Protein 2QDD (pdb70)

Structure (mmCIF, N/CA/C/O backbone):
data_2QDD
#
_entry.id   2QDD
#
_cell.length_a   126.842
_cell.length_b   126.842
_cell.length_c   96.608
_cell.angle_alpha   90.00
_cell.angle_beta   90.00
_cell.angle_gamma   90.00
#
_symmetry.space_group_name_H-M   'P 4 21 2'
#
loop_
_entity.id
_entity.type
_entity.pdbx_description
1 polymer 'Mandelate racemase/muconate lactonizing enzyme'
2 non-polymer GLYCEROL
3 water water
#
loop_
_atom_site.group_PDB
_atom_site.id
_atom_site.type_symbol
_atom_site.label_atom_id
_atom_site.label_alt_id
_atom_site.label_comp_id
_atom_site.label_asym_id
_atom_site.label_entity_id
_atom_site.label_seq_id
_atom_site.pdbx_PDB_ins_code
_atom_site.Cartn_x
_atom_site.Cartn_y
_atom_site.Cartn_z
_atom_site.occupancy
_atom_site.B_iso_or_equiv
_atom_site.auth_seq_id
_atom_site.auth_comp_id
_atom_site.auth_asym_id
_atom_site.auth_atom_id
_atom_site.pdbx_PDB_model_num
ATOM 1 N N . SER A 1 2 ? 47.666 77.308 17.343 1.00 68.65 0 SER A N 1
ATOM 2 C CA . SER A 1 2 ? 49.145 77.496 17.443 1.00 69.27 0 SER A CA 1
ATOM 3 C C . SER A 1 2 ? 49.755 76.794 18.660 1.00 64.83 0 SER A C 1
ATOM 4 O O . SER A 1 2 ? 50.830 76.198 18.558 1.00 70.29 0 SER A O 1
ATOM 7 N N . LEU A 1 3 ? 49.071 76.873 19.802 1.00 56.76 1 LEU A N 1
ATOM 8 C CA . LEU A 1 3 ? 49.289 75.948 20.918 1.00 48.64 1 LEU A CA 1
ATOM 9 C C . LEU A 1 3 ? 48.839 74.547 20.528 1.00 48.22 1 LEU A C 1
ATOM 10 O O . LEU A 1 3 ? 47.850 74.384 19.812 1.00 48.33 1 LEU A O 1
ATOM 15 N N . ARG A 1 4 ? 49.565 73.543 21.015 1.00 46.31 2 ARG A N 1
ATOM 16 C CA . ARG A 1 4 ? 49.499 72.191 20.472 1.00 48.08 2 ARG A CA 1
ATOM 17 C C . ARG A 1 4 ? 49.907 71.192 21.547 1.00 42.63 2 ARG A C 1
ATOM 18 O O . ARG A 1 4 ? 50.964 71.340 22.152 1.00 46.80 2 ARG A O 1
ATOM 26 N N . ILE A 1 5 ? 49.069 70.183 21.779 1.00 39.30 3 ILE A N 1
ATOM 27 C CA . ILE A 1 5 ? 49.387 69.087 22.701 1.00 38.04 3 ILE A CA 1
ATOM 28 C C . ILE A 1 5 ? 50.492 68.197 22.123 1.00 38.98 3 ILE A C 1
ATOM 29 O O . ILE A 1 5 ? 50.444 67.804 20.958 1.00 35.80 3 ILE A O 1
ATOM 34 N N . THR A 1 6 ? 51.473 67.886 22.966 1.00 41.39 4 THR A N 1
ATOM 35 C CA . THR A 1 6 ? 52.792 67.439 22.536 1.00 45.82 4 THR A CA 1
ATOM 36 C C . THR A 1 6 ? 53.127 66.078 23.167 1.00 43.01 4 THR A C 1
ATOM 37 O O . THR A 1 6 ? 53.756 65.223 22.527 1.00 43.73 4 THR A O 1
ATOM 41 N N . ARG A 1 7 ? 52.662 65.883 24.403 1.00 40.22 5 ARG A N 1
ATOM 42 C CA A ARG A 1 7 ? 52.902 64.656 25.159 0.50 40.21 5 ARG A CA 1
ATOM 43 C CA B ARG A 1 7 ? 52.888 64.645 25.144 0.50 38.71 5 ARG A CA 1
ATOM 44 C C . ARG A 1 7 ? 51.770 64.411 26.159 1.00 39.30 5 ARG A C 1
ATOM 45 O O . ARG A 1 7 ? 51.319 65.338 26.832 1.00 39.21 5 ARG A O 1
ATOM 60 N N . LEU A 1 8 ? 51.324 63.162 26.258 1.00 39.28 6 LEU A N 1
ATOM 61 C CA . LEU A 1 8 ? 50.477 62.730 27.364 1.00 36.08 6 LEU A CA 1
ATOM 62 C C . LEU A 1 8 ? 51.189 61.663 28.178 1.00 37.19 6 LEU A C 1
ATOM 63 O O . LEU A 1 8 ? 51.644 60.658 27.633 1.00 41.16 6 LEU A O 1
ATOM 68 N N . THR A 1 9 ? 51.283 61.884 29.484 1.00 37.29 7 THR A N 1
ATOM 69 C CA . THR A 1 9 ? 51.955 60.944 30.372 1.00 35.48 7 THR A CA 1
ATOM 70 C C . THR A 1 9 ? 51.013 60.486 31.472 1.00 36.46 7 THR A C 1
ATOM 71 O O . THR A 1 9 ? 50.379 61.299 32.147 1.00 37.56 7 THR A O 1
ATOM 75 N N . VAL A 1 10 ? 50.945 59.171 31.646 1.00 38.12 8 VAL A N 1
ATOM 76 C CA . VAL A 1 10 ? 49.985 58.529 32.534 1.00 33.41 8 VAL A CA 1
ATOM 77 C C . VAL A 1 10 ? 50.749 57.949 33.729 1.00 35.80 8 VAL A C 1
ATOM 78 O O . VAL A 1 10 ? 51.759 57.271 33.555 1.00 36.36 8 VAL A O 1
ATOM 82 N N . PHE A 1 11 ? 50.265 58.236 34.933 1.00 33.58 9 PHE A N 1
ATOM 83 C CA . PHE A 1 11 ? 50.829 57.694 36.164 1.00 35.35 9 PHE A CA 1
ATOM 84 C C . PHE A 1 11 ? 49.755 56.890 36.875 1.00 35.72 9 PHE A C 1
ATOM 85 O O . PHE A 1 11 ? 48.568 57.150 36.703 1.00 40.16 9 PHE A O 1
ATOM 93 N N . HIS A 1 12 ? 50.173 55.918 37.677 1.00 39.30 10 HIS A N 1
ATOM 94 C CA . HIS A 1 12 ? 49.239 55.120 38.463 1.00 42.69 10 HIS A CA 1
ATOM 95 C C . HIS A 1 12 ? 49.584 55.187 39.953 1.00 42.85 10 HIS A C 1
ATOM 96 O O . HIS A 1 12 ? 50.734 55.009 40.349 1.00 46.43 10 HIS A O 1
ATOM 103 N N . LEU A 1 13 ? 48.571 55.453 40.767 1.00 42.18 11 LEU A N 1
ATOM 104 C CA . LEU A 1 13 ? 48.755 55.702 42.185 1.00 40.06 11 LEU A CA 1
ATOM 105 C C . LEU A 1 13 ? 47.951 54.668 42.960 1.00 44.92 11 LEU A C 1
ATOM 106 O O . LEU A 1 13 ? 46.765 54.471 42.696 1.00 51.33 11 LEU A O 1
ATOM 111 N N . ASP A 1 14 ? 48.611 54.000 43.899 1.00 47.91 12 ASP A N 1
ATOM 112 C CA . ASP A 1 14 ? 47.960 53.077 44.818 1.00 49.69 12 ASP A CA 1
ATOM 113 C C . ASP A 1 14 ? 47.685 53.818 46.122 1.00 51.73 12 ASP A C 1
ATOM 114 O O . ASP A 1 14 ? 48.615 54.148 46.863 1.00 58.98 12 ASP A O 1
ATOM 119 N N . LEU A 1 15 ? 46.413 54.095 46.396 1.00 46.88 13 LEU A N 1
ATOM 120 C CA . LEU A 1 15 ? 46.050 54.960 47.516 1.00 44.70 13 LEU A CA 1
ATOM 121 C C . LEU A 1 15 ? 45.272 54.199 48.579 1.00 45.29 13 LEU A C 1
ATOM 122 O O . LEU A 1 15 ? 44.076 53.960 48.409 1.00 46.64 13 LEU A O 1
ATOM 127 N N . PRO A 1 16 ? 45.942 53.826 49.684 1.00 45.67 14 PRO A N 1
ATOM 128 C CA . PRO A 1 16 ? 45.243 53.113 50.751 1.00 43.10 14 PRO A CA 1
ATOM 129 C C . PRO A 1 16 ? 44.221 54.010 51.442 1.00 42.19 14 PRO A C 1
ATOM 130 O O . PRO A 1 16 ? 44.461 55.207 51.619 1.00 39.28 14 PRO A O 1
ATOM 134 N N . LEU A 1 17 ? 43.081 53.431 51.796 1.00 43.68 15 LEU A N 1
ATOM 135 C CA . LEU A 1 17 ? 42.074 54.128 52.584 1.00 45.89 15 LEU A CA 1
ATOM 136 C C . LEU A 1 17 ? 42.415 54.081 54.068 1.00 47.19 15 LEU A C 1
ATOM 137 O O . LEU A 1 17 ? 43.015 53.113 54.545 1.00 45.41 15 LEU A O 1
ATOM 142 N N . ALA A 1 18 ? 42.029 55.136 54.781 1.00 50.90 16 ALA A N 1
ATOM 143 C CA . ALA A 1 18 ? 42.101 55.185 56.240 1.00 55.87 16 ALA A CA 1
ATOM 144 C C . ALA A 1 18 ? 41.167 54.170 56.911 1.00 60.47 16 ALA A C 1
ATOM 145 O O . ALA A 1 18 ? 41.545 53.531 57.894 1.00 61.56 16 ALA A O 1
ATOM 147 N N . LYS A 1 19 ? 39.953 54.033 56.378 1.00 65.77 17 LYS A N 1
ATOM 148 C CA . LYS A 1 19 ? 39.004 53.015 56.840 1.00 70.49 17 LYS A CA 1
ATOM 149 C C . LYS A 1 19 ? 38.680 52.013 55.724 1.00 71.96 17 LYS A C 1
ATOM 150 O O . LYS A 1 19 ? 37.813 52.277 54.886 1.00 72.00 17 LYS A O 1
ATOM 156 N N . PRO A 1 20 ? 39.388 50.866 55.700 1.00 73.88 18 PRO A N 1
ATOM 157 C CA . PRO A 1 20 ? 38.961 49.726 54.884 1.00 75.20 18 PRO A CA 1
ATOM 158 C C . PRO A 1 20 ? 37.628 49.146 55.356 1.00 76.04 18 PRO A C 1
ATOM 159 O O . PRO A 1 20 ? 37.339 49.150 56.557 1.00 77.36 18 PRO A O 1
ATOM 163 N N . TYR A 1 21 ? 36.820 48.665 54.414 1.00 76.34 19 TYR A N 1
ATOM 164 C CA . TYR A 1 21 ? 35.623 47.899 54.753 1.00 78.89 19 TYR A CA 1
ATOM 165 C C . TYR A 1 21 ? 35.472 46.609 53.952 1.00 80.45 19 TYR A C 1
ATOM 166 O O . TYR A 1 21 ? 36.011 46.478 52.851 1.00 77.85 19 TYR A O 1
ATOM 175 N N . TRP A 1 22 ? 34.731 45.664 54.524 1.00 85.15 20 TRP A N 1
ATOM 176 C CA . TRP A 1 22 ? 34.787 44.265 54.115 1.00 90.99 20 TRP A CA 1
ATOM 177 C C . TRP A 1 22 ? 33.503 43.886 53.379 1.00 92.28 20 TRP A C 1
ATOM 178 O O . TRP A 1 22 ? 32.454 43.690 53.998 1.00 92.55 20 TRP A O 1
ATOM 189 N N . LEU A 1 23 ? 33.597 43.803 52.054 1.00 94.29 21 LEU A N 1
ATOM 190 C CA . LEU A 1 23 ? 32.441 43.531 51.200 1.00 96.65 21 LEU A CA 1
ATOM 191 C C . LEU A 1 23 ? 32.072 42.047 51.221 1.00 99.33 21 LEU A C 1
ATOM 192 O O . LEU A 1 23 ? 32.912 41.194 51.520 1.00 100.02 21 LEU A O 1
ATOM 197 N N . SER A 1 24 ? 30.812 41.752 50.903 1.00 101.25 22 SER A N 1
ATOM 198 C CA . SER A 1 24 ? 30.305 40.377 50.883 1.00 102.91 22 SER A CA 1
ATOM 199 C C . SER A 1 24 ? 30.820 39.555 49.696 1.00 103.19 22 SER A C 1
ATOM 200 O O . SER A 1 24 ? 30.915 38.328 49.778 1.00 102.76 22 SER A O 1
ATOM 203 N N . GLY A 1 25 ? 31.156 40.238 48.602 1.00 103.06 23 GLY A N 1
ATOM 204 C CA . GLY A 1 25 ? 31.648 39.586 47.391 1.00 101.85 23 GLY A CA 1
ATOM 205 C C . GLY A 1 25 ? 33.153 39.418 47.394 1.00 101.08 23 GLY A C 1
ATOM 206 O O . GLY A 1 25 ? 33.679 38.496 48.015 1.00 100.76 23 GLY A O 1
ATOM 207 N N . LEU A 1 28 ? 36.363 40.116 49.014 1.00 89.39 26 LEU A N 1
ATOM 208 C CA . LEU A 1 28 ? 36.818 41.493 48.854 1.00 90.90 26 LEU A CA 1
ATOM 209 C C . LEU A 1 28 ? 36.975 42.207 50.197 1.00 90.04 26 LEU A C 1
ATOM 210 O O . LEU A 1 28 ? 36.003 42.392 50.937 1.00 91.93 26 LEU A O 1
ATOM 215 N N . LYS A 1 29 ? 38.210 42.594 50.506 1.00 86.29 27 LYS A N 1
ATOM 216 C CA . LYS A 1 29 ? 38.480 43.647 51.478 1.00 81.30 27 LYS A CA 1
ATOM 217 C C . LYS A 1 29 ? 38.789 44.934 50.718 1.00 76.26 27 LYS A C 1
ATOM 218 O O . LYS A 1 29 ? 39.855 45.060 50.109 1.00 76.42 27 LYS A O 1
ATOM 224 N N . PHE A 1 30 ? 37.848 45.876 50.738 1.00 69.06 28 PHE A N 1
ATOM 225 C CA . PHE A 1 30 ? 37.992 47.106 49.964 1.00 64.24 28 PHE A CA 1
ATOM 226 C C . PHE A 1 30 ? 38.945 48.098 50.624 1.00 60.78 28 PHE A C 1
ATOM 227 O O . PHE A 1 30 ? 38.601 48.763 51.600 1.00 59.60 28 PHE A O 1
ATOM 235 N N . ASP A 1 31 ? 40.138 48.199 50.049 1.00 59.42 29 ASP A N 1
ATOM 236 C CA . ASP A 1 31 ? 41.358 48.488 50.788 1.00 58.39 29 ASP A CA 1
ATOM 237 C C . ASP A 1 31 ? 41.957 49.800 50.304 1.00 53.74 29 ASP A C 1
ATOM 238 O O . ASP A 1 31 ? 42.558 50.547 51.076 1.00 53.52 29 ASP A O 1
ATOM 243 N N . ARG A 1 32 ? 41.791 50.065 49.012 1.00 52.04 30 ARG A N 1
ATOM 244 C CA . ARG A 1 32 ? 42.593 51.060 48.313 1.00 48.53 30 ARG A CA 1
ATOM 245 C C . ARG A 1 32 ? 41.927 51.540 47.026 1.00 48.13 30 ARG A C 1
ATOM 246 O O . ARG A 1 32 ? 41.016 50.890 46.499 1.00 45.43 30 ARG A O 1
ATOM 254 N N . LEU A 1 33 ? 42.400 52.676 46.523 1.00 44.18 31 LEU A N 1
ATOM 255 C CA . LEU A 1 33 ? 41.879 53.250 45.293 1.00 41.94 31 LEU A CA 1
ATOM 256 C C . LEU A 1 33 ? 42.930 53.240 44.192 1.00 39.27 31 LEU A C 1
ATOM 257 O O . LEU A 1 33 ? 44.110 53.477 44.445 1.00 41.66 31 LEU A O 1
ATOM 262 N N . ASP A 1 34 ? 42.483 52.957 42.974 1.00 33.56 32 ASP A N 1
ATOM 263 C CA . ASP A 1 34 ? 43.332 52.974 41.790 1.00 34.95 32 ASP A CA 1
ATOM 264 C C . ASP A 1 34 ? 43.138 54.333 41.123 1.00 37.54 32 ASP A C 1
ATOM 265 O O . ASP A 1 34 ? 42.176 54.545 40.373 1.00 40.83 32 ASP A O 1
ATOM 270 N N . SER A 1 35 ? 44.059 55.248 41.408 1.00 35.80 33 SER A N 1
ATOM 271 C CA . SER A 1 35 ? 44.024 56.583 40.834 1.00 33.04 33 SER A CA 1
ATOM 272 C C . SER A 1 35 ? 44.922 56.690 39.614 1.00 32.08 33 SER A C 1
ATOM 273 O O . SER A 1 35 ? 46.000 56.106 39.569 1.00 34.55 33 SER A O 1
ATOM 276 N N . THR A 1 36 ? 44.460 57.447 38.629 1.00 32.70 34 THR A N 1
ATOM 277 C CA . THR A 1 36 ? 45.260 57.799 37.474 1.00 27.56 34 THR A CA 1
ATOM 278 C C . THR A 1 36 ? 45.517 59.301 37.513 1.00 30.24 34 THR A C 1
ATOM 279 O O . THR A 1 36 ? 44.573 60.091 37.574 1.00 29.10 34 THR A O 1
ATOM 283 N N . TYR A 1 37 ? 46.795 59.680 37.505 1.00 31.25 35 TYR A N 1
ATOM 284 C CA . TYR A 1 37 ? 47.214 61.046 37.169 1.00 32.81 35 TYR A CA 1
ATOM 285 C C . TYR A 1 37 ? 47.593 61.131 35.697 1.00 30.84 35 TYR A C 1
ATOM 286 O O . TYR A 1 37 ? 48.263 60.248 35.164 1.00 32.47 35 TYR A O 1
ATOM 295 N N . LEU A 1 38 ? 47.165 62.206 35.049 1.00 30.76 36 LEU A N 1
ATOM 296 C CA . LEU A 1 38 ? 47.530 62.464 33.671 1.00 31.17 36 LEU A CA 1
ATOM 297 C C . LEU A 1 38 ? 48.231 63.814 33.562 1.00 31.84 36 LEU A C 1
ATOM 298 O O . LEU A 1 38 ? 47.761 64.808 34.114 1.00 29.24 36 LEU A O 1
ATOM 303 N N . ARG A 1 39 ? 49.365 63.830 32.864 1.00 33.27 37 ARG A N 1
ATOM 304 C CA . ARG A 1 39 ? 50.087 65.065 32.569 1.00 33.17 37 ARG A CA 1
ATOM 305 C C . ARG A 1 39 ? 49.981 65.342 31.082 1.00 28.15 37 ARG A C 1
ATOM 306 O O . ARG A 1 39 ? 50.303 64.480 30.269 1.00 29.82 37 ARG A O 1
ATOM 314 N N . ILE A 1 40 ? 49.521 66.540 30.737 1.00 28.64 38 ILE A N 1
ATOM 315 C CA . ILE A 1 40 ? 49.481 66.983 29.346 1.00 35.51 38 ILE A CA 1
ATOM 316 C C . ILE A 1 40 ? 50.526 68.072 29.116 1.00 38.52 38 ILE A C 1
ATOM 317 O O . ILE A 1 40 ? 50.448 69.156 29.707 1.00 36.63 38 ILE A O 1
ATOM 322 N N . ASP A 1 41 ? 51.493 67.778 28.250 1.00 35.19 39 ASP A N 1
ATOM 323 C CA . ASP A 1 41 ? 52.497 68.757 27.853 1.00 36.41 39 ASP A CA 1
ATOM 324 C C . ASP A 1 41 ? 52.119 69.390 26.532 1.00 35.14 39 ASP A C 1
ATOM 325 O O . ASP A 1 41 ? 51.536 68.736 25.667 1.00 37.06 39 ASP A O 1
ATOM 330 N N . THR A 1 42 ? 52.456 70.666 26.385 1.00 39.28 40 THR A N 1
ATOM 3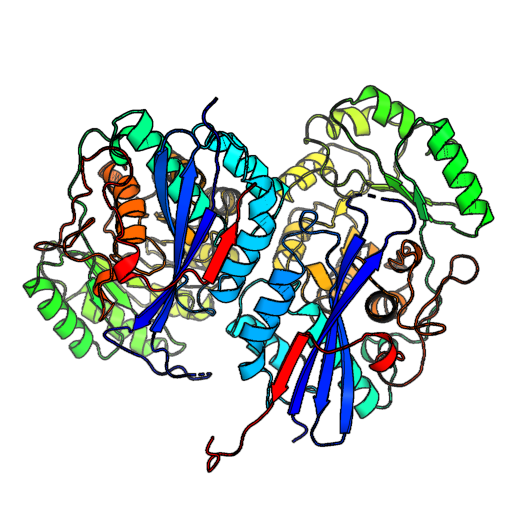31 C CA . THR A 1 42 ? 52.273 71.377 25.124 1.00 42.41 40 THR A CA 1
ATOM 332 C C . THR A 1 42 ? 53.616 71.836 24.558 1.00 46.75 40 THR A C 1
ATOM 333 O O . THR A 1 42 ? 54.643 71.748 25.235 1.00 47.65 40 THR A O 1
ATOM 337 N N . ASP A 1 43 ? 53.593 72.343 23.326 1.00 47.62 41 ASP A N 1
ATOM 338 C CA . ASP A 1 43 ? 54.804 72.769 22.620 1.00 50.47 41 ASP A CA 1
ATOM 339 C C . ASP A 1 43 ? 55.434 74.048 23.185 1.00 50.23 41 ASP A C 1
ATOM 340 O O . ASP A 1 43 ? 56.589 74.360 22.886 1.00 51.46 41 ASP A O 1
ATOM 345 N N . GLU A 1 44 ? 54.675 74.775 24.005 1.00 49.73 42 GLU A N 1
ATOM 346 C CA . GLU A 1 44 ? 55.132 76.033 24.589 1.00 47.83 42 GLU A CA 1
ATOM 347 C C . GLU A 1 44 ? 55.440 75.915 26.080 1.00 46.45 42 GLU A C 1
ATOM 348 O O . GLU A 1 44 ? 55.609 76.921 26.773 1.00 49.14 42 GLU A O 1
ATOM 354 N N . GLY A 1 45 ? 55.510 74.680 26.571 1.00 44.74 43 GLY A N 1
ATOM 355 C CA . GLY A 1 45 ? 55.972 74.407 27.930 1.00 44.41 43 GLY A CA 1
ATOM 356 C C . GLY A 1 45 ? 54.959 74.666 29.034 1.00 46.34 43 GLY A C 1
ATOM 357 O O . GLY A 1 45 ? 55.296 74.601 30.220 1.00 47.98 43 GLY A O 1
ATOM 358 N N . VAL A 1 46 ? 53.716 74.955 28.655 1.00 46.63 44 VAL A N 1
ATOM 359 C CA . VAL A 1 46 ? 52.616 74.959 29.617 1.00 46.40 44 VAL A CA 1
ATOM 360 C C . VAL A 1 46 ? 51.987 73.572 29.764 1.00 43.47 44 VAL A C 1
ATOM 361 O O . VAL A 1 46 ? 51.610 72.926 28.781 1.00 41.24 44 VAL A O 1
ATOM 365 N N . THR A 1 47 ? 51.914 73.128 31.014 1.00 39.12 45 THR A N 1
ATOM 366 C CA . THR A 1 47 ? 51.651 71.747 31.374 1.00 38.13 45 THR A CA 1
ATOM 367 C C . THR A 1 47 ? 50.431 71.709 32.310 1.00 37.98 45 THR A C 1
ATOM 368 O O . THR A 1 47 ? 50.347 72.492 33.261 1.00 31.62 45 THR A O 1
ATOM 372 N N . GLY A 1 48 ? 49.483 70.815 32.021 1.00 37.06 46 GLY A N 1
ATOM 373 C CA . GLY A 1 48 ? 48.299 70.630 32.869 1.00 31.37 46 GLY A CA 1
ATOM 374 C C . GLY A 1 48 ? 48.229 69.247 33.484 1.00 30.67 46 GLY A C 1
ATOM 375 O O . GLY A 1 48 ? 48.719 68.278 32.904 1.00 33.56 46 GLY A O 1
ATOM 376 N N . TRP A 1 49 ? 47.623 69.159 34.664 1.00 30.11 47 TRP A N 1
ATOM 377 C CA . TRP A 1 49 ? 47.386 67.875 35.317 1.00 32.33 47 TRP A CA 1
ATOM 378 C C . TRP A 1 49 ? 45.905 67.574 35.531 1.00 33.90 47 TRP A C 1
ATOM 379 O O . TRP A 1 49 ? 45.125 68.463 35.882 1.00 31.56 47 TRP A O 1
ATOM 390 N N . GLY A 1 50 ? 45.532 66.315 35.302 1.00 33.84 48 GLY A N 1
ATOM 391 C CA . GLY A 1 50 ? 44.213 65.801 35.674 1.00 26.93 48 GLY A CA 1
ATOM 392 C C . GLY A 1 50 ? 44.279 64.507 36.469 1.00 30.15 48 GLY A C 1
ATOM 393 O O . GLY A 1 50 ? 45.261 63.767 36.378 1.00 30.64 48 GLY A O 1
ATOM 394 N N . GLU A 1 51 ? 43.230 64.243 37.251 1.00 25.01 49 GLU A N 1
ATOM 395 C CA . GLU A 1 51 ? 43.082 62.994 37.993 1.00 27.60 49 GLU A CA 1
ATOM 396 C C . GLU A 1 51 ? 41.755 62.297 37.692 1.00 29.55 49 GLU A C 1
ATOM 397 O O . GLU A 1 51 ? 40.693 62.917 37.740 1.00 32.46 49 GLU A O 1
ATOM 403 N N . GLY A 1 52 ? 41.820 61.004 37.396 1.00 28.08 50 GLY A N 1
ATOM 404 C CA . GLY A 1 52 ? 40.635 60.155 37.432 1.00 27.07 50 GLY A CA 1
ATOM 405 C C . GLY A 1 52 ? 40.786 59.050 38.458 1.00 32.32 50 GLY A C 1
ATOM 406 O O . GLY A 1 52 ? 41.641 58.169 38.318 1.00 34.45 50 GLY A O 1
ATOM 407 N N . CYS A 1 53 ? 39.961 59.095 39.494 1.00 32.31 51 CYS A N 1
ATOM 408 C CA . CYS A 1 53 ? 39.975 58.054 40.508 1.00 36.01 51 CYS A CA 1
ATOM 409 C C . CYS A 1 53 ? 38.571 57.542 40.869 1.00 35.22 51 CYS A C 1
ATOM 410 O O . CYS A 1 53 ? 37.907 58.109 41.739 1.00 37.71 51 CYS A O 1
ATOM 413 N N . PRO A 1 54 ? 38.116 56.471 40.186 1.00 37.22 52 PRO A N 1
ATOM 414 C CA . PRO A 1 54 ? 36.856 55.787 40.499 1.00 34.82 52 PRO A CA 1
ATOM 415 C C . PRO A 1 54 ? 36.829 55.207 41.907 1.00 36.00 52 PRO A C 1
ATOM 416 O O . PRO A 1 54 ? 37.864 54.775 42.416 1.00 39.67 52 PRO A O 1
ATOM 420 N N . TRP A 1 55 ? 35.657 55.202 42.535 1.00 34.51 53 TRP A N 1
ATOM 421 C CA . TRP A 1 55 ? 35.512 54.624 43.873 1.00 30.93 53 TRP A CA 1
ATOM 422 C C . TRP A 1 55 ? 35.434 53.095 43.819 1.00 30.46 53 TRP A C 1
ATOM 423 O O . TRP A 1 55 ? 34.357 52.506 43.939 1.00 32.38 53 TRP A O 1
ATOM 434 N N . GLY A 1 56 ? 36.584 52.457 43.633 1.00 29.69 54 GLY A N 1
ATOM 435 C CA . GLY A 1 56 ? 36.629 51.061 43.206 1.00 32.79 54 GLY A CA 1
ATOM 436 C C . GLY A 1 56 ? 36.075 50.868 41.805 1.00 35.56 54 GLY A C 1
ATOM 437 O O . GLY A 1 56 ? 36.013 51.809 41.015 1.00 34.12 54 GLY A O 1
ATOM 438 N N . HIS A 1 57 ? 35.672 49.640 41.499 1.00 38.31 55 HIS A N 1
ATOM 439 C CA . HIS A 1 57 ? 35.146 49.309 40.179 1.00 31.84 55 HIS A CA 1
ATOM 440 C C . HIS A 1 57 ? 33.672 48.892 40.217 1.00 33.58 55 HIS A C 1
ATOM 441 O O . HIS A 1 57 ? 33.129 48.474 39.200 1.00 37.87 55 HIS A O 1
ATOM 448 N N . SER A 1 58 ? 33.037 49.020 41.385 1.00 30.60 56 SER A N 1
ATOM 449 C CA A SER A 1 58 ? 31.660 48.568 41.563 0.50 32.32 56 SER A CA 1
ATOM 450 C CA B SER A 1 58 ? 31.659 48.565 41.596 0.50 30.73 56 SER A CA 1
ATOM 451 C C . SER A 1 58 ? 30.674 49.722 41.766 1.00 31.62 56 SER A C 1
ATOM 452 O O . SER A 1 58 ? 29.461 49.532 41.671 1.00 35.41 56 SER A O 1
ATOM 457 N N . TYR A 1 59 ? 31.199 50.915 42.033 1.00 30.62 57 TYR A N 1
ATOM 458 C CA . TYR A 1 59 ? 30.378 52.080 42.365 1.00 26.77 57 TYR A CA 1
ATOM 459 C C . TYR A 1 59 ? 29.638 52.661 41.152 1.00 30.36 57 TYR A C 1
ATOM 460 O O . TYR A 1 59 ? 28.431 52.901 41.212 1.00 30.80 57 TYR A O 1
ATOM 469 N N . LEU A 1 60 ? 30.377 52.881 40.068 1.00 24.86 58 LEU A N 1
ATOM 470 C CA . LEU A 1 60 ? 29.870 53.485 38.843 1.00 27.17 58 LEU A CA 1
ATOM 471 C C . LEU A 1 60 ? 30.454 52.696 37.659 1.00 29.60 58 LEU A C 1
ATOM 472 O O . LEU A 1 60 ? 31.364 51.884 37.861 1.00 25.94 58 LEU A O 1
ATOM 477 N N . PRO A 1 61 ? 29.929 52.907 36.425 1.00 31.50 59 PRO A N 1
ATOM 478 C CA . PRO A 1 61 ? 30.602 52.370 35.230 1.00 29.49 59 PRO A CA 1
ATOM 479 C C . PRO A 1 61 ? 31.987 52.960 34.976 1.00 27.62 59 PRO A C 1
ATOM 480 O O . PRO A 1 61 ? 32.163 53.782 34.069 1.00 32.21 59 PRO A O 1
ATOM 484 N N . ALA A 1 62 ? 32.956 52.506 35.767 1.00 26.10 60 ALA A N 1
ATOM 485 C CA . ALA A 1 62 ? 34.284 53.106 35.848 1.00 24.91 60 ALA A CA 1
ATOM 486 C C . ALA A 1 62 ? 35.224 52.154 36.578 1.00 22.96 60 ALA A C 1
ATOM 487 O O . ALA A 1 62 ? 34.849 51.557 37.583 1.00 28.28 60 ALA A O 1
ATOM 489 N N . HIS A 1 63 ? 36.441 52.023 36.060 1.00 24.10 61 HIS A N 1
ATOM 490 C CA . HIS A 1 63 ? 37.512 51.266 36.706 1.00 23.11 61 HIS A CA 1
ATOM 491 C C . HIS A 1 63 ? 38.879 51.759 36.250 1.00 26.20 61 HIS A C 1
ATOM 492 O O . HIS A 1 63 ? 39.043 52.183 35.098 1.00 31.12 61 HIS A O 1
ATOM 499 N N . GLY A 1 64 ? 39.839 51.724 37.176 1.00 27.65 62 GLY A N 1
ATOM 500 C CA . GLY A 1 64 ? 41.247 52.058 36.919 1.00 24.21 62 GLY A CA 1
ATOM 501 C C . GLY A 1 64 ? 41.901 51.509 35.655 1.00 26.63 62 GLY A C 1
ATOM 502 O O . GLY A 1 64 ? 42.401 52.293 34.842 1.00 26.54 62 GLY A O 1
ATOM 503 N N . PRO A 1 65 ? 41.913 50.167 35.476 1.00 25.05 63 PRO A N 1
ATOM 504 C CA . PRO A 1 65 ? 42.480 49.610 34.240 1.00 29.27 63 PRO A CA 1
ATOM 505 C C . PRO A 1 65 ? 41.775 50.070 32.960 1.00 29.59 63 PRO A C 1
ATOM 506 O O . PRO A 1 65 ? 42.431 50.260 31.934 1.00 31.45 63 PRO A O 1
ATOM 510 N N . GLY A 1 66 ? 40.460 50.273 33.028 1.00 28.66 64 GLY A N 1
ATOM 511 C CA . GLY A 1 66 ? 39.713 50.825 31.895 1.00 25.34 64 GLY A CA 1
ATOM 512 C C . GLY A 1 66 ? 40.016 52.275 31.597 1.00 22.21 64 GLY A C 1
ATOM 513 O O . GLY A 1 66 ? 39.965 52.697 30.441 1.00 30.15 64 GLY A O 1
ATOM 514 N N . LEU A 1 67 ? 40.332 53.034 32.643 1.00 26.95 65 LEU A N 1
ATOM 515 C CA . LEU A 1 67 ? 40.695 54.445 32.504 1.00 27.92 65 LEU A CA 1
ATOM 516 C C . LEU A 1 67 ? 41.985 54.607 31.705 1.00 32.69 65 LEU A C 1
ATOM 517 O O . LEU A 1 67 ? 42.054 55.415 30.775 1.00 35.11 65 LEU A O 1
ATOM 522 N N . ARG A 1 68 ? 42.995 53.819 32.060 1.00 36.79 66 ARG A N 1
ATOM 523 C CA . ARG A 1 68 ? 44.275 53.840 31.357 1.00 31.86 66 ARG A CA 1
ATOM 524 C C . ARG A 1 68 ? 44.196 53.278 29.943 1.00 29.65 66 ARG A C 1
ATOM 525 O O . ARG A 1 68 ? 44.832 53.816 29.031 1.00 34.92 66 ARG A O 1
ATOM 533 N N . ALA A 1 69 ? 43.396 52.220 29.759 1.00 31.90 67 ALA A N 1
ATOM 534 C CA . ALA A 1 69 ? 43.088 51.684 28.419 1.00 28.92 67 ALA A CA 1
ATOM 535 C C . ALA A 1 69 ? 42.360 52.682 27.527 1.00 28.28 67 ALA A C 1
ATOM 536 O O . ALA A 1 69 ? 42.629 52.762 26.331 1.00 33.93 67 ALA A O 1
ATOM 538 N N . GLY A 1 70 ? 41.446 53.448 28.121 1.00 31.82 68 GLY A N 1
ATOM 539 C CA . GLY A 1 70 ? 40.749 54.521 27.421 1.00 25.12 68 GLY A CA 1
ATOM 540 C C . GLY A 1 70 ? 41.657 55.646 26.965 1.00 25.92 68 GLY A C 1
ATOM 541 O O . GLY A 1 70 ? 41.528 56.121 25.832 1.00 28.86 68 GLY A O 1
ATOM 542 N N . ILE A 1 71 ? 42.568 56.078 27.844 1.00 29.55 69 ILE A N 1
ATOM 543 C CA . ILE A 1 71 ? 43.584 57.086 27.482 1.00 31.45 69 ILE A CA 1
ATOM 544 C C . ILE A 1 71 ? 44.467 56.645 26.295 1.00 34.53 69 ILE A C 1
ATOM 545 O O . ILE A 1 71 ? 44.679 57.423 25.364 1.00 32.53 69 ILE A O 1
ATOM 550 N N . ALA A 1 72 ? 44.929 55.392 26.326 1.00 34.28 70 ALA A N 1
ATOM 551 C CA . ALA A 1 72 ? 45.622 54.750 25.197 1.00 33.92 70 ALA A CA 1
ATOM 552 C C . ALA A 1 72 ? 44.904 54.909 23.857 1.00 31.58 70 ALA A C 1
ATOM 553 O O . ALA A 1 72 ? 45.514 55.322 22.869 1.00 35.74 70 ALA A O 1
ATOM 555 N N . THR A 1 73 ? 43.613 54.579 23.840 1.00 32.19 71 THR A N 1
ATOM 556 C CA . THR A 1 73 ? 42.763 54.722 22.659 1.00 28.07 71 THR A CA 1
ATOM 557 C C . THR A 1 73 ? 42.627 56.176 22.199 1.00 28.52 71 THR A C 1
ATOM 558 O O . THR A 1 73 ? 42.689 56.463 20.997 1.00 32.07 71 THR A O 1
ATOM 562 N N . LEU A 1 74 ? 42.474 57.090 23.155 1.00 29.41 72 LEU A N 1
ATOM 563 C CA . LEU A 1 74 ? 42.274 58.504 22.834 1.00 31.73 72 LEU A CA 1
ATOM 564 C C . LEU A 1 74 ? 43.542 59.262 22.453 1.00 31.98 72 LEU A C 1
ATOM 565 O O . LEU A 1 74 ? 43.483 60.172 21.622 1.00 34.51 72 LEU A O 1
ATOM 570 N N . ALA A 1 75 ? 44.670 58.876 23.053 1.00 30.17 73 ALA A N 1
ATOM 571 C CA . ALA A 1 75 ? 45.975 59.555 22.875 1.00 32.86 73 ALA A CA 1
ATOM 572 C C . ALA A 1 75 ? 46.422 59.988 21.464 1.00 31.71 73 ALA A C 1
ATOM 573 O O . ALA A 1 75 ? 46.795 61.153 21.293 1.00 33.79 73 ALA A O 1
ATOM 575 N N . PRO A 1 76 ? 46.368 59.081 20.451 1.00 31.05 74 PRO A N 1
ATOM 576 C CA . PRO A 1 76 ? 46.687 59.520 19.074 1.00 31.52 74 PRO A CA 1
ATOM 577 C C . PRO A 1 76 ? 45.851 60.691 18.546 1.00 35.59 74 PRO A C 1
ATOM 578 O O . PRO A 1 76 ? 46.302 61.423 17.658 1.00 40.15 74 PRO A O 1
ATOM 582 N N . HIS A 1 77 ? 44.650 60.861 19.095 1.00 36.16 75 HIS A N 1
ATOM 583 C CA . HIS A 1 77 ? 43.708 61.860 18.617 1.00 31.65 75 HIS A CA 1
ATOM 584 C C . HIS A 1 77 ? 43.810 63.171 19.379 1.00 29.31 75 HIS A C 1
ATOM 585 O O . HIS A 1 77 ? 43.455 64.224 18.853 1.00 36.80 75 HIS A O 1
ATOM 592 N N . LEU A 1 78 ? 44.314 63.098 20.610 1.00 34.28 76 LEU A N 1
ATOM 593 C CA . LEU A 1 78 ? 44.536 64.277 21.453 1.00 35.00 76 LEU A CA 1
ATOM 594 C C . LEU A 1 78 ? 45.842 65.001 21.141 1.00 38.93 76 LEU A C 1
ATOM 595 O O . LEU A 1 78 ? 45.930 66.224 21.288 1.00 37.97 76 LEU A O 1
ATOM 600 N N . LEU A 1 79 ? 46.854 64.233 20.739 1.00 38.07 77 LEU A N 1
ATOM 601 C CA . LEU A 1 79 ? 48.096 64.779 20.196 1.00 39.40 77 LEU A CA 1
ATOM 602 C C . LEU A 1 79 ? 47.810 65.701 19.010 1.00 37.78 77 LEU A C 1
ATOM 603 O O . LEU A 1 79 ? 47.122 65.317 18.060 1.00 39.45 77 LEU A O 1
ATOM 608 N N . GLY A 1 80 ? 48.316 66.928 19.095 1.00 36.62 78 GLY A N 1
ATOM 609 C CA . GLY A 1 80 ? 48.132 67.912 18.034 1.00 34.48 78 GLY A CA 1
ATOM 610 C C . GLY A 1 80 ? 46.969 68.874 18.215 1.00 35.37 78 GLY A C 1
ATOM 611 O O . GLY A 1 80 ? 46.860 69.860 17.481 1.00 42.16 78 GLY A O 1
ATOM 612 N N . LEU A 1 81 ? 46.092 68.593 19.176 1.00 36.03 79 LEU A N 1
ATOM 613 C CA . LEU A 1 81 ? 44.975 69.490 19.480 1.00 35.71 79 LEU A CA 1
ATOM 614 C C . LEU A 1 81 ? 45.456 70.742 20.210 1.00 37.21 79 LEU A C 1
ATOM 615 O O . LEU A 1 81 ? 46.420 70.688 20.985 1.00 35.32 79 LEU A O 1
ATOM 620 N N . ASP A 1 82 ? 44.786 71.860 19.940 1.00 34.71 80 ASP A N 1
ATOM 621 C CA . ASP A 1 82 ? 44.829 73.045 20.798 1.00 34.40 80 ASP A CA 1
ATOM 622 C C . ASP A 1 82 ? 44.000 72.804 22.074 1.00 37.05 80 ASP A C 1
ATOM 623 O O . ASP A 1 82 ? 42.766 72.711 22.007 1.00 36.38 80 ASP A O 1
ATOM 628 N 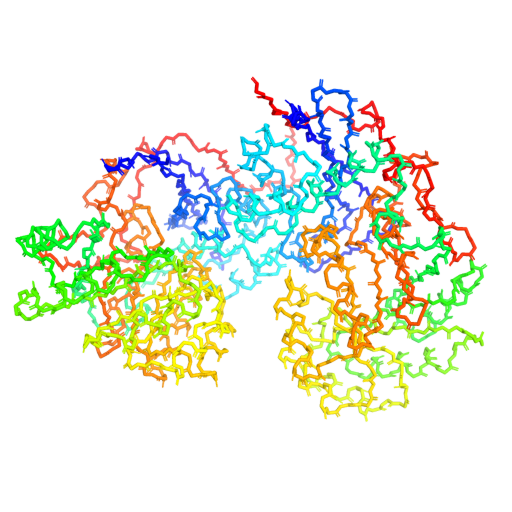N . PRO A 1 83 ? 44.673 72.724 23.243 1.00 36.54 81 PRO A N 1
ATOM 629 C CA . PRO A 1 83 ? 43.977 72.433 24.502 1.00 37.02 81 PRO A CA 1
ATOM 630 C C . PRO A 1 83 ? 43.205 73.630 25.075 1.00 38.91 81 PRO A C 1
ATOM 631 O O . PRO A 1 83 ? 42.560 73.501 26.119 1.00 44.31 81 PRO A O 1
ATOM 635 N N . ARG A 1 84 ? 43.281 74.776 24.400 1.00 36.36 82 ARG A N 1
ATOM 636 C CA . ARG A 1 84 ? 42.525 75.969 24.778 1.00 34.46 82 ARG A CA 1
ATOM 637 C C . ARG A 1 84 ? 41.095 75.925 24.244 1.00 36.48 82 ARG A C 1
ATOM 638 O O . ARG A 1 84 ? 40.183 76.489 24.857 1.00 35.43 82 ARG A O 1
ATOM 646 N N . SER A 1 85 ? 40.915 75.270 23.096 1.00 31.68 83 SER A N 1
ATOM 647 C CA . SER A 1 85 ? 39.600 75.071 22.494 1.00 34.56 83 SER A CA 1
ATOM 648 C C . SER A 1 85 ? 38.881 73.896 23.151 1.00 33.69 83 SER A C 1
ATOM 649 O O . SER A 1 85 ? 38.906 72.779 22.635 1.00 34.44 83 SER A O 1
ATOM 652 N N . LEU A 1 86 ? 38.247 74.162 24.292 1.00 33.76 84 LEU A N 1
ATOM 653 C CA . LEU A 1 86 ? 37.845 73.118 25.239 1.00 35.09 84 LEU A CA 1
ATOM 654 C C . LEU A 1 86 ? 36.640 72.298 24.787 1.00 34.49 84 LEU A C 1
ATOM 655 O O . LEU A 1 86 ? 36.643 71.072 24.916 1.00 33.88 84 LEU A O 1
ATOM 660 N N . ASP A 1 87 ? 35.621 72.978 24.260 1.00 32.45 85 ASP A N 1
ATOM 661 C CA . ASP A 1 87 ? 34.459 72.312 23.687 1.00 30.66 85 ASP A CA 1
ATOM 662 C C . ASP A 1 87 ? 34.856 71.423 22.516 1.00 32.27 85 ASP A C 1
ATOM 663 O O . ASP A 1 87 ? 34.315 70.330 22.359 1.00 36.91 85 ASP A O 1
ATOM 668 N N . HIS A 1 88 ? 35.810 71.890 21.711 1.00 31.69 86 HIS A N 1
ATOM 669 C CA . HIS A 1 88 ? 36.346 71.106 20.596 1.00 30.69 86 HIS A CA 1
ATOM 670 C C . HIS A 1 88 ? 37.078 69.836 21.036 1.00 28.56 86 HIS A C 1
ATOM 671 O O . HIS A 1 88 ? 36.901 68.783 20.432 1.00 29.62 86 HIS A O 1
ATOM 678 N N . VAL A 1 89 ? 37.895 69.949 22.083 1.00 29.98 87 VAL A N 1
ATOM 679 C CA . VAL A 1 89 ? 38.587 68.804 22.674 1.00 28.21 87 VAL A CA 1
ATOM 680 C C . VAL A 1 89 ? 37.583 67.748 23.151 1.00 30.39 87 VAL A C 1
ATOM 681 O O . VAL A 1 89 ? 37.770 66.553 22.899 1.00 32.28 87 VAL A O 1
ATOM 685 N N . ASN A 1 90 ? 36.509 68.203 23.803 1.00 31.54 88 ASN A N 1
ATOM 686 C CA . ASN A 1 90 ? 35.409 67.330 24.225 1.00 27.58 88 ASN A CA 1
ATOM 687 C C . ASN A 1 90 ? 34.690 66.612 23.090 1.00 26.22 88 ASN A C 1
ATOM 688 O O . ASN A 1 90 ? 34.416 65.412 23.190 1.00 29.86 88 ASN A O 1
ATOM 693 N N . ARG A 1 91 ? 34.410 67.350 22.017 1.00 26.12 89 ARG A N 1
ATOM 694 C CA . ARG A 1 91 ? 33.850 66.800 20.780 1.00 29.32 89 ARG A CA 1
ATOM 695 C C . ARG A 1 91 ? 34.686 65.686 20.154 1.00 30.02 89 ARG A C 1
ATOM 696 O O . ARG A 1 91 ? 34.148 64.642 19.794 1.00 33.23 89 ARG A O 1
ATOM 704 N N . VAL A 1 92 ? 35.991 65.921 20.029 1.00 31.31 90 VAL A N 1
ATOM 705 C CA . VAL A 1 92 ? 36.939 64.912 19.544 1.00 26.79 90 VAL A CA 1
ATOM 706 C C . VAL A 1 92 ? 36.927 63.640 20.399 1.00 31.03 90 VAL A C 1
ATOM 707 O O . VAL A 1 92 ? 36.774 62.541 19.860 1.00 32.29 90 VAL A O 1
ATOM 711 N N . MET A 1 93 ? 37.058 63.796 21.721 1.00 28.51 91 MET A N 1
ATOM 712 C CA . MET A 1 93 ? 36.941 62.677 22.664 1.00 29.64 91 MET A CA 1
ATOM 713 C C . MET A 1 93 ? 35.636 61.881 22.515 1.00 31.63 91 MET A C 1
ATOM 714 O O . MET A 1 93 ? 35.658 60.650 22.535 1.00 31.08 91 MET A O 1
ATOM 719 N N . ASP A 1 94 ? 34.515 62.588 22.360 1.00 32.94 92 ASP A N 1
ATOM 720 C CA . ASP A 1 94 ? 33.198 61.952 22.193 1.00 35.80 92 ASP A CA 1
ATOM 721 C C . ASP A 1 94 ? 33.045 61.259 20.838 1.00 29.60 92 ASP A C 1
ATOM 722 O O . ASP A 1 94 ? 32.345 60.258 20.725 1.00 31.95 92 ASP A O 1
ATOM 727 N N . LEU A 1 95 ? 33.698 61.813 19.822 1.00 30.79 93 LEU A N 1
ATOM 728 C CA . LEU A 1 95 ? 33.769 61.215 18.490 1.00 34.66 93 LEU A CA 1
ATOM 729 C C . LEU A 1 95 ? 34.587 59.924 18.493 1.00 36.67 93 LEU A C 1
ATOM 730 O O . LEU A 1 95 ? 34.216 58.942 17.846 1.00 34.10 93 LEU A O 1
ATOM 735 N N . GLN A 1 96 ? 35.699 59.933 19.226 1.00 34.85 94 GLN A N 1
ATOM 736 C CA . GLN A 1 96 ? 36.704 58.885 19.100 1.00 33.99 94 GLN A CA 1
ATOM 737 C C . GLN A 1 96 ? 36.499 57.763 20.102 1.00 35.31 94 GLN A C 1
ATOM 738 O O . GLN A 1 96 ? 36.961 56.644 19.890 1.00 36.97 94 GLN A O 1
ATOM 744 N N . LEU A 1 97 ? 35.807 58.068 21.195 1.00 29.56 95 LEU A N 1
ATOM 745 C CA . LEU A 1 97 ? 35.409 57.056 22.160 1.00 28.13 95 LEU A CA 1
ATOM 746 C C . LEU A 1 97 ? 34.102 57.476 22.838 1.00 25.79 95 LEU A C 1
ATOM 747 O O . LEU A 1 97 ? 34.131 58.216 23.809 1.00 29.11 95 LEU A O 1
ATOM 752 N N . PRO A 1 98 ? 32.947 57.018 22.314 1.00 24.94 96 PRO A N 1
ATOM 753 C CA . PRO A 1 98 ? 31.671 57.290 22.988 1.00 27.17 96 PRO A CA 1
ATOM 754 C C . PRO A 1 98 ? 31.609 56.757 24.425 1.00 27.18 96 PRO A C 1
ATOM 755 O O . PRO A 1 98 ? 32.317 55.802 24.762 1.00 29.45 96 PRO A O 1
ATOM 759 N N . GLY A 1 99 ? 30.788 57.394 25.262 1.00 28.75 97 GLY A N 1
ATOM 760 C CA . GLY A 1 99 ? 30.704 57.065 26.693 1.00 22.91 97 GLY A CA 1
ATOM 761 C C . GLY A 1 99 ? 32.016 57.300 27.419 1.00 25.97 97 GLY A C 1
ATOM 762 O O . GLY A 1 99 ? 32.706 58.285 27.156 1.00 27.85 97 GLY A O 1
ATOM 763 N N . HIS A 1 100 ? 32.356 56.379 28.317 1.00 24.02 98 HIS A N 1
ATOM 764 C CA . HIS A 1 100 ? 33.593 56.390 29.098 1.00 26.11 98 HIS A CA 1
ATOM 765 C C . HIS A 1 100 ? 33.905 57.760 29.677 1.00 27.79 98 HIS A C 1
ATOM 766 O O . HIS A 1 100 ? 34.989 58.306 29.455 1.00 27.44 98 HIS A O 1
ATOM 773 N N . SER A 1 101 ? 32.933 58.310 30.401 1.00 26.85 99 SER A N 1
ATOM 774 C CA A SER A 1 101 ? 33.066 59.638 30.993 0.50 28.10 99 SER A CA 1
ATOM 775 C CA B SER A 1 101 ? 33.049 59.633 31.016 0.50 28.52 99 SER A CA 1
ATOM 776 C C . SER A 1 101 ? 34.202 59.695 32.016 1.00 25.73 99 SER A C 1
ATOM 777 O O . SER A 1 101 ? 34.825 60.734 32.196 1.00 26.18 99 SER A O 1
ATOM 782 N N . TYR A 1 102 ? 34.471 58.562 32.658 1.00 28.64 100 TYR A N 1
ATOM 783 C CA . TYR A 1 102 ? 35.580 58.405 33.593 1.00 29.17 100 TYR A CA 1
ATOM 784 C C . TYR A 1 102 ? 36.971 58.519 32.972 1.00 28.98 100 TYR A C 1
ATOM 785 O O . TYR A 1 102 ? 37.911 58.941 33.642 1.00 27.88 100 TYR A O 1
ATOM 794 N N . VAL A 1 103 ? 37.083 58.139 31.702 1.00 27.32 101 VAL A N 1
ATOM 795 C CA . VAL A 1 103 ? 38.299 58.336 30.913 1.00 30.04 101 VAL A CA 1
ATOM 796 C C . VAL A 1 103 ? 38.479 59.814 30.581 1.00 31.78 101 VAL A C 1
ATOM 797 O O . VAL A 1 103 ? 39.595 60.343 30.613 1.00 33.70 101 VAL A O 1
ATOM 801 N N . LYS A 1 104 ? 37.362 60.474 30.288 1.00 32.95 102 LYS A N 1
ATOM 802 C CA . LYS A 1 104 ? 37.365 61.807 29.705 1.00 27.53 102 LYS A CA 1
ATOM 803 C C . LYS A 1 104 ? 37.651 62.912 30.710 1.00 25.49 102 LYS A C 1
ATOM 804 O O . LYS A 1 104 ? 38.176 63.963 30.337 1.00 26.86 102 LYS A O 1
ATOM 810 N N . SER A 1 105 ? 37.306 62.658 31.973 1.00 24.84 103 SER A N 1
ATOM 811 C CA A SER A 1 105 ? 37.384 63.662 33.038 0.50 25.47 103 SER A CA 1
ATOM 812 C CA B SER A 1 105 ? 37.393 63.676 33.015 0.50 26.70 103 SER A CA 1
ATOM 813 C C . SER A 1 105 ? 38.805 64.161 33.366 1.00 26.17 103 SER A C 1
ATOM 814 O O . SER A 1 105 ? 39.010 65.364 33.473 1.00 31.65 103 SER A O 1
ATOM 819 N N . PRO A 1 106 ? 39.797 63.238 33.535 1.00 26.98 104 PRO A N 1
ATOM 820 C CA . PRO A 1 106 ? 41.140 63.827 33.712 1.00 27.13 104 PRO A CA 1
ATOM 821 C C . PRO A 1 106 ? 41.745 64.544 32.498 1.00 28.78 104 PRO A C 1
ATOM 822 O O . PRO A 1 106 ? 42.539 65.464 32.687 1.00 30.65 104 PRO A O 1
ATOM 826 N N . ILE A 1 107 ? 41.382 64.130 31.278 1.00 27.92 105 ILE A N 1
ATOM 827 C CA . ILE A 1 107 ? 41.820 64.822 30.062 1.00 27.19 105 ILE A CA 1
ATOM 828 C C . ILE A 1 107 ? 41.274 66.246 29.985 1.00 30.75 105 ILE A C 1
ATOM 829 O O . ILE A 1 107 ? 42.013 67.190 29.691 1.00 33.95 105 ILE A O 1
ATOM 834 N N . ASP A 1 108 ? 39.981 66.387 30.262 1.00 30.47 106 ASP A N 1
ATOM 835 C CA . ASP A 1 108 ? 39.323 67.690 30.301 1.00 28.68 106 ASP A CA 1
ATOM 836 C C . ASP A 1 108 ? 39.872 68.602 31.408 1.00 26.94 106 ASP A C 1
ATOM 837 O O . ASP A 1 108 ? 40.085 69.795 31.185 1.00 29.00 106 ASP A O 1
ATOM 842 N N . MET A 1 109 ? 40.098 68.015 32.584 1.00 26.00 107 MET A N 1
ATOM 843 C CA . MET A 1 109 ? 40.619 68.697 33.776 1.00 27.91 107 MET A CA 1
ATOM 844 C C . MET A 1 109 ? 41.998 69.316 33.517 1.00 29.77 107 MET A C 1
ATOM 845 O O . MET A 1 109 ? 42.272 70.443 33.938 1.00 30.66 107 MET A O 1
ATOM 850 N N . ALA A 1 110 ? 42.844 68.569 32.810 1.00 29.17 108 ALA A N 1
ATOM 851 C CA . ALA A 1 110 ? 44.195 69.003 32.473 1.00 30.56 108 ALA A CA 1
ATOM 852 C C . ALA A 1 110 ? 44.226 70.083 31.398 1.00 27.28 108 ALA A C 1
ATOM 853 O O . ALA A 1 110 ? 45.117 70.935 31.400 1.00 29.05 108 ALA A O 1
ATOM 855 N N . CYS A 1 111 ? 43.256 70.050 30.486 1.00 29.10 109 CYS A N 1
ATOM 856 C CA . CYS A 1 111 ? 43.089 71.116 29.496 1.00 23.29 109 CYS A CA 1
ATOM 857 C C . CYS A 1 111 ? 42.580 72.425 30.098 1.00 28.84 109 CYS A C 1
ATOM 858 O O . CYS A 1 111 ? 42.962 73.506 29.638 1.00 27.67 109 CYS A O 1
ATOM 861 N N . TRP A 1 112 ? 41.709 72.322 31.107 1.00 27.77 110 TRP A N 1
ATOM 862 C CA . TRP A 1 112 ? 41.251 73.481 31.884 1.00 31.41 110 TRP A CA 1
ATOM 863 C C . TRP A 1 112 ? 42.415 74.141 32.630 1.00 31.57 110 TRP A C 1
ATOM 864 O O . TRP A 1 112 ? 42.539 75.368 32.624 1.00 28.73 110 TRP A O 1
ATOM 875 N N . ASP A 1 113 ? 43.248 73.312 33.264 1.00 34.67 111 ASP A N 1
ATOM 876 C CA . ASP A 1 113 ? 44.514 73.718 33.888 1.00 33.96 111 ASP A CA 1
ATOM 877 C C . ASP A 1 113 ? 45.423 74.530 32.958 1.00 33.49 111 ASP A C 1
ATOM 878 O O . ASP A 1 113 ? 45.908 75.590 33.350 1.00 35.18 111 ASP A O 1
ATOM 883 N N . ILE A 1 114 ? 45.622 74.037 31.733 1.00 34.55 112 ILE A N 1
ATOM 884 C CA . ILE A 1 114 ? 46.402 74.731 30.698 1.00 30.22 112 ILE A CA 1
ATOM 885 C C . ILE A 1 114 ? 45.776 76.078 30.321 1.00 38.45 112 ILE A C 1
ATOM 886 O O . ILE A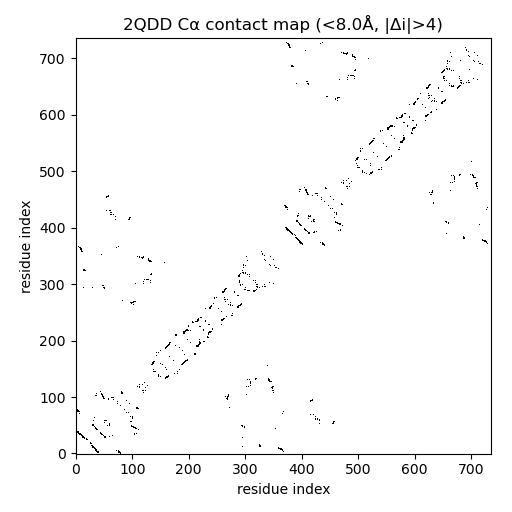 1 114 ? 46.472 77.103 30.291 1.00 43.16 112 ILE A O 1
ATOM 891 N N . LEU A 1 115 ? 44.469 76.071 30.057 1.00 37.45 113 LEU A N 1
ATOM 892 C CA . LEU A 1 115 ? 43.721 77.290 29.734 1.00 32.76 113 LEU A CA 1
ATOM 893 C C . LEU A 1 115 ? 43.798 78.360 30.831 1.00 34.66 113 LEU A C 1
ATOM 894 O O . LEU A 1 115 ? 43.950 79.546 30.535 1.00 36.53 113 LEU A O 1
ATOM 899 N N . GLY A 1 116 ? 43.705 77.931 32.086 1.00 29.74 114 GLY A N 1
ATOM 900 C CA . GLY A 1 116 ? 43.862 78.828 33.220 1.00 38.36 114 GLY A CA 1
ATOM 901 C C . GLY A 1 116 ? 45.231 79.482 33.328 1.00 41.67 114 GLY A C 1
ATOM 902 O O . GLY A 1 116 ? 45.326 80.668 33.642 1.00 44.80 114 GLY A O 1
ATOM 903 N N . GLN A 1 117 ? 46.282 78.707 33.061 1.00 40.66 115 GLN A N 1
ATOM 904 C CA . GLN A 1 117 ? 47.660 79.209 33.057 1.00 37.88 115 GLN A CA 1
ATOM 905 C C . GLN A 1 117 ? 47.930 80.174 31.909 1.00 38.94 115 GLN A C 1
ATOM 906 O O . GLN A 1 117 ? 48.580 81.200 32.101 1.00 42.58 115 GLN A O 1
ATOM 912 N N . VAL A 1 118 ? 47.415 79.836 30.727 1.00 40.58 116 VAL A N 1
ATOM 913 C CA . VAL A 1 118 ? 47.513 80.668 29.523 1.00 41.66 116 VAL A CA 1
ATOM 914 C C . VAL A 1 118 ? 46.788 82.017 29.683 1.00 45.04 116 VAL A C 1
ATOM 915 O O . VAL A 1 118 ? 47.286 83.057 29.235 1.00 49.96 116 VAL A O 1
ATOM 919 N N . ALA A 1 119 ? 45.634 81.991 30.347 1.00 43.09 117 ALA A N 1
ATOM 920 C CA . ALA A 1 119 ? 44.842 83.194 30.610 1.00 38.83 117 ALA A CA 1
ATOM 921 C C . ALA A 1 119 ? 45.283 83.938 31.871 1.00 37.70 117 ALA A C 1
ATOM 922 O O . ALA A 1 119 ? 44.939 85.105 32.057 1.00 38.66 117 ALA A O 1
ATOM 924 N N . GLY A 1 120 ? 46.026 83.256 32.740 1.00 37.14 118 GLY A N 1
ATOM 925 C CA . GLY A 1 120 ? 46.432 83.815 34.030 1.00 36.37 118 GLY A CA 1
ATOM 926 C C . GLY A 1 120 ? 45.303 83.894 35.042 1.00 39.53 118 GLY A C 1
ATOM 927 O O . GLY A 1 120 ? 45.298 84.774 35.903 1.00 41.98 118 GLY A O 1
ATOM 928 N N . LEU A 1 121 ? 44.343 82.975 34.939 1.00 40.08 119 LEU A N 1
ATOM 929 C CA . LEU A 1 121 ? 43.149 82.997 35.794 1.00 35.84 119 LEU A CA 1
ATOM 930 C C . LEU A 1 121 ? 42.951 81.677 36.527 1.00 32.63 119 LEU A C 1
ATOM 931 O O . LEU A 1 121 ? 43.194 80.613 35.964 1.00 31.69 119 LEU A O 1
ATOM 936 N N . PRO A 1 122 ? 42.526 81.742 37.799 1.00 30.68 120 PRO A N 1
ATOM 937 C CA . PRO A 1 122 ? 42.116 80.536 38.503 1.00 31.43 120 PRO A CA 1
ATOM 938 C C . PRO A 1 122 ? 40.841 79.947 37.911 1.00 30.70 120 PRO A C 1
ATOM 939 O O . PRO A 1 122 ? 40.030 80.681 37.344 1.00 30.95 120 PRO A O 1
ATOM 943 N N . LEU A 1 123 ? 40.677 78.635 38.045 1.00 31.16 121 LEU A N 1
ATOM 944 C CA . LEU A 1 123 ? 39.547 77.935 37.441 1.00 36.20 121 LEU A CA 1
ATOM 945 C C . LEU A 1 123 ? 38.186 78.465 37.894 1.00 31.56 121 LEU A C 1
ATOM 946 O O . LEU A 1 123 ? 37.278 78.575 37.079 1.00 31.52 121 LEU A O 1
ATOM 951 N N . TRP A 1 124 ? 38.067 78.842 39.170 1.00 32.53 122 TRP A N 1
ATOM 952 C CA . TRP A 1 124 ? 36.825 79.425 39.701 1.00 33.49 122 TRP A CA 1
ATOM 953 C C . TRP A 1 124 ? 36.392 80.723 39.021 1.00 31.00 122 TRP A C 1
ATOM 954 O O . TRP A 1 124 ? 35.198 81.026 38.968 1.00 30.22 122 TRP A O 1
ATOM 965 N N . GLN A 1 125 ? 37.360 81.478 38.503 1.00 32.40 123 GLN A N 1
ATOM 966 C CA . GLN A 1 125 ? 37.076 82.699 37.750 1.00 34.03 123 GLN A CA 1
ATOM 967 C C . GLN A 1 125 ? 36.682 82.424 36.303 1.00 33.83 123 GLN A C 1
ATOM 968 O O . GLN A 1 125 ? 35.801 83.096 35.753 1.00 38.00 123 GLN A O 1
ATOM 974 N N . LEU A 1 126 ? 37.330 81.438 35.689 1.00 34.47 124 LEU A N 1
ATOM 975 C CA . LEU A 1 126 ? 36.952 80.988 34.345 1.00 34.99 124 LEU A CA 1
ATOM 976 C C . LEU A 1 126 ? 35.553 80.382 34.334 1.00 32.50 124 LEU A C 1
ATOM 977 O O . LEU A 1 126 ? 34.841 80.466 33.333 1.00 28.80 124 LEU A O 1
ATOM 982 N N . LEU A 1 127 ? 35.171 79.795 35.466 1.00 28.26 125 LEU A N 1
ATOM 983 C CA . LEU A 1 127 ? 33.833 79.259 35.665 1.00 30.56 125 LEU A CA 1
ATOM 984 C C . LEU A 1 127 ? 32.820 80.308 36.129 1.00 29.64 125 LEU A C 1
ATOM 985 O O . LEU A 1 127 ? 31.639 80.011 36.283 1.00 34.20 125 LEU A O 1
ATOM 990 N N . GLY A 1 128 ? 33.289 81.532 36.348 1.00 33.24 126 GLY A N 1
ATOM 991 C CA . GLY A 1 128 ? 32.419 82.701 36.415 1.00 26.12 126 GLY A CA 1
ATOM 992 C C . GLY A 1 128 ? 32.219 83.262 37.809 1.00 29.43 126 GLY A C 1
ATOM 993 O O . GLY A 1 128 ? 31.458 84.210 37.985 1.00 30.33 126 GLY A O 1
ATOM 994 N N . GLY A 1 129 ? 32.897 82.683 38.800 1.00 29.58 127 GLY A N 1
ATOM 995 C CA . GLY A 1 129 ? 32.735 83.094 40.198 1.00 34.94 127 GLY A CA 1
ATOM 996 C C . GLY A 1 129 ? 33.407 84.420 40.518 1.00 38.77 127 GLY A C 1
ATOM 997 O O . GLY A 1 129 ? 34.403 84.779 39.888 1.00 40.66 127 GLY A O 1
ATOM 998 N N . GLU A 1 130 ? 32.865 85.142 41.497 1.00 38.87 128 GLU A N 1
ATOM 999 C CA . GLU A 1 130 ? 33.423 86.433 41.918 1.00 46.98 128 GLU A CA 1
ATOM 1000 C C . GLU A 1 130 ? 34.647 86.317 42.818 1.00 43.51 128 GLU A C 1
ATOM 1001 O O . GLU A 1 130 ? 35.480 87.222 42.858 1.00 46.14 128 GLU A O 1
ATOM 1007 N N . ALA A 1 131 ? 34.735 85.211 43.551 1.00 40.67 129 ALA A N 1
ATOM 1008 C CA . ALA A 1 131 ? 35.679 85.074 44.648 1.00 39.88 129 ALA A CA 1
ATOM 1009 C C . ALA A 1 131 ? 36.026 83.605 44.842 1.00 39.39 129 ALA A C 1
ATOM 1010 O O . ALA A 1 131 ? 35.261 82.726 44.445 1.00 37.13 129 ALA A O 1
ATOM 1012 N N . ALA A 1 132 ? 37.176 83.347 45.463 1.00 39.83 130 ALA A N 1
ATOM 1013 C CA . ALA A 1 132 ? 37.495 82.032 46.008 1.00 38.04 130 ALA A CA 1
ATOM 1014 C C . ALA A 1 132 ? 36.674 81.766 47.267 1.00 40.39 130 ALA A C 1
ATOM 1015 O O . ALA A 1 132 ? 37.188 81.834 48.390 1.00 48.26 130 ALA A O 1
ATOM 1017 N N . THR A 1 133 ? 35.391 81.471 47.065 1.00 42.19 131 THR A N 1
ATOM 1018 C CA . THR A 1 133 ? 34.430 81.304 48.151 1.00 41.58 131 THR A CA 1
ATOM 1019 C C . THR A 1 133 ? 34.769 80.040 48.940 1.00 42.15 131 THR A C 1
ATOM 1020 O O . THR A 1 133 ? 34.944 78.975 48.347 1.00 42.63 131 THR A O 1
ATOM 1024 N N . PRO A 1 134 ? 34.911 80.171 50.274 1.00 44.53 132 PRO A N 1
ATOM 1025 C CA . PRO A 1 134 ? 35.035 79.012 51.157 1.00 41.90 132 PRO A CA 1
ATOM 1026 C C . PRO A 1 134 ? 33.778 78.141 51.160 1.00 39.63 132 PRO A C 1
ATOM 1027 O O . PRO A 1 134 ? 32.676 78.629 51.412 1.00 38.34 132 PRO A O 1
ATOM 1031 N N . VAL A 1 135 ? 33.959 76.858 50.864 1.00 38.37 133 VAL A N 1
ATOM 1032 C CA . VAL A 1 135 ? 32.847 75.939 50.654 1.00 35.42 133 VAL A CA 1
ATOM 1033 C C . VAL A 1 135 ? 32.764 75.005 51.859 1.00 34.01 133 VAL A C 1
ATOM 1034 O O . VAL A 1 135 ? 33.759 74.367 52.206 1.00 32.68 133 VAL A O 1
ATOM 1038 N N . PRO A 1 136 ? 31.579 74.930 52.505 1.00 35.21 134 PRO A N 1
ATOM 1039 C CA . PRO A 1 136 ? 31.342 73.986 53.602 1.00 31.13 134 PRO A CA 1
ATOM 1040 C C . PRO A 1 136 ? 31.610 72.538 53.194 1.00 34.52 134 PRO A C 1
ATOM 1041 O O . PRO A 1 136 ? 31.305 72.139 52.068 1.00 32.55 134 PRO A O 1
ATOM 1045 N N . ILE A 1 137 ? 32.210 71.781 54.105 1.00 31.27 135 ILE A N 1
ATOM 1046 C CA . ILE A 1 137 ? 32.574 70.396 53.863 1.00 31.86 135 ILE A CA 1
ATOM 1047 C C . ILE A 1 137 ? 31.681 69.536 54.738 1.00 35.04 135 ILE A C 1
ATOM 1048 O O . ILE A 1 137 ? 31.505 69.836 55.918 1.00 38.11 135 ILE A O 1
ATOM 1053 N N . ASN A 1 138 ? 31.101 68.483 54.167 1.00 34.52 136 ASN A N 1
ATOM 1054 C CA . ASN A 1 138 ? 30.288 67.570 54.966 1.00 37.65 136 ASN A CA 1
ATOM 1055 C C . ASN A 1 138 ? 31.033 66.374 55.568 1.00 35.85 136 ASN A C 1
ATOM 1056 O O . ASN A 1 138 ? 31.986 65.862 54.982 1.00 30.73 136 ASN A O 1
ATOM 1061 N N . SER A 1 139 ? 30.589 65.946 56.748 1.00 38.08 137 SER A N 1
ATOM 1062 C CA . SER A 1 139 ? 31.094 64.733 57.386 1.00 39.79 137 SER A CA 1
ATOM 1063 C C . SER A 1 139 ? 30.443 63.478 56.822 1.00 44.45 137 SER A C 1
ATOM 1064 O O . SER A 1 139 ? 29.367 63.541 56.224 1.00 43.25 137 SER A O 1
ATOM 1067 N N . SER A 1 140 ? 31.101 62.340 57.029 1.00 47.78 138 SER A N 1
ATOM 1068 C CA . SER A 1 140 ? 30.545 61.039 56.678 1.00 48.07 138 SER A CA 1
ATOM 1069 C C . SER A 1 140 ? 30.292 60.219 57.931 1.00 49.14 138 SER A C 1
ATOM 1070 O O . SER A 1 140 ? 31.229 59.871 58.655 1.00 48.63 138 SER A O 1
ATOM 1073 N N . ILE A 1 141 ? 29.020 59.920 58.177 1.00 48.59 139 ILE A N 1
ATOM 1074 C CA . ILE A 1 141 ? 28.599 59.185 59.364 1.00 46.16 139 ILE A CA 1
ATOM 1075 C C . ILE A 1 141 ? 28.228 57.749 58.994 1.00 47.87 139 ILE A C 1
ATOM 1076 O O . ILE A 1 141 ? 27.199 57.508 58.362 1.00 42.80 139 ILE A O 1
ATOM 1081 N N . SER A 1 142 ? 29.082 56.810 59.400 1.00 52.28 140 SER A N 1
ATOM 1082 C CA . SER A 1 142 ? 28.940 55.386 59.081 1.00 53.45 140 SER A CA 1
ATOM 1083 C C . SER A 1 142 ? 27.725 54.762 59.759 1.00 52.23 140 SER A C 1
ATOM 1084 O O . SER A 1 142 ? 27.296 55.219 60.819 1.00 49.45 140 SER A O 1
ATOM 1087 N N . THR A 1 143 ? 27.184 53.717 59.134 1.00 55.13 141 THR A N 1
ATOM 1088 C CA . THR A 1 143 ? 25.996 53.012 59.624 1.00 57.07 141 THR A CA 1
ATOM 1089 C C . THR A 1 143 ? 26.250 52.342 60.979 1.00 60.71 141 THR A C 1
ATOM 1090 O O . THR A 1 143 ? 27.345 51.834 61.237 1.00 63.18 141 THR A O 1
ATOM 1094 N N . GLY A 1 144 ? 25.239 52.369 61.843 1.00 61.47 142 GLY A N 1
ATOM 1095 C CA . GLY A 1 144 ? 25.285 51.678 63.127 1.00 64.64 142 GLY A CA 1
ATOM 1096 C C . GLY A 1 144 ? 23.963 51.776 63.857 1.00 66.48 142 GLY A C 1
ATOM 1097 O O . GLY A 1 144 ? 22.902 51.819 63.231 1.00 68.02 142 GLY A O 1
ATOM 1098 N N . THR A 1 145 ? 24.027 51.810 65.187 1.00 68.51 143 THR A N 1
ATOM 1099 C CA . THR A 1 145 ? 22.860 52.139 66.007 1.00 69.87 143 THR A CA 1
ATOM 1100 C C . THR A 1 145 ? 22.568 53.643 65.935 1.00 69.09 143 THR A C 1
ATOM 1101 O O . THR A 1 145 ? 23.474 54.431 65.642 1.00 66.39 143 THR A O 1
ATOM 1105 N N . PRO A 1 146 ? 21.295 54.040 66.163 1.00 70.48 144 PRO A N 1
ATOM 1106 C CA . PRO A 1 146 ? 20.893 55.366 66.635 1.00 72.03 144 PRO A CA 1
ATOM 1107 C C . PRO A 1 146 ? 21.907 56.098 67.526 1.00 72.85 144 PRO A C 1
ATOM 1108 O O . PRO A 1 146 ? 22.228 57.252 67.251 1.00 72.20 144 PRO A O 1
ATOM 1112 N N . ASP A 1 147 ? 22.409 55.429 68.564 1.00 74.73 145 ASP A N 1
ATOM 1113 C CA . ASP A 1 147 ? 23.314 56.051 69.535 1.00 73.97 145 ASP A CA 1
ATOM 1114 C C . ASP A 1 147 ? 24.763 56.145 69.050 1.00 71.00 145 ASP A C 1
ATOM 1115 O O . ASP A 1 147 ? 25.487 57.062 69.443 1.00 72.31 145 ASP A O 1
ATOM 1120 N N . GLN A 1 148 ? 25.179 55.196 68.210 1.00 66.19 146 GLN A N 1
ATOM 1121 C CA . GLN A 1 148 ? 26.508 55.214 67.593 1.00 62.62 146 GLN A CA 1
ATOM 1122 C C . GLN A 1 148 ? 26.661 56.345 66.579 1.00 60.23 146 GLN A C 1
ATOM 1123 O O . GLN A 1 148 ? 27.664 57.059 66.589 1.00 59.28 146 GLN A O 1
ATOM 1129 N N . MET A 1 149 ? 25.663 56.492 65.707 1.00 58.40 147 MET A N 1
ATOM 1130 C CA . MET A 1 149 ? 25.678 57.507 64.653 1.00 52.70 147 MET A CA 1
ATOM 1131 C C . MET A 1 149 ? 25.571 58.917 65.243 1.00 54.73 147 MET A C 1
ATOM 1132 O O . MET A 1 149 ? 26.226 59.846 64.768 1.00 54.16 147 MET A O 1
ATOM 1137 N N . LEU A 1 150 ? 24.762 59.054 66.292 1.00 53.95 148 LEU A N 1
ATOM 1138 C CA . LEU A 1 150 ? 24.596 60.320 67.005 1.00 58.65 148 LEU A CA 1
ATOM 1139 C C . LEU A 1 150 ? 25.817 60.689 67.856 1.00 58.96 148 LEU A C 1
ATOM 1140 O O . LEU A 1 150 ? 26.075 61.869 68.100 1.00 60.97 148 LEU A O 1
ATOM 1145 N N . GLY A 1 151 ? 26.559 59.675 68.301 1.00 60.90 149 GLY A N 1
ATOM 1146 C CA . GLY A 1 151 ? 27.889 59.866 68.882 1.00 58.84 149 GLY A CA 1
ATOM 1147 C C . GLY A 1 151 ? 28.940 60.277 67.865 1.00 57.06 149 GLY A C 1
ATOM 1148 O O . GLY A 1 151 ? 29.775 61.141 68.146 1.00 57.11 149 GLY A O 1
ATOM 1149 N N . LEU A 1 152 ? 28.897 59.656 66.685 1.00 52.96 150 LEU A N 1
ATOM 1150 C CA . LEU A 1 152 ? 29.740 60.046 65.551 1.00 54.21 150 LEU A CA 1
ATOM 1151 C C . LEU A 1 152 ? 29.465 61.465 65.039 1.00 50.81 150 LEU A C 1
ATOM 1152 O O . LEU A 1 152 ? 30.373 62.129 64.538 1.00 52.36 150 LEU A O 1
ATOM 1157 N N . ILE A 1 153 ? 28.215 61.910 65.169 1.00 48.85 151 ILE A N 1
ATOM 1158 C CA . ILE A 1 153 ? 27.788 63.256 64.766 1.00 48.16 151 ILE A CA 1
ATOM 1159 C C . ILE A 1 153 ? 28.340 64.323 65.720 1.00 48.96 151 ILE A C 1
ATOM 1160 O O . ILE A 1 153 ? 28.845 65.362 65.276 1.00 44.70 151 ILE A O 1
ATOM 1165 N N . ALA A 1 154 ? 28.263 64.041 67.023 1.00 52.80 152 ALA A N 1
ATOM 1166 C CA . ALA A 1 154 ? 28.858 64.892 68.061 1.00 56.38 152 ALA A CA 1
ATOM 1167 C C . ALA A 1 154 ? 30.385 64.982 67.948 1.00 55.38 152 ALA A C 1
ATOM 1168 O O . ALA A 1 154 ? 30.972 66.038 68.208 1.00 57.05 152 ALA A O 1
ATOM 1170 N N . GLU A 1 155 ? 31.007 63.871 67.550 1.00 53.05 153 GLU A N 1
ATOM 1171 C CA . GLU A 1 155 ? 32.421 63.830 67.187 1.00 57.78 153 GLU A CA 1
ATOM 1172 C C . GLU A 1 155 ? 32.734 64.719 65.976 1.00 54.50 153 GLU A C 1
ATOM 1173 O O . GLU A 1 155 ? 33.733 65.442 65.974 1.00 55.59 153 GLU A O 1
ATOM 1179 N N . ALA A 1 156 ? 31.871 64.659 64.963 1.00 52.17 154 ALA A N 1
ATOM 1180 C CA . ALA A 1 156 ? 32.039 65.431 63.730 1.00 48.49 154 ALA A CA 1
ATOM 1181 C C . ALA A 1 156 ? 31.839 66.922 63.959 1.00 45.27 154 ALA A C 1
ATOM 1182 O O . ALA A 1 156 ? 32.556 67.744 63.384 1.00 41.78 154 ALA A O 1
ATOM 1184 N N . ALA A 1 157 ? 30.871 67.254 64.813 1.00 48.58 155 ALA A N 1
ATOM 1185 C CA . ALA A 1 157 ? 30.595 68.634 65.217 1.00 52.97 155 ALA A CA 1
ATOM 1186 C C . ALA A 1 157 ? 31.771 69.291 65.946 1.00 55.70 155 ALA A C 1
ATOM 1187 O O . ALA A 1 157 ? 32.018 70.492 65.781 1.00 53.37 155 ALA A O 1
ATOM 1189 N N . ALA A 1 158 ? 32.486 68.489 66.737 1.00 60.48 156 ALA A N 1
ATOM 1190 C CA . ALA A 1 158 ? 33.675 68.926 67.473 1.00 63.34 156 ALA A CA 1
ATOM 1191 C C . ALA A 1 158 ? 34.857 69.242 66.556 1.00 64.28 156 ALA A C 1
ATOM 1192 O O . ALA A 1 158 ? 35.664 70.121 66.866 1.00 68.01 156 ALA A O 1
ATOM 1194 N N . GLN A 1 159 ? 34.948 68.531 65.432 1.00 59.52 157 GLN A N 1
ATOM 1195 C CA . GLN A 1 159 ? 35.920 68.846 64.382 1.00 54.07 157 GLN A CA 1
ATOM 1196 C C . GLN A 1 159 ? 35.496 70.048 63.534 1.00 54.32 157 GLN A C 1
ATOM 1197 O O . GLN A 1 159 ? 36.304 70.585 62.771 1.00 54.29 157 GLN A O 1
ATOM 1203 N N . GLY A 1 160 ? 34.231 70.454 63.662 1.00 50.41 158 GLY A N 1
ATOM 1204 C CA . GLY A 1 160 ? 33.728 71.673 63.026 1.00 46.24 158 GLY A CA 1
ATOM 1205 C C . GLY A 1 160 ? 32.862 71.464 61.792 1.00 45.05 158 GLY A C 1
ATOM 1206 O O . GLY A 1 160 ? 32.538 72.425 61.094 1.00 44.79 158 GLY A O 1
ATOM 1207 N N . TYR A 1 161 ? 32.488 70.214 61.523 1.00 41.80 159 TYR A N 1
ATOM 1208 C CA . TYR A 1 161 ? 31.495 69.891 60.492 1.00 40.95 159 TYR A CA 1
ATOM 1209 C C . TYR A 1 161 ? 30.097 70.357 60.893 1.00 37.94 159 TYR A C 1
ATOM 1210 O O . TYR A 1 161 ? 29.652 70.106 62.010 1.00 43.26 159 TYR A O 1
ATOM 1219 N N . ARG A 1 162 ? 29.405 71.022 59.973 1.00 35.66 160 ARG A N 1
ATOM 1220 C CA . ARG A 1 162 ? 28.038 71.490 60.220 1.00 39.27 160 ARG A CA 1
ATOM 1221 C C . ARG A 1 162 ? 27.025 70.829 59.284 1.00 38.72 160 ARG A C 1
ATOM 1222 O O . ARG A 1 162 ? 25.823 71.031 59.424 1.00 42.19 160 ARG A O 1
ATOM 1230 N N . THR A 1 163 ? 27.520 70.051 58.326 1.00 38.15 161 THR A N 1
ATOM 1231 C CA . THR A 1 163 ? 26.673 69.260 57.443 1.00 39.13 161 THR A CA 1
ATOM 1232 C C . THR A 1 163 ? 27.138 67.811 57.512 1.00 39.04 161 THR A C 1
ATOM 1233 O O . THR A 1 163 ? 28.334 67.539 57.557 1.00 38.85 161 THR A O 1
ATOM 1237 N N . HIS A 1 164 ? 26.182 66.888 57.555 1.00 37.88 162 HIS A N 1
ATOM 1238 C CA . HIS A 1 164 ? 26.468 65.487 57.825 1.00 39.49 162 HIS A CA 1
ATOM 1239 C C . HIS A 1 164 ? 25.747 64.589 56.826 1.00 43.42 162 HIS A C 1
ATOM 1240 O O . HIS A 1 164 ? 24.542 64.723 56.608 1.00 37.63 162 HIS A O 1
ATOM 1247 N N . SER A 1 165 ? 26.504 63.681 56.219 1.00 39.63 163 SER A N 1
ATOM 1248 C CA . SER A 1 165 ? 25.945 62.627 55.393 1.00 35.54 163 SER A CA 1
ATOM 1249 C C . SER A 1 165 ? 25.830 61.354 56.225 1.00 35.19 163 SER A C 1
ATOM 1250 O O . SER A 1 165 ? 26.821 60.662 56.450 1.00 32.55 163 SER A O 1
ATOM 1253 N N . ALA A 1 166 ? 24.617 61.065 56.689 1.00 32.81 164 ALA A N 1
ATOM 1254 C CA . ALA A 1 166 ? 24.335 59.844 57.433 1.00 34.68 164 ALA A CA 1
ATOM 1255 C C . ALA A 1 166 ? 24.011 58.692 56.488 1.00 37.43 164 ALA A C 1
ATOM 1256 O O . ALA A 1 166 ? 23.067 58.764 55.700 1.00 39.00 164 ALA A O 1
ATOM 1258 N N . LYS A 1 167 ? 24.805 57.631 56.570 1.00 42.83 165 LYS A N 1
ATOM 1259 C CA . LYS A 1 167 ? 24.691 56.505 55.646 1.00 44.12 165 LYS A CA 1
ATOM 1260 C C . LYS A 1 167 ? 23.716 55.464 56.196 1.00 47.19 165 LYS A C 1
ATOM 1261 O O . LYS A 1 167 ? 23.992 54.809 57.203 1.00 47.69 165 LYS A O 1
ATOM 1267 N N . ILE A 1 168 ? 22.566 55.338 55.539 1.00 47.23 166 ILE A N 1
ATOM 1268 C CA . ILE A 1 168 ? 21.542 54.366 55.921 1.00 45.70 166 ILE A CA 1
ATOM 1269 C C . ILE A 1 168 ? 21.267 53.414 54.755 1.00 49.30 166 ILE A C 1
ATOM 1270 O O . ILE A 1 168 ? 21.956 53.467 53.733 1.00 51.49 166 ILE A O 1
ATOM 1275 N N . GLY A 1 169 ? 20.272 52.542 54.912 1.00 54.34 167 GLY A N 1
ATOM 1276 C CA . GLY A 1 169 ? 19.907 51.588 53.864 1.00 60.29 167 GLY A CA 1
ATOM 1277 C C . GLY A 1 169 ? 20.097 50.139 54.273 1.00 65.17 167 GLY A C 1
ATOM 1278 O O . GLY A 1 169 ? 20.572 49.849 55.374 1.00 65.47 167 GLY A O 1
ATOM 1279 N N . GLY A 1 170 ? 19.733 49.229 53.374 1.00 70.65 168 GLY A N 1
ATOM 1280 C CA . GLY A 1 170 ? 19.448 47.841 53.735 1.00 75.65 168 GLY A CA 1
ATOM 1281 C C . GLY A 1 170 ? 17.958 47.556 53.697 1.00 79.54 168 GLY A C 1
ATOM 1282 O O . GLY A 1 170 ? 17.140 48.477 53.772 1.00 80.23 168 GLY A O 1
ATOM 1283 N N . SER A 1 171 ? 17.602 46.277 53.591 1.00 83.86 169 SER A N 1
ATOM 1284 C CA . SER A 1 171 ? 16.206 45.872 53.387 1.00 85.89 169 SER A CA 1
ATOM 1285 C C . SER A 1 171 ? 15.440 45.564 54.685 1.00 84.53 169 SER A C 1
ATOM 1286 O O . SER A 1 171 ? 14.366 44.954 54.648 1.00 85.06 169 SER A O 1
ATOM 1289 N N . ASP A 1 172 ? 15.995 45.993 55.820 1.00 82.79 170 ASP A N 1
ATOM 1290 C CA . ASP A 1 172 ? 15.266 46.048 57.091 1.00 80.15 170 ASP A CA 1
ATOM 1291 C C . ASP A 1 172 ? 14.746 47.469 57.365 1.00 75.61 170 ASP A C 1
ATOM 1292 O O . ASP A 1 172 ? 15.524 48.350 57.744 1.00 76.21 170 ASP A O 1
ATOM 1297 N N . PRO A 1 173 ? 13.428 47.693 57.166 1.00 69.59 171 PRO A N 1
ATOM 1298 C CA . PRO A 1 173 ? 12.826 49.026 57.243 1.00 63.58 171 PRO A CA 1
ATOM 1299 C C . PRO A 1 173 ? 12.796 49.601 58.657 1.00 59.49 171 PRO A C 1
ATOM 1300 O O . PRO A 1 173 ? 12.993 50.804 58.827 1.00 58.90 171 PRO A O 1
ATOM 1304 N N . ALA A 1 174 ? 12.571 48.743 59.652 1.00 56.21 172 ALA A N 1
ATOM 1305 C CA . ALA A 1 174 ? 12.344 49.174 61.034 1.00 55.11 172 ALA A CA 1
ATOM 1306 C C . ALA A 1 174 ? 13.570 49.809 61.695 1.00 55.39 172 ALA A C 1
ATOM 1307 O O . ALA A 1 174 ? 13.431 50.719 62.518 1.00 54.65 172 ALA A O 1
ATOM 1309 N N . GLN A 1 175 ? 14.762 49.337 61.329 1.00 54.32 173 GLN A N 1
ATOM 1310 C CA . GLN A 1 175 ? 16.004 49.939 61.814 1.00 56.69 173 GLN A CA 1
ATOM 1311 C C . GLN A 1 175 ? 16.381 51.243 61.109 1.00 52.00 173 GLN A C 1
ATOM 1312 O O . GLN A 1 175 ? 17.004 52.111 61.718 1.00 48.53 173 GLN A O 1
ATOM 1318 N N . ASP A 1 176 ? 15.997 51.383 59.839 1.00 48.75 174 ASP A N 1
ATOM 1319 C CA . ASP A 1 176 ? 16.135 52.656 59.121 1.00 47.13 174 ASP A CA 1
ATOM 1320 C C . ASP A 1 176 ? 15.220 53.753 59.671 1.00 42.96 174 ASP A C 1
ATOM 1321 O O . ASP A 1 176 ? 15.637 54.907 59.773 1.00 40.86 174 ASP A O 1
ATOM 1326 N N . ILE A 1 177 ? 13.988 53.384 60.030 1.00 40.55 175 ILE A N 1
ATOM 1327 C CA . ILE A 1 177 ? 13.045 54.301 60.681 1.00 36.59 175 ILE A CA 1
ATOM 1328 C C . ILE A 1 177 ? 13.613 54.819 62.007 1.00 44.24 175 ILE A C 1
ATOM 1329 O O . ILE A 1 177 ? 13.608 56.029 62.257 1.00 47.27 175 ILE A O 1
ATOM 1334 N N . ALA A 1 178 ? 14.137 53.906 62.827 1.00 47.64 176 ALA A N 1
ATOM 1335 C CA . ALA A 1 178 ? 14.743 54.259 64.120 1.00 46.32 176 ALA A CA 1
ATOM 1336 C C . ALA A 1 178 ? 16.032 55.075 63.997 1.00 44.46 176 ALA A C 1
ATOM 1337 O O . ALA A 1 178 ? 16.311 55.918 64.849 1.00 46.26 176 ALA A O 1
ATOM 1339 N N . ARG A 1 179 ? 16.806 54.818 62.942 1.00 42.23 177 ARG A N 1
ATOM 1340 C CA . ARG A 1 179 ? 17.974 55.631 62.599 1.00 43.24 177 ARG A CA 1
ATOM 1341 C C . ARG A 1 179 ? 17.593 57.057 62.212 1.00 44.12 177 ARG A C 1
ATOM 1342 O O . ARG A 1 179 ? 18.133 58.019 62.760 1.00 45.18 177 ARG A O 1
ATOM 1350 N N . ILE A 1 180 ? 16.666 57.178 61.265 1.00 42.03 178 ILE A N 1
ATOM 1351 C CA . ILE A 1 180 ? 16.239 58.473 60.749 1.00 37.88 178 ILE A CA 1
ATOM 1352 C C . ILE A 1 180 ? 15.661 59.347 61.866 1.00 40.39 178 ILE A C 1
ATOM 1353 O O . ILE A 1 180 ? 16.049 60.507 62.006 1.00 40.76 178 ILE A O 1
ATOM 1358 N N . GLU A 1 181 ? 14.774 58.774 62.679 1.00 44.85 179 GLU A N 1
ATOM 1359 C CA . GLU A 1 181 ? 14.070 59.543 63.707 1.00 50.46 179 GLU A CA 1
ATOM 1360 C C . GLU A 1 181 ? 14.952 59.982 64.877 1.00 51.44 179 GLU A C 1
ATOM 1361 O O . GLU A 1 181 ? 14.698 61.022 65.481 1.00 54.38 179 GLU A O 1
ATOM 1367 N N . ALA A 1 182 ? 15.986 59.199 65.183 1.00 50.61 180 ALA A N 1
ATOM 1368 C CA . ALA A 1 182 ? 16.955 59.576 66.214 1.00 52.86 180 ALA A CA 1
ATOM 1369 C C . ALA A 1 182 ? 17.890 60.687 65.738 1.00 51.13 180 ALA A C 1
ATOM 1370 O O . ALA A 1 182 ? 18.090 61.677 66.444 1.00 54.47 180 ALA A O 1
ATOM 1372 N N . ILE A 1 183 ? 18.444 60.511 64.539 1.00 48.28 181 ILE A N 1
ATOM 1373 C CA . ILE A 1 183 ? 19.435 61.428 63.964 1.00 45.68 181 ILE A CA 1
ATOM 1374 C C . ILE A 1 183 ? 18.841 62.813 63.674 1.00 47.70 181 ILE A C 1
ATOM 1375 O O . ILE A 1 183 ? 19.478 63.843 63.936 1.00 49.85 181 ILE A O 1
ATOM 1380 N N . SER A 1 184 ? 17.616 62.827 63.158 1.00 47.06 182 SER A N 1
ATOM 1381 C CA . SER A 1 184 ? 16.925 64.071 62.830 1.00 50.83 182 SER A CA 1
ATOM 1382 C C . SER A 1 184 ? 16.518 64.864 64.074 1.00 53.65 182 SER A C 1
ATOM 1383 O O . SER A 1 184 ? 16.567 66.095 64.069 1.00 55.22 182 SER A O 1
ATOM 1386 N N . ALA A 1 185 ? 16.127 64.156 65.133 1.00 55.82 183 ALA A N 1
ATOM 1387 C CA . ALA A 1 185 ? 15.708 64.799 66.378 1.00 59.36 183 ALA A CA 1
ATOM 1388 C C . ALA A 1 185 ? 16.875 65.158 67.303 1.00 61.43 183 ALA A C 1
ATOM 1389 O O . ALA A 1 185 ? 16.727 65.999 68.194 1.00 65.66 183 ALA A O 1
ATOM 1391 N N . GLY A 1 186 ? 18.028 64.529 67.088 1.00 60.29 184 GLY A N 1
ATOM 1392 C CA . GLY A 1 186 ? 19.195 64.744 67.941 1.00 60.07 184 GLY A CA 1
ATOM 1393 C C . GLY A 1 186 ? 20.350 65.478 67.282 1.00 62.79 184 GLY A C 1
ATOM 1394 O O . GLY A 1 186 ? 21.499 65.350 67.714 1.00 64.44 184 GLY A O 1
ATOM 1395 N N . LEU A 1 187 ? 20.053 66.246 66.236 1.00 64.11 185 LEU A N 1
ATOM 1396 C CA . LEU A 1 187 ? 21.026 67.178 65.668 1.00 64.27 185 LEU A CA 1
ATOM 1397 C C . LEU A 1 187 ? 21.268 68.363 66.603 1.00 66.26 185 LEU A C 1
ATOM 1398 O O . LEU A 1 187 ? 20.323 68.876 67.216 1.00 65.63 185 LEU A O 1
ATOM 1403 N N . PRO A 1 188 ? 22.539 68.797 66.721 1.00 66.49 186 PRO A N 1
ATOM 1404 C CA . PRO A 1 188 ? 22.856 70.130 67.239 1.00 65.46 186 PRO A CA 1
ATOM 1405 C C . PRO A 1 188 ? 22.280 71.253 66.371 1.00 65.94 186 PRO A C 1
ATOM 1406 O O . PRO A 1 188 ? 21.998 71.038 65.187 1.00 64.79 186 PRO A O 1
ATOM 1410 N N . ASP A 1 189 ? 22.105 72.431 66.971 1.00 64.74 187 ASP A N 1
ATOM 1411 C CA . ASP A 1 189 ? 21.404 73.547 66.336 1.00 63.51 187 ASP A CA 1
ATOM 1412 C C . ASP A 1 189 ? 22.224 74.145 65.200 1.00 60.84 187 ASP A C 1
ATOM 1413 O O . ASP A 1 189 ? 23.430 74.363 65.343 1.00 59.91 187 ASP A O 1
ATOM 1418 N N . GLY A 1 190 ? 21.561 74.393 64.070 1.00 58.81 188 GLY A N 1
ATOM 1419 C CA . GLY A 1 190 ? 22.208 74.945 62.875 1.00 54.77 188 GLY A CA 1
ATOM 1420 C C . GLY A 1 190 ? 22.776 73.901 61.925 1.00 50.07 188 GLY A C 1
ATOM 1421 O O . GLY A 1 190 ? 23.128 74.214 60.784 1.00 50.27 188 GLY A O 1
ATOM 1422 N N . HIS A 1 191 ? 22.860 72.661 62.400 1.00 44.70 189 HIS A N 1
ATOM 1423 C CA . HIS A 1 191 ? 23.459 71.564 61.644 1.00 46.73 189 HIS A CA 1
ATOM 1424 C C . HIS A 1 191 ? 22.447 70.926 60.683 1.00 45.18 189 HIS A C 1
ATOM 1425 O O . HIS A 1 191 ? 21.237 70.995 60.918 1.00 45.32 189 HIS A O 1
ATOM 1432 N N . ARG A 1 192 ? 22.950 70.322 59.604 1.00 40.83 190 ARG A N 1
ATOM 1433 C CA . ARG A 1 192 ? 22.103 69.695 58.575 1.00 41.09 190 ARG A CA 1
ATOM 1434 C C . ARG A 1 192 ? 22.487 68.235 58.344 1.00 40.03 190 ARG A C 1
ATOM 1435 O O . ARG A 1 192 ? 23.672 67.907 58.291 1.00 39.48 190 ARG A O 1
ATOM 1443 N N . VAL A 1 193 ? 21.482 67.370 58.198 1.00 39.99 191 VAL A N 1
ATOM 1444 C CA . VAL A 1 193 ? 21.692 66.014 57.683 1.00 37.88 191 VAL A CA 1
ATOM 1445 C C . VAL A 1 193 ? 21.161 65.772 56.272 1.00 37.41 191 VAL A C 1
ATOM 1446 O O . VAL A 1 193 ? 20.101 66.274 55.892 1.00 36.85 191 VAL A O 1
ATOM 1450 N N . THR A 1 194 ? 21.928 65.000 55.509 1.00 33.24 192 THR A N 1
ATOM 1451 C CA . THR A 1 194 ? 21.437 64.264 54.355 1.00 38.89 192 THR A CA 1
ATOM 1452 C C . THR A 1 194 ? 21.475 62.776 54.707 1.00 39.14 192 THR A C 1
ATOM 1453 O O . THR A 1 194 ? 22.496 62.276 55.174 1.00 38.32 192 THR A O 1
ATOM 1457 N N . PHE A 1 195 ? 20.361 62.077 54.496 1.00 37.47 193 PHE A N 1
ATOM 1458 C CA . PHE A 1 195 ? 20.343 60.620 54.599 1.00 31.31 193 PHE A CA 1
ATOM 1459 C C . PHE A 1 195 ? 20.657 59.980 53.264 1.00 31.12 193 PHE A C 1
ATOM 1460 O O . PHE A 1 195 ? 19.851 60.037 52.333 1.00 31.30 193 PHE A O 1
ATOM 1468 N N . ASP A 1 196 ? 21.845 59.380 53.186 1.00 31.56 194 ASP A N 1
ATOM 1469 C CA . ASP A 1 196 ? 22.363 58.783 51.958 1.00 36.08 194 ASP A CA 1
ATOM 1470 C C . ASP A 1 196 ? 22.143 57.270 51.968 1.00 35.02 194 ASP A C 1
ATOM 1471 O O . ASP A 1 196 ? 22.705 56.539 52.790 1.00 37.08 194 ASP A O 1
ATOM 1476 N N . VAL A 1 197 ? 21.315 56.825 51.032 1.00 32.49 195 VAL A N 1
ATOM 1477 C CA . VAL A 1 197 ? 20.774 55.473 51.012 1.00 33.00 195 VAL A CA 1
ATOM 1478 C C . VAL A 1 197 ? 21.675 54.639 50.111 1.00 36.94 195 VAL A C 1
ATOM 1479 O O . VAL A 1 197 ? 21.766 53.415 50.267 1.00 39.58 195 VAL A O 1
ATOM 1483 N N . ASN A 1 198 ? 22.363 55.347 49.208 1.00 40.57 196 ASN A N 1
ATOM 1484 C CA A ASN A 1 198 ? 23.152 54.772 48.120 0.50 40.47 196 ASN A CA 1
ATOM 1485 C CA B ASN A 1 198 ? 23.216 54.730 48.184 0.50 39.68 196 ASN A CA 1
ATOM 1486 C C . ASN A 1 198 ? 22.550 53.562 47.440 1.00 41.16 196 ASN A C 1
ATOM 1487 O O . ASN A 1 198 ? 23.130 52.469 47.397 1.00 42.06 196 ASN A O 1
ATOM 1496 N N . ARG A 1 199 ? 21.351 53.790 46.897 1.00 38.79 197 ARG A N 1
ATOM 1497 C CA . ARG A 1 199 ? 20.632 52.841 46.027 1.00 33.95 197 ARG A CA 1
ATOM 1498 C C . ARG A 1 199 ? 20.192 51.522 46.675 1.00 31.78 197 ARG A C 1
ATOM 1499 O O . ARG A 1 199 ? 19.786 50.594 45.978 1.00 39.53 197 ARG A O 1
ATOM 1507 N N . ALA A 1 200 ? 20.244 51.455 48.002 1.00 35.49 198 ALA A N 1
ATOM 1508 C CA . ALA A 1 200 ? 19.996 50.210 48.731 1.00 39.64 198 ALA A CA 1
ATOM 1509 C C . ALA A 1 200 ? 18.512 49.856 48.896 1.00 40.59 198 ALA A C 1
ATOM 1510 O O . ALA A 1 200 ? 18.185 48.742 49.299 1.00 48.69 198 ALA A O 1
ATOM 1512 N N . TRP A 1 201 ? 17.622 50.797 48.589 1.00 37.67 199 TRP A N 1
ATOM 1513 C CA . TRP A 1 201 ? 16.187 50.547 48.653 1.00 31.84 199 TRP A CA 1
ATOM 1514 C C . TRP A 1 201 ? 15.591 50.136 47.307 1.00 35.93 199 TRP A C 1
ATOM 1515 O O . TRP A 1 201 ? 16.086 50.523 46.244 1.00 37.74 199 TRP A O 1
ATOM 1526 N N . THR A 1 202 ? 14.540 49.324 47.362 1.00 36.67 200 THR A N 1
ATOM 1527 C CA . THR A 1 202 ? 13.561 49.239 46.272 1.00 32.93 200 THR A CA 1
ATOM 1528 C C . THR A 1 202 ? 12.485 50.300 46.541 1.00 28.70 200 THR A C 1
ATOM 1529 O O . THR A 1 202 ? 12.402 50.802 47.672 1.00 24.96 200 THR A O 1
ATOM 1533 N N . PRO A 1 203 ? 11.686 50.678 45.513 1.00 28.01 201 PRO A N 1
ATOM 1534 C CA . PRO A 1 203 ? 10.590 51.634 45.744 1.00 27.81 201 PRO A CA 1
ATOM 1535 C C . PRO A 1 203 ? 9.672 51.310 46.924 1.00 26.58 201 PRO A C 1
ATOM 1536 O O . PRO A 1 203 ? 9.284 52.220 47.651 1.00 27.15 201 PRO A O 1
ATOM 1540 N N . ALA A 1 204 ? 9.367 50.027 47.120 1.00 27.19 202 ALA A N 1
ATOM 1541 C CA . ALA A 1 204 ? 8.513 49.557 48.215 1.00 26.97 202 ALA A CA 1
ATOM 1542 C C . ALA A 1 204 ? 9.044 49.899 49.604 1.00 25.20 202 ALA A C 1
ATOM 1543 O O . ALA A 1 204 ? 8.295 50.370 50.464 1.00 31.89 202 ALA A O 1
ATOM 1545 N N . ILE A 1 205 ? 10.331 49.649 49.820 1.00 27.00 203 ILE A N 1
ATOM 1546 C CA . ILE A 1 205 ? 10.974 49.928 51.105 1.00 28.70 203 ILE A CA 1
ATOM 1547 C C . ILE A 1 205 ? 11.068 51.435 51.327 1.00 26.62 203 ILE A C 1
ATOM 1548 O O . ILE A 1 205 ? 10.741 51.915 52.406 1.00 26.24 203 ILE A O 1
ATOM 1553 N N . ALA A 1 206 ? 11.476 52.172 50.292 1.00 23.61 204 ALA A N 1
ATOM 1554 C CA . ALA A 1 206 ? 11.516 53.642 50.337 1.00 22.71 204 ALA A CA 1
ATOM 1555 C C . ALA A 1 206 ? 10.184 54.276 50.739 1.00 24.88 204 ALA A C 1
ATOM 1556 O O . ALA A 1 206 ? 10.142 55.110 51.644 1.00 21.22 204 ALA A O 1
ATOM 1558 N N . VAL A 1 207 ? 9.105 53.861 50.078 1.00 25.41 205 VAL A N 1
ATOM 1559 C CA . VAL A 1 207 ? 7.756 54.347 50.389 1.00 28.03 205 VAL A CA 1
ATOM 1560 C C . VAL A 1 207 ? 7.372 54.029 51.840 1.00 29.74 205 VAL A C 1
ATOM 1561 O O . VAL A 1 207 ? 6.857 54.893 52.546 1.00 35.99 205 VAL A O 1
ATOM 1565 N N . GLU A 1 208 ? 7.676 52.812 52.288 1.00 30.56 206 GLU A N 1
ATOM 1566 C CA . GLU A 1 208 ? 7.365 52.377 53.651 1.00 35.00 206 GLU A CA 1
ATOM 1567 C C . GLU A 1 208 ? 8.123 53.125 54.748 1.00 31.32 206 GLU A C 1
ATOM 1568 O O . GLU A 1 208 ? 7.500 53.594 55.697 1.00 32.39 206 GLU A O 1
ATOM 1574 N N . VAL A 1 209 ? 9.448 53.244 54.634 1.00 30.40 207 VAL A N 1
ATOM 1575 C CA . VAL A 1 209 ? 10.187 54.027 55.631 1.00 28.67 207 VAL A CA 1
ATOM 1576 C C . VAL A 1 209 ? 9.926 55.536 55.620 1.00 27.27 207 VAL A C 1
ATOM 1577 O O . VAL A 1 209 ? 9.742 56.129 56.679 1.00 24.85 207 VAL A O 1
ATOM 1581 N N . LEU A 1 210 ? 9.864 56.142 54.434 1.00 27.17 208 LEU A N 1
ATOM 1582 C CA . LEU A 1 210 ? 9.703 57.597 54.328 1.00 25.89 208 LEU A CA 1
ATOM 1583 C C . LEU A 1 210 ? 8.305 58.080 54.680 1.00 25.67 208 LEU A C 1
ATOM 1584 O O . LEU A 1 210 ? 8.142 59.208 55.121 1.00 32.53 208 LEU A O 1
ATOM 1589 N N . ASN A 1 211 ? 7.304 57.219 54.518 1.00 27.27 209 ASN A N 1
ATOM 1590 C CA . ASN A 1 211 ? 5.961 57.524 55.003 1.00 27.60 209 ASN A CA 1
ATOM 1591 C C . ASN A 1 211 ? 5.685 57.081 56.441 1.00 29.75 209 ASN A C 1
ATOM 1592 O O . ASN A 1 211 ? 4.569 57.233 56.933 1.00 32.57 209 ASN A O 1
ATOM 1597 N N . SER A 1 212 ? 6.706 56.547 57.112 1.00 32.69 210 SER A N 1
ATOM 1598 C CA . SER A 1 212 ? 6.612 56.190 58.533 1.00 34.87 210 SER A CA 1
ATOM 1599 C C . SER A 1 212 ? 7.271 57.222 59.446 1.00 36.57 210 SER A C 1
ATOM 1600 O O . SER A 1 212 ? 7.221 57.108 60.674 1.00 42.04 210 SER A O 1
ATOM 1603 N N . VAL A 1 213 ? 7.870 58.234 58.831 1.00 36.42 211 VAL A N 1
ATOM 1604 C CA . VAL A 1 213 ? 8.913 59.045 59.448 1.00 36.55 211 VAL A CA 1
ATOM 1605 C C . VAL A 1 213 ? 8.474 60.520 59.437 1.00 39.16 211 VAL A C 1
ATOM 1606 O O . VAL A 1 213 ? 7.875 60.984 58.463 1.00 34.11 211 VAL A O 1
ATOM 1610 N N . ARG A 1 214 ? 8.731 61.235 60.535 1.00 41.91 212 ARG A N 1
ATOM 1611 C CA . ARG A 1 214 ? 8.364 62.651 60.637 1.00 45.12 212 ARG A CA 1
ATOM 1612 C C . ARG A 1 214 ? 9.409 63.573 60.011 1.00 41.03 212 ARG A C 1
ATOM 1613 O O . ARG A 1 214 ? 9.111 64.720 59.664 1.00 43.65 212 ARG A O 1
ATOM 1621 N N . ALA A 1 215 ? 10.628 63.058 59.873 1.00 37.18 213 ALA A N 1
ATOM 1622 C CA . ALA A 1 215 ? 11.765 63.807 59.350 1.00 35.88 213 ALA A CA 1
ATOM 1623 C C . ALA A 1 215 ? 11.619 64.189 57.880 1.00 35.44 213 ALA A C 1
ATOM 1624 O O . ALA A 1 215 ? 11.266 63.357 57.038 1.00 33.89 213 ALA A O 1
ATOM 1626 N N . ARG A 1 216 ? 11.910 65.454 57.587 1.00 34.11 214 ARG A N 1
ATOM 1627 C CA . ARG A 1 216 ? 11.796 65.995 56.238 1.00 30.42 214 ARG A CA 1
ATOM 1628 C C . ARG A 1 216 ? 13.154 66.429 55.713 1.00 29.82 214 ARG A C 1
ATOM 1629 O O . ARG A 1 216 ? 13.247 67.351 54.913 1.00 36.87 214 ARG A O 1
ATOM 1637 N N . ASP A 1 217 ? 14.204 65.751 56.164 1.00 31.28 215 ASP A N 1
ATOM 1638 C CA . ASP A 1 217 ? 15.556 65.979 55.654 1.00 29.47 215 ASP A CA 1
ATOM 1639 C C . ASP A 1 217 ? 15.723 65.402 54.253 1.00 27.74 215 ASP A C 1
ATOM 1640 O O . ASP A 1 217 ? 14.965 64.513 53.856 1.00 23.51 215 ASP A O 1
ATOM 1645 N N . TRP A 1 218 ? 16.710 65.928 53.522 1.00 26.54 216 TRP A N 1
ATOM 1646 C CA . TRP A 1 218 ? 17.183 65.373 52.248 1.00 27.05 216 TRP A CA 1
ATOM 1647 C C . TRP A 1 218 ? 17.320 63.857 52.249 1.00 29.56 216 TRP A C 1
ATOM 1648 O O . TRP A 1 218 ? 17.863 63.274 53.188 1.00 32.11 216 TRP A O 1
ATOM 1659 N N . ILE A 1 219 ? 16.823 63.229 51.187 1.00 30.80 217 ILE A N 1
ATOM 1660 C CA . ILE A 1 219 ? 17.083 61.819 50.922 1.00 26.75 217 ILE A CA 1
ATOM 1661 C C . ILE A 1 219 ? 17.867 61.710 49.628 1.00 28.43 217 ILE A C 1
ATOM 1662 O O . ILE A 1 219 ? 17.398 62.141 48.569 1.00 28.88 217 ILE A O 1
ATOM 1667 N N . GLU A 1 220 ? 19.065 61.144 49.721 1.00 29.09 218 GLU A N 1
ATOM 1668 C CA . GLU A 1 220 ? 19.937 61.025 48.564 1.00 37.01 218 GLU A CA 1
ATOM 1669 C C . GLU A 1 220 ? 19.762 59.662 47.915 1.00 33.59 218 GLU A C 1
ATOM 1670 O O . GLU A 1 220 ? 19.932 58.626 48.572 1.00 30.60 218 GLU A O 1
ATOM 1676 N N . GLN A 1 221 ? 19.395 59.698 46.631 1.00 32.97 219 GLN A N 1
ATOM 1677 C CA . GLN A 1 221 ? 19.330 58.542 45.729 1.00 33.56 219 GLN A CA 1
ATOM 1678 C C . GLN A 1 221 ? 18.852 57.232 46.379 1.00 33.69 219 GLN A C 1
ATOM 1679 O O . GLN A 1 221 ? 19.652 56.319 46.616 1.00 34.04 219 GLN A O 1
ATOM 1685 N N . PRO A 1 222 ? 17.544 57.147 46.697 1.00 35.15 220 PRO A N 1
ATOM 1686 C CA . PRO A 1 222 ? 17.071 55.982 47.445 1.00 34.98 220 PRO A CA 1
ATOM 1687 C C . PRO A 1 222 ? 17.114 54.681 46.629 1.00 35.36 220 PRO A C 1
ATOM 1688 O O . PRO A 1 222 ? 17.341 53.611 47.193 1.00 35.39 220 PRO A O 1
ATOM 1692 N N . CYS A 1 223 ? 16.934 54.791 45.314 1.00 33.90 221 CYS A N 1
ATOM 1693 C CA . CYS A 1 223 ? 16.799 53.635 44.435 1.00 34.72 221 CYS A CA 1
ATOM 1694 C C . CYS A 1 223 ? 17.806 53.683 43.281 1.00 34.73 221 CYS A C 1
ATOM 1695 O O . CYS A 1 223 ? 18.537 54.657 43.128 1.00 36.58 221 CYS A O 1
ATOM 1698 N N . GLN A 1 224 ? 17.833 52.625 42.476 1.00 37.17 222 GLN A N 1
ATOM 1699 C CA . GLN A 1 224 ? 18.926 52.369 41.537 1.00 39.72 222 GLN A CA 1
ATOM 1700 C C . GLN A 1 224 ? 18.804 53.188 40.251 1.00 42.46 222 GLN A C 1
ATOM 1701 O O . GLN A 1 224 ? 19.812 53.554 39.633 1.00 45.82 222 GLN A O 1
ATOM 1707 N N . THR A 1 225 ? 17.564 53.452 39.847 1.00 38.93 223 THR A N 1
ATOM 1708 C CA . THR A 1 225 ? 17.276 54.107 38.578 1.00 35.56 223 THR A CA 1
ATOM 1709 C C . THR A 1 225 ? 16.462 55.378 38.810 1.00 37.25 223 THR A C 1
ATOM 1710 O O . THR A 1 225 ? 15.805 55.529 39.850 1.00 34.30 223 THR A O 1
ATOM 1714 N N . LEU A 1 226 ? 16.505 56.273 37.824 1.00 32.65 224 LEU A N 1
ATOM 1715 C CA . LEU A 1 226 ? 15.690 57.484 37.792 1.00 35.71 224 LEU A CA 1
ATOM 1716 C C . LEU A 1 226 ? 14.184 57.216 37.844 1.00 32.80 224 LEU A C 1
ATOM 1717 O O . LEU A 1 226 ? 13.474 57.862 38.617 1.00 37.52 224 LEU A O 1
ATOM 1722 N N . ASP A 1 227 ? 13.720 56.267 37.027 1.00 33.97 225 ASP A N 1
ATOM 1723 C CA . ASP A 1 227 ? 12.328 55.781 37.029 1.00 34.14 225 ASP A CA 1
ATOM 1724 C C . ASP A 1 227 ? 11.809 55.391 38.411 1.00 28.60 225 ASP A C 1
ATOM 1725 O O . ASP A 1 227 ? 10.708 55.777 38.808 1.00 28.56 225 ASP A O 1
ATOM 1730 N N . GLN A 1 228 ? 12.613 54.617 39.130 1.00 28.04 226 GLN A N 1
ATOM 1731 C CA . GLN A 1 228 ? 12.268 54.168 40.466 1.00 26.05 226 GLN A CA 1
ATOM 1732 C C . GLN A 1 228 ? 12.267 55.332 41.453 1.00 29.17 226 GLN A C 1
ATOM 1733 O O . GLN A 1 228 ? 11.399 55.412 42.321 1.00 36.95 226 GLN A O 1
ATOM 1739 N N . CYS A 1 229 ? 13.240 56.232 41.309 1.00 30.26 227 CYS A N 1
ATOM 1740 C CA . CYS A 1 229 ? 13.367 57.400 42.180 1.00 30.70 227 CYS A CA 1
ATOM 1741 C C . CYS A 1 229 ? 12.220 58.405 42.020 1.00 28.40 227 CYS A C 1
ATOM 1742 O O . CYS A 1 229 ? 11.735 58.964 43.008 1.00 28.11 227 CYS A O 1
ATOM 1745 N N . ALA A 1 230 ? 11.789 58.609 40.776 1.00 25.16 228 ALA A N 1
ATOM 1746 C CA . ALA A 1 230 ? 10.659 59.476 40.451 1.00 25.27 228 ALA A CA 1
ATOM 1747 C C . ALA A 1 230 ? 9.331 58.915 40.965 1.00 29.12 228 ALA A C 1
ATOM 1748 O O . ALA A 1 230 ? 8.427 59.673 41.337 1.00 30.10 228 ALA A O 1
ATOM 1750 N N . HIS A 1 231 ? 9.229 57.587 40.970 1.00 28.70 229 HIS A N 1
ATOM 1751 C CA . HIS A 1 231 ? 8.098 56.870 41.553 1.00 29.53 229 HIS A CA 1
ATOM 1752 C C . HIS A 1 231 ? 7.965 57.158 43.044 1.00 26.61 229 HIS A C 1
ATOM 1753 O O . HIS A 1 231 ? 6.889 57.539 43.498 1.00 32.08 229 HIS A O 1
ATOM 1760 N N . VAL A 1 232 ? 9.060 56.972 43.784 1.00 25.73 230 VAL A N 1
ATOM 1761 C CA . VAL A 1 232 ? 9.136 57.265 45.223 1.00 25.05 230 VAL A CA 1
ATOM 1762 C C . VAL A 1 232 ? 8.773 58.724 45.542 1.00 24.51 230 VAL A C 1
ATOM 1763 O O . VAL A 1 232 ? 7.991 58.984 46.459 1.00 26.55 230 VAL A O 1
ATOM 1767 N N . ALA A 1 233 ? 9.328 59.652 44.760 1.00 24.21 231 ALA A N 1
ATOM 1768 C CA . ALA A 1 233 ? 9.155 61.093 44.964 1.00 23.91 231 ALA A CA 1
ATOM 1769 C C . ALA A 1 233 ? 7.701 61.545 44.914 1.00 23.97 231 ALA A C 1
ATOM 1770 O O . ALA A 1 233 ? 7.303 62.416 45.679 1.00 33.81 231 ALA A O 1
ATOM 1772 N N . ARG A 1 234 ? 6.917 60.936 44.018 1.00 26.79 232 ARG A N 1
ATOM 1773 C CA . ARG A 1 234 ? 5.472 61.162 43.916 1.00 28.16 232 ARG A CA 1
ATOM 1774 C C . ARG A 1 234 ? 4.662 60.723 45.143 1.00 28.11 232 ARG A C 1
ATOM 1775 O O . ARG A 1 234 ? 3.523 61.153 45.324 1.00 30.64 232 ARG A O 1
ATOM 1783 N N . ARG A 1 235 ? 5.259 59.875 45.976 1.00 25.47 233 ARG A N 1
ATOM 1784 C CA . ARG A 1 235 ? 4.539 59.143 47.009 1.00 22.34 233 ARG A CA 1
ATOM 1785 C C . ARG A 1 235 ? 4.985 59.509 48.431 1.00 24.58 233 ARG A C 1
ATOM 1786 O O . ARG A 1 235 ? 4.375 59.064 49.404 1.00 26.20 233 ARG A O 1
ATOM 1794 N N . VAL A 1 236 ? 6.059 60.296 48.546 1.00 24.48 234 VAL A N 1
ATOM 1795 C CA . VAL A 1 236 ? 6.630 60.682 49.851 1.00 20.66 234 VAL A CA 1
ATOM 1796 C C . VAL A 1 236 ? 6.773 62.210 49.963 1.00 21.58 234 VAL A C 1
ATOM 1797 O O . VAL A 1 236 ? 6.559 62.928 48.984 1.00 21.55 234 VAL A O 1
ATOM 1801 N N . ALA A 1 237 ? 7.146 62.694 51.147 1.00 25.73 235 ALA A N 1
ATOM 1802 C CA . ALA A 1 237 ? 7.123 64.129 51.458 1.00 24.48 235 ALA A CA 1
ATOM 1803 C C . ALA A 1 237 ? 8.503 64.806 51.585 1.00 25.17 235 ALA A C 1
ATOM 1804 O O . ALA A 1 237 ? 8.576 66.021 51.798 1.00 26.84 235 ALA A O 1
ATOM 1806 N N . ASN A 1 238 ? 9.578 64.024 51.448 1.00 23.19 236 ASN A N 1
ATOM 1807 C CA . ASN A 1 238 ? 10.963 64.507 51.593 1.00 23.17 236 ASN A CA 1
ATOM 1808 C C . ASN A 1 238 ? 11.513 65.086 50.295 1.00 27.69 236 ASN A C 1
ATOM 1809 O O . ASN A 1 238 ? 11.136 64.620 49.216 1.00 25.06 236 ASN A O 1
ATOM 1814 N N . PRO A 1 239 ? 12.432 66.076 50.391 1.00 22.97 237 PRO A N 1
ATOM 1815 C CA . PRO A 1 239 ? 13.277 66.458 49.253 1.00 24.59 237 PRO A CA 1
ATOM 1816 C C . PRO A 1 239 ? 14.171 65.310 48.770 1.00 22.06 237 PRO A C 1
ATOM 1817 O O . PRO A 1 239 ? 14.779 64.617 49.585 1.00 23.63 237 PRO A O 1
ATOM 1821 N N . ILE A 1 240 ? 14.237 65.118 47.454 1.00 25.91 238 ILE A N 1
ATOM 1822 C CA A ILE A 1 240 ? 15.020 64.028 46.875 0.50 27.56 238 ILE A CA 1
ATOM 1823 C CA B ILE A 1 240 ? 15.004 64.025 46.858 0.50 23.64 238 ILE A CA 1
ATOM 1824 C C . ILE A 1 240 ? 16.227 64.569 46.114 1.00 26.03 238 ILE A C 1
ATOM 1825 O O . ILE A 1 240 ? 16.099 65.445 45.254 1.00 24.22 238 ILE A O 1
ATOM 1834 N N . MET A 1 241 ? 17.401 64.051 46.472 1.00 27.55 239 MET A N 1
ATOM 1835 C CA . MET A 1 241 ? 18.670 64.384 45.832 1.00 26.75 239 MET A CA 1
ATOM 1836 C C . MET A 1 241 ? 19.086 63.207 44.951 1.00 28.07 239 MET A C 1
ATOM 1837 O O . MET A 1 241 ? 19.193 62.077 45.431 1.00 31.42 239 MET A O 1
ATOM 1842 N N . LEU A 1 242 ? 19.302 63.466 43.665 1.00 25.14 240 LEU A N 1
ATOM 1843 C CA . LEU A 1 242 ? 19.801 62.429 42.760 1.00 24.31 240 LEU A CA 1
ATOM 1844 C C . LEU A 1 242 ? 21.301 62.544 42.544 1.00 27.17 240 LEU A C 1
ATOM 1845 O O . LEU A 1 242 ? 21.870 63.615 42.735 1.00 25.56 240 LEU A O 1
ATOM 1850 N N . ASP A 1 243 ? 21.930 61.434 42.151 1.00 25.37 241 ASP A N 1
ATOM 1851 C CA . ASP A 1 243 ? 23.391 61.335 42.062 1.00 25.57 241 ASP A CA 1
ATOM 1852 C C . ASP A 1 243 ? 23.800 60.306 41.004 1.00 24.05 241 ASP A C 1
ATOM 1853 O O . ASP A 1 243 ? 24.052 60.663 39.856 1.00 23.54 241 ASP A O 1
ATOM 1858 N N . GLU A 1 244 ? 23.842 59.033 41.386 1.00 26.09 242 GLU A N 1
ATOM 1859 C CA . GLU A 1 244 ? 24.531 58.004 40.598 1.00 28.37 242 GLU A CA 1
ATOM 1860 C C . GLU A 1 244 ? 23.841 57.617 39.288 1.00 31.23 242 GLU A C 1
ATOM 1861 O O . GLU A 1 244 ? 24.491 57.085 38.391 1.00 35.59 242 GLU A O 1
ATOM 1867 N N . CYS A 1 245 ? 22.538 57.885 39.177 1.00 26.93 243 CYS A N 1
ATOM 1868 C CA . CYS A 1 245 ? 21.785 57.562 37.961 1.00 31.47 243 CYS A CA 1
ATOM 1869 C C . CYS A 1 245 ? 21.978 58.576 36.833 1.00 28.69 243 CYS A C 1
ATOM 1870 O O . CYS A 1 245 ? 21.485 58.373 35.724 1.00 37.89 243 CYS A O 1
ATOM 1873 N N . LEU A 1 246 ? 22.698 59.658 37.117 1.00 25.92 244 LEU A N 1
ATOM 1874 C CA . LEU A 1 246 ? 22.814 60.778 36.190 1.00 31.85 244 LEU A CA 1
ATOM 1875 C C . LEU A 1 246 ? 24.154 60.774 35.452 1.00 32.53 244 LEU A C 1
ATOM 1876 O O . LEU A 1 246 ? 25.134 61.351 35.914 1.00 39.95 244 LEU A O 1
ATOM 1881 N N . HIS A 1 247 ? 24.190 60.126 34.299 1.00 35.65 245 HIS A N 1
ATOM 1882 C CA . HIS A 1 247 ? 25.453 59.865 33.618 1.00 39.42 245 HIS A CA 1
ATOM 1883 C C . HIS A 1 247 ? 25.797 60.941 32.593 1.00 40.07 245 HIS A C 1
ATOM 1884 O O . HIS A 1 247 ? 26.973 61.174 32.304 1.00 44.12 245 HIS A O 1
ATOM 1891 N N . GLU A 1 248 ? 24.768 61.586 32.047 1.00 36.71 246 GLU A N 1
ATOM 1892 C CA . GLU A 1 248 ? 24.939 62.624 31.029 1.00 39.36 246 GLU A CA 1
ATOM 1893 C C . GLU A 1 248 ? 23.838 63.687 31.107 1.00 34.05 246 GLU A C 1
ATOM 1894 O O . GLU A 1 248 ? 22.897 63.552 31.892 1.00 29.42 246 GLU A O 1
ATOM 1900 N N . PHE A 1 249 ? 23.966 64.741 30.298 1.00 32.42 247 PHE A N 1
ATOM 1901 C CA . PHE A 1 249 ? 23.069 65.895 30.371 1.00 33.04 247 PHE A CA 1
ATOM 1902 C C . PHE A 1 249 ? 21.597 65.530 30.162 1.00 31.74 247 PHE A C 1
ATOM 1903 O O . PHE A 1 249 ? 20.717 66.063 30.845 1.00 27.78 247 PHE A O 1
ATOM 1911 N N . SER A 1 250 ? 21.347 64.605 29.238 1.00 30.00 248 SER A N 1
ATOM 1912 C CA . SER A 1 250 ? 19.992 64.166 28.903 1.00 32.79 248 SER A CA 1
ATOM 1913 C C . SER A 1 250 ? 19.276 63.458 30.051 1.00 29.68 248 SER A C 1
ATOM 1914 O O . SER A 1 250 ? 18.046 63.498 30.126 1.00 29.54 248 SER A O 1
ATOM 1917 N N . ASP A 1 251 ? 20.047 62.816 30.934 1.00 28.93 249 ASP A N 1
ATOM 1918 C CA . ASP A 1 251 ? 19.520 62.257 32.185 1.00 26.75 249 ASP A CA 1
ATOM 1919 C C . ASP A 1 251 ? 19.059 63.323 33.172 1.00 25.62 249 ASP A C 1
ATOM 1920 O O . ASP A 1 251 ? 18.142 63.083 33.957 1.00 30.14 249 ASP A O 1
ATOM 1925 N N . HIS A 1 252 ? 19.705 64.491 33.136 1.00 23.20 250 HIS A N 1
ATOM 1926 C CA . HIS A 1 252 ? 19.340 65.615 33.998 1.00 20.55 250 HIS A CA 1
ATOM 1927 C C . HIS A 1 252 ? 18.077 66.297 33.486 1.00 24.74 250 HIS A C 1
ATOM 1928 O O . HIS A 1 252 ? 17.178 66.641 34.265 1.00 23.11 250 HIS A O 1
ATOM 1935 N N . LEU A 1 253 ? 18.037 66.483 32.167 1.00 19.35 251 LEU A N 1
ATOM 1936 C CA . LEU A 1 253 ? 16.847 66.879 31.417 1.00 28.21 251 LEU A CA 1
ATOM 1937 C C . LEU A 1 253 ? 15.633 65.990 31.676 1.00 28.10 251 LEU A C 1
ATOM 1938 O O . LEU A 1 253 ? 14.523 66.488 31.838 1.00 29.62 251 LEU A O 1
ATOM 1943 N N . ALA A 1 254 ? 15.862 64.678 31.704 1.00 32.49 252 ALA A N 1
ATOM 1944 C CA . ALA A 1 254 ? 14.851 63.692 32.080 1.00 28.69 252 ALA A CA 1
ATOM 1945 C C . ALA A 1 254 ? 14.385 63.826 33.524 1.00 30.06 252 ALA A C 1
ATOM 1946 O O . ALA A 1 254 ? 13.184 63.782 33.785 1.00 34.28 252 ALA A O 1
ATOM 1948 N N . ALA A 1 255 ? 15.331 63.986 34.452 1.00 28.44 253 ALA A N 1
ATOM 1949 C CA . ALA A 1 255 ? 15.014 64.181 35.874 1.00 23.44 253 ALA A CA 1
ATOM 1950 C C . ALA A 1 255 ? 14.164 65.430 36.089 1.00 25.95 253 ALA A C 1
ATOM 1951 O O . ALA A 1 255 ? 13.206 65.412 36.864 1.00 29.22 253 ALA A O 1
ATOM 1953 N N . TRP A 1 256 ? 14.517 66.502 35.379 1.00 27.08 254 TRP A N 1
ATOM 1954 C CA . TRP A 1 256 ? 13.797 67.769 35.452 1.00 27.40 254 TRP A CA 1
ATOM 1955 C C . TRP A 1 256 ? 12.336 67.676 34.965 1.00 29.55 254 TRP A C 1
ATOM 1956 O O . TRP A 1 256 ? 11.423 68.144 35.651 1.00 27.79 254 TRP A O 1
ATOM 1967 N N . SER A 1 257 ? 12.130 67.079 33.791 1.00 24.73 255 SER A N 1
ATOM 1968 C CA . SER A 1 257 ? 10.801 66.998 33.189 1.00 31.02 255 SER A CA 1
ATOM 1969 C C . SER A 1 257 ? 9.846 66.017 33.877 1.00 32.66 255 SER A C 1
ATOM 1970 O O . SER A 1 257 ? 8.631 66.156 33.756 1.00 34.28 255 SER A O 1
ATOM 1973 N N . ARG A 1 258 ? 10.396 65.037 34.596 1.00 34.56 256 ARG A N 1
ATOM 1974 C CA . ARG A 1 258 ? 9.600 64.127 35.427 1.00 31.70 256 ARG A CA 1
ATOM 1975 C C . ARG A 1 258 ? 9.269 64.722 36.797 1.00 30.40 256 ARG A C 1
ATOM 1976 O O . ARG A 1 258 ? 8.404 64.206 37.499 1.00 36.34 256 ARG A O 1
ATOM 1984 N N . GLY A 1 259 ? 9.969 65.788 37.181 1.00 30.42 257 GLY A N 1
ATOM 1985 C CA . GLY A 1 259 ? 9.884 66.339 38.540 1.00 24.94 257 GLY A CA 1
ATOM 1986 C C . GLY A 1 259 ? 10.440 65.419 39.617 1.00 26.95 257 GLY A C 1
ATOM 1987 O O . GLY A 1 259 ? 9.908 65.354 40.723 1.00 32.59 257 GLY A O 1
ATOM 1988 N N . ALA A 1 260 ? 11.530 64.727 39.292 1.00 24.92 258 ALA A N 1
ATOM 1989 C CA . ALA A 1 260 ? 12.024 63.600 40.079 1.00 24.25 258 ALA A CA 1
ATOM 1990 C C . ALA A 1 260 ? 12.810 64.019 41.313 1.00 29.04 258 ALA A C 1
ATOM 1991 O O . ALA A 1 260 ? 13.027 63.206 42.212 1.00 36.39 258 ALA A O 1
ATOM 1993 N N . CYS A 1 261 ? 13.252 65.275 41.343 1.00 27.97 259 CYS A N 1
ATOM 1994 C CA . CYS A 1 261 ? 14.208 65.734 42.347 1.00 28.94 259 CYS A CA 1
ATOM 1995 C C . CYS A 1 261 ? 14.142 67.241 42.583 1.00 25.24 259 CYS A C 1
ATOM 1996 O O . CYS A 1 261 ? 13.578 67.982 41.779 1.00 26.66 259 CYS A O 1
ATOM 1999 N N . GLU A 1 262 ? 14.717 67.674 43.700 1.00 23.15 260 GLU A N 1
ATOM 2000 C CA . GLU A 1 262 ? 14.885 69.092 44.008 1.00 21.85 260 GLU A CA 1
ATOM 2001 C C . GLU A 1 262 ? 16.375 69.456 44.084 1.00 21.79 260 GLU A C 1
ATOM 2002 O O . GLU A 1 262 ? 16.748 70.618 44.292 1.00 21.04 260 GLU A O 1
ATOM 2008 N N . GLY A 1 263 ? 17.216 68.442 43.929 1.00 25.83 261 GLY A N 1
ATOM 2009 C CA . GLY A 1 263 ? 18.653 68.618 43.958 1.00 23.12 261 GLY A CA 1
ATOM 2010 C C . GLY A 1 263 ? 19.369 67.495 43.247 1.00 26.65 261 GLY A C 1
ATOM 2011 O O . GLY A 1 263 ? 18.847 66.374 43.152 1.00 22.18 261 GLY A O 1
ATOM 2012 N N . VAL A 1 264 ? 20.560 67.803 42.737 1.00 23.08 262 VAL A N 1
ATOM 2013 C CA . VAL A 1 264 ? 21.492 66.792 42.225 1.00 23.49 262 VAL A CA 1
ATOM 2014 C C . VAL A 1 264 ? 22.902 66.945 42.823 1.00 25.51 262 VAL A C 1
ATOM 2015 O O . VAL A 1 264 ? 23.299 68.040 43.213 1.00 18.47 262 VAL A O 1
ATOM 2019 N N . LYS A 1 265 ? 23.636 65.836 42.907 1.00 22.37 263 LYS A N 1
ATOM 2020 C CA . LYS A 1 265 ? 25.094 65.868 43.030 1.00 24.73 263 LYS A CA 1
ATOM 2021 C C . LYS A 1 265 ? 25.730 65.921 41.656 1.00 23.14 263 LYS A C 1
ATOM 2022 O O . LYS A 1 265 ? 25.297 65.220 40.739 1.00 28.47 263 LYS A O 1
ATOM 2028 N N . ILE A 1 266 ? 26.754 66.757 41.512 1.00 21.99 264 ILE A N 1
ATOM 2029 C CA . ILE A 1 266 ? 27.557 66.777 40.290 1.00 27.71 264 ILE A CA 1
ATOM 2030 C C . ILE A 1 266 ? 28.980 66.302 40.575 1.00 33.62 264 ILE A C 1
ATOM 2031 O O . ILE A 1 266 ? 29.661 66.830 41.462 1.00 30.29 264 ILE A O 1
ATOM 2036 N N . LYS A 1 267 ? 29.406 65.285 39.828 1.00 28.83 265 LYS A N 1
ATOM 2037 C CA . LYS A 1 267 ? 30.719 64.683 39.999 1.00 26.59 265 LYS A CA 1
ATOM 2038 C C . LYS A 1 267 ? 31.378 64.523 38.638 1.00 26.83 265 LYS A C 1
ATOM 2039 O O . LYS A 1 267 ? 30.893 63.747 37.819 1.00 31.54 265 LYS A O 1
ATOM 2045 N N . PRO A 1 268 ? 32.478 65.261 38.391 1.00 29.85 266 PRO A N 1
ATOM 2046 C CA . PRO A 1 268 ? 33.179 65.289 37.101 1.00 29.53 266 PRO A CA 1
ATOM 2047 C C . PRO A 1 268 ? 33.531 63.910 36.523 1.00 28.18 266 PRO A C 1
ATOM 2048 O O . PRO A 1 268 ? 33.376 63.702 35.320 1.00 29.10 266 PRO A O 1
ATOM 2052 N N . ASN A 1 269 ? 33.975 62.981 37.372 1.00 27.97 267 ASN A N 1
ATOM 2053 C CA . ASN A 1 269 ? 34.279 61.620 36.928 1.00 29.84 267 ASN A CA 1
ATOM 2054 C C . ASN A 1 269 ? 33.064 60.791 36.498 1.00 26.57 267 ASN A C 1
ATOM 2055 O O . ASN A 1 269 ? 33.201 59.852 35.722 1.00 34.78 267 ASN A O 1
ATOM 2060 N N . ARG A 1 270 ? 31.880 61.144 36.993 1.00 28.69 268 ARG A N 1
ATOM 2061 C CA . ARG A 1 270 ? 30.630 60.575 36.483 1.00 22.17 268 ARG A CA 1
ATOM 2062 C C . ARG A 1 270 ? 30.169 61.210 35.161 1.00 24.32 268 ARG A C 1
ATOM 2063 O O . ARG A 1 270 ? 29.709 60.504 34.258 1.00 21.95 268 ARG A O 1
ATOM 2071 N N . VAL A 1 271 ? 30.303 62.530 35.041 1.00 24.01 269 VAL A N 1
ATOM 2072 C CA . VAL A 1 271 ? 29.718 63.257 33.905 1.00 22.34 269 VAL A CA 1
ATOM 2073 C C . VAL A 1 271 ? 30.683 63.565 32.762 1.00 24.89 269 VAL A C 1
ATOM 2074 O O . VAL A 1 271 ? 30.251 63.967 31.677 1.00 30.29 269 VAL A O 1
ATOM 2078 N N . GLY A 1 272 ? 31.983 63.387 33.000 1.00 26.08 270 GLY A N 1
ATOM 2079 C CA . GLY A 1 272 ? 32.975 63.480 31.931 1.00 20.77 270 GLY A CA 1
ATOM 2080 C C . GLY A 1 272 ? 33.799 64.745 31.901 1.00 27.60 270 GLY A C 1
ATOM 2081 O O . GLY A 1 272 ? 34.288 65.149 30.844 1.00 25.61 270 GLY A O 1
ATOM 2082 N N . GLY A 1 273 ? 33.972 65.365 33.062 1.00 27.82 271 GLY A N 1
ATOM 2083 C CA . GLY A 1 273 ? 34.880 66.498 33.178 1.00 29.85 271 GLY A CA 1
ATOM 2084 C C . GLY A 1 273 ? 34.210 67.774 33.631 1.00 32.31 271 GLY A C 1
ATOM 2085 O O . GLY A 1 273 ? 33.051 67.769 34.038 1.00 31.40 271 GLY A O 1
ATOM 2086 N N . LEU A 1 274 ? 34.960 68.866 33.548 1.00 28.32 272 LEU A N 1
ATOM 2087 C CA . LEU A 1 274 ? 34.554 70.155 34.072 1.00 27.37 272 LEU A CA 1
ATOM 2088 C C . LEU A 1 274 ? 33.660 70.880 33.073 1.00 26.38 272 LEU A C 1
ATOM 2089 O O . LEU A 1 274 ? 32.746 71.604 33.469 1.00 28.74 272 LEU A O 1
ATOM 2094 N N . THR A 1 275 ? 33.950 70.699 31.784 1.00 29.78 273 THR A N 1
ATOM 2095 C CA . THR A 1 275 ? 33.142 71.256 30.693 1.00 26.39 273 THR A CA 1
ATOM 2096 C C . THR A 1 275 ? 31.701 70.732 30.739 1.00 26.60 273 THR A C 1
ATOM 2097 O O . THR A 1 275 ? 30.751 71.515 30.662 1.00 25.52 273 THR A O 1
ATOM 2101 N N . ARG A 1 276 ? 31.554 69.413 30.883 1.00 24.77 274 ARG A N 1
ATOM 2102 C CA . ARG A 1 276 ? 30.241 68.786 31.004 1.00 24.30 274 ARG A CA 1
ATOM 2103 C C . ARG A 1 276 ? 29.569 69.133 32.337 1.00 24.12 274 ARG A C 1
ATOM 2104 O O . ARG A 1 276 ? 28.369 69.394 32.375 1.00 22.76 274 ARG A O 1
ATOM 2112 N N . ALA A 1 277 ? 30.352 69.162 33.413 1.00 22.72 275 ALA A N 1
ATOM 2113 C CA . ALA A 1 277 ? 29.840 69.483 34.756 1.00 24.33 275 ALA A CA 1
ATOM 2114 C C . ALA A 1 277 ? 29.332 70.918 34.900 1.00 21.77 275 ALA A C 1
ATOM 2115 O O . ALA A 1 277 ? 28.330 71.146 35.571 1.00 22.83 275 ALA A O 1
ATOM 2117 N N . ARG A 1 278 ? 30.001 71.863 34.239 1.00 23.92 276 ARG A N 1
ATOM 2118 C CA . ARG A 1 278 ? 29.580 73.274 34.214 1.00 24.34 276 ARG A CA 1
ATOM 2119 C C . ARG A 1 278 ? 28.230 73.501 33.521 1.00 24.48 276 ARG A C 1
ATOM 2120 O O . ARG A 1 278 ? 27.402 74.281 34.011 1.00 28.21 276 ARG A O 1
ATOM 2128 N N . GLN A 1 279 ? 28.014 72.831 32.388 1.00 20.07 277 GLN A N 1
ATOM 2129 C CA . GLN A 1 279 ? 26.720 72.874 31.696 1.00 22.44 277 GLN A CA 1
ATOM 2130 C C . GLN A 1 279 ? 25.566 72.383 32.575 1.00 16.77 277 GLN A C 1
ATOM 2131 O O . GLN A 1 279 ? 24.506 73.008 32.618 1.00 21.97 277 GLN A O 1
ATOM 2137 N N . ILE A 1 280 ? 25.792 71.272 33.272 1.00 16.17 278 ILE A N 1
ATOM 2138 C CA . ILE A 1 280 ? 24.854 70.736 34.266 1.00 18.64 278 ILE A CA 1
ATOM 2139 C C . ILE A 1 280 ? 24.615 71.692 35.445 1.00 17.34 278 ILE A C 1
ATOM 2140 O O . ILE A 1 280 ? 23.470 71.899 35.866 1.00 17.79 278 ILE A O 1
ATOM 2145 N N . ARG A 1 281 ? 25.695 72.281 35.950 1.00 20.27 279 ARG A N 1
ATOM 2146 C CA . ARG A 1 281 ? 25.626 73.275 37.023 1.00 20.83 279 ARG A CA 1
ATOM 2147 C C . ARG A 1 281 ? 24.744 74.457 36.640 1.00 22.14 279 ARG A C 1
ATOM 2148 O O . ARG A 1 281 ? 23.873 74.865 37.412 1.00 28.27 279 ARG A O 1
ATOM 2156 N N . ASP A 1 282 ? 24.996 75.003 35.454 1.00 21.80 280 ASP A N 1
ATOM 2157 C CA . ASP A 1 282 ? 24.247 76.127 34.914 1.00 25.43 280 ASP A CA 1
ATOM 2158 C C . ASP A 1 282 ? 22.777 75.787 34.657 1.00 25.13 280 ASP A C 1
ATOM 2159 O O . ASP A 1 282 ? 21.899 76.622 34.878 1.00 25.50 280 ASP A O 1
ATOM 2164 N N . PHE A 1 283 ? 22.520 74.569 34.184 1.00 25.36 281 PHE A N 1
ATOM 2165 C CA . PHE A 1 283 ? 21.157 74.057 34.071 1.00 23.38 281 PHE A CA 1
ATOM 2166 C C . PHE A 1 283 ? 20.463 74.031 35.435 1.00 24.22 281 PHE A C 1
ATOM 2167 O O . PHE A 1 283 ? 19.329 74.490 35.558 1.00 24.00 281 PHE A O 1
ATOM 2175 N N . GLY A 1 284 ? 21.159 73.507 36.446 1.00 21.91 282 GLY A N 1
ATOM 2176 C CA . GLY A 1 284 ? 20.647 73.448 37.818 1.00 16.82 282 GLY A CA 1
ATOM 2177 C C . GLY A 1 284 ? 20.285 74.795 38.417 1.00 20.59 282 GLY A C 1
ATOM 2178 O O . GLY A 1 284 ? 19.258 74.927 39.079 1.00 28.51 282 GLY A O 1
ATOM 2179 N N . VAL A 1 285 ? 21.136 75.789 38.184 1.00 20.08 283 VAL A N 1
ATOM 2180 C CA . VAL A 1 285 ? 20.867 77.179 38.548 1.00 19.30 283 VAL A CA 1
ATOM 2181 C C . VAL A 1 285 ? 19.579 77.696 37.889 1.00 24.19 283 VAL A C 1
ATOM 2182 O O . VAL A 1 285 ? 18.738 78.301 38.561 1.00 25.71 283 VAL A O 1
ATOM 2186 N N . SER A 1 286 ? 19.419 77.424 36.592 1.00 22.80 284 SER A N 1
ATOM 2187 C CA . SER A 1 286 ? 18.254 77.870 35.821 1.00 22.45 284 SER A CA 1
ATOM 2188 C C . SER A 1 286 ? 16.918 77.301 36.304 1.00 25.63 284 SER A C 1
ATOM 2189 O O . SER A 1 286 ? 15.883 77.954 36.170 1.00 30.60 284 SER A O 1
ATOM 2192 N N . VAL A 1 287 ? 16.946 76.091 36.864 1.00 28.83 285 VAL A N 1
ATOM 2193 C CA . VAL A 1 287 ? 15.723 75.380 37.256 1.00 22.74 285 VAL A CA 1
ATOM 2194 C C . VAL A 1 287 ? 15.543 75.327 38.775 1.00 25.03 285 VAL A C 1
ATOM 2195 O O . VAL A 1 287 ? 14.557 74.778 39.282 1.00 28.25 285 VAL A O 1
ATOM 2199 N N . GLY A 1 288 ? 16.506 75.900 39.491 1.00 23.94 286 GLY A N 1
ATOM 2200 C CA . GLY A 1 288 ? 16.417 76.072 40.935 1.00 26.50 286 GLY A CA 1
ATOM 2201 C C . GLY A 1 288 ? 16.779 74.837 41.733 1.00 25.08 286 GLY A C 1
ATOM 2202 O O . GLY A 1 288 ? 16.266 74.641 42.830 1.00 26.73 286 GLY A O 1
ATOM 2203 N N . TRP A 1 289 ? 17.659 74.004 41.181 1.00 25.11 287 TRP A N 1
ATOM 2204 C CA . TRP A 1 289 ? 18.208 72.869 41.917 1.00 23.95 287 TRP A CA 1
ATOM 2205 C C . TRP A 1 289 ? 19.204 73.337 42.969 1.00 23.43 287 TRP A C 1
ATOM 2206 O O . TRP A 1 289 ? 19.871 74.356 42.798 1.00 24.42 287 TRP A O 1
ATOM 2217 N N . GLN A 1 290 ? 19.299 72.586 44.058 1.00 27.56 288 GLN A N 1
ATOM 2218 C CA . GLN A 1 290 ? 20.403 72.743 44.996 1.00 28.94 288 GLN A CA 1
ATOM 2219 C C . GLN A 1 290 ? 21.373 71.580 44.834 1.00 28.62 288 GLN A C 1
ATOM 2220 O O . GLN A 1 290 ? 20.951 70.459 44.596 1.00 30.44 288 GLN A O 1
ATOM 2226 N N . MET A 1 291 ? 22.673 71.849 44.934 1.00 25.30 289 MET A N 1
ATOM 2227 C CA . MET A 1 291 ? 23.679 70.969 44.334 1.00 25.65 289 MET A CA 1
ATOM 2228 C C . MET A 1 291 ? 24.878 70.717 45.247 1.00 28.00 289 MET A C 1
ATOM 2229 O O . MET A 1 291 ? 25.437 71.658 45.794 1.00 27.42 289 MET A O 1
ATOM 2234 N N . HIS A 1 292 ? 25.253 69.446 45.421 1.00 27.32 290 HIS A N 1
ATOM 2235 C CA . HIS A 1 292 ? 26.558 69.084 45.993 1.00 30.43 290 HIS A CA 1
ATOM 2236 C C . HIS A 1 292 ? 27.545 68.914 44.848 1.00 29.06 290 HIS A C 1
ATOM 2237 O O . HIS A 1 292 ? 27.279 68.179 43.905 1.00 32.47 290 HIS A O 1
ATOM 2244 N N . ILE A 1 293 ? 28.675 69.606 44.919 1.00 29.69 291 ILE A N 1
ATOM 2245 C CA . ILE A 1 293 ? 29.685 69.516 43.867 1.00 29.70 291 ILE A CA 1
ATOM 2246 C C . ILE A 1 293 ? 31.024 69.053 44.442 1.00 31.29 291 ILE A C 1
ATOM 2247 O O . ILE A 1 293 ? 31.664 69.758 45.225 1.00 34.31 291 ILE A O 1
ATOM 2252 N N . GLU A 1 294 ? 31.419 67.852 44.032 1.00 32.25 292 GLU A N 1
ATOM 2253 C CA . GLU A 1 294 ? 32.518 67.088 44.619 1.00 29.16 292 GLU A CA 1
ATOM 2254 C C . GLU A 1 294 ? 32.985 66.106 43.548 1.00 32.08 292 GLU A C 1
ATOM 2255 O O . GLU A 1 294 ? 32.390 66.046 42.482 1.00 36.81 292 GLU A O 1
ATOM 2261 N N . ASP A 1 295 ? 34.040 65.340 43.801 1.00 30.81 293 ASP A N 1
ATOM 2262 C CA . ASP A 1 295 ? 34.312 64.216 42.915 1.00 31.04 293 ASP A CA 1
ATOM 2263 C C . ASP A 1 295 ? 34.093 62.865 43.582 1.00 28.98 293 ASP A C 1
ATOM 2264 O O . ASP A 1 295 ? 33.767 62.792 44.772 1.00 33.10 293 ASP A O 1
ATOM 2269 N N . VAL A 1 296 ? 34.254 61.806 42.793 1.00 32.02 294 VAL A N 1
ATOM 2270 C CA . VAL A 1 296 ? 33.874 60.439 43.148 1.00 36.21 294 VAL A CA 1
ATOM 2271 C C . VAL A 1 296 ? 34.858 59.875 44.176 1.00 34.82 294 VAL A C 1
ATOM 2272 O O . VAL A 1 296 ? 34.476 59.118 45.070 1.00 39.48 294 VAL A O 1
ATOM 2276 N N . GLY A 1 297 ? 36.121 60.266 44.048 1.00 34.18 295 GLY A N 1
ATOM 2277 C CA . GLY A 1 297 ? 37.141 59.897 45.018 1.00 40.09 295 GLY A CA 1
ATOM 2278 C C . GLY A 1 297 ? 38.516 60.376 44.613 1.00 41.36 295 GLY A C 1
ATOM 2279 O O . GLY A 1 297 ? 38.679 61.047 43.586 1.00 40.76 295 GLY A O 1
ATOM 2280 N N . GLY A 1 298 ? 39.504 60.030 45.433 1.00 41.38 296 GLY A N 1
ATOM 2281 C CA . GLY A 1 298 ? 40.904 60.260 45.102 1.00 39.52 296 GLY A CA 1
ATOM 2282 C C . GLY A 1 298 ? 41.514 61.438 45.825 1.00 37.28 296 GLY A C 1
ATOM 2283 O O . GLY A 1 298 ? 41.034 61.849 46.884 1.00 40.38 296 GLY A O 1
ATOM 2284 N N . THR A 1 299 ? 42.575 61.984 45.240 1.00 34.31 297 THR A N 1
ATOM 2285 C CA . THR A 1 299 ? 43.456 62.895 45.952 1.00 37.61 297 THR A CA 1
ATOM 2286 C C . THR A 1 299 ? 42.914 64.316 45.906 1.00 39.18 297 THR A C 1
ATOM 2287 O O . THR A 1 299 ? 41.895 64.585 45.258 1.00 37.05 297 THR A O 1
ATOM 2291 N N . ALA A 1 300 ? 43.628 65.221 46.576 1.00 37.90 298 ALA A N 1
ATOM 2292 C CA . ALA A 1 300 ? 43.316 66.647 46.576 1.00 34.13 298 ALA A CA 1
ATOM 2293 C C . ALA A 1 300 ? 43.391 67.302 45.194 1.00 31.39 298 ALA A C 1
ATOM 2294 O O . ALA A 1 300 ? 42.965 68.440 45.033 1.00 31.37 298 ALA A O 1
ATOM 2296 N N . LEU A 1 301 ? 43.920 66.582 44.204 1.00 30.90 299 LEU A N 1
ATOM 2297 C CA . LEU A 1 301 ? 43.950 67.064 42.826 1.00 29.45 299 LEU A CA 1
ATOM 2298 C C . LEU A 1 301 ? 42.546 67.099 42.186 1.00 30.47 299 LEU A C 1
ATOM 2299 O O . LEU A 1 301 ? 42.097 68.156 41.735 1.00 27.75 299 LEU A O 1
ATOM 2304 N N . ALA A 1 302 ? 41.864 65.954 42.171 1.00 26.85 300 ALA A N 1
ATOM 2305 C CA . ALA A 1 302 ? 40.438 65.877 41.816 1.00 30.87 300 ALA A CA 1
ATOM 2306 C C . ALA A 1 302 ? 39.522 66.723 42.713 1.00 27.31 300 ALA A C 1
ATOM 2307 O O . ALA A 1 302 ? 38.607 67.380 42.216 1.00 27.41 300 ALA A O 1
ATOM 2309 N N . ASP A 1 303 ? 39.780 66.705 44.023 1.00 32.26 301 ASP A N 1
ATOM 2310 C CA . ASP A 1 303 ? 39.015 67.483 45.004 1.00 30.93 301 ASP A CA 1
ATOM 2311 C C . ASP A 1 303 ? 39.049 68.987 44.756 1.00 32.80 301 ASP A C 1
ATOM 2312 O O . ASP A 1 303 ? 38.046 69.666 44.963 1.00 34.48 301 ASP A O 1
ATOM 2317 N N . THR A 1 304 ? 40.200 69.487 44.302 1.00 33.46 302 THR A N 1
ATOM 2318 C CA . THR A 1 304 ? 40.403 70.907 43.996 1.00 30.82 302 THR A CA 1
ATOM 2319 C C . THR A 1 304 ? 39.671 71.321 42.735 1.00 30.04 302 THR A C 1
ATOM 2320 O O . THR A 1 304 ? 39.067 72.395 42.695 1.00 37.13 302 THR A O 1
ATOM 2324 N N . ALA A 1 305 ? 39.727 70.464 41.716 1.00 33.78 303 ALA A N 1
ATOM 2325 C CA . ALA A 1 305 ? 39.007 70.668 40.454 1.00 30.24 303 ALA A CA 1
ATOM 2326 C C . ALA A 1 305 ? 37.510 70.905 40.642 1.00 27.03 303 ALA A C 1
ATOM 2327 O O . ALA A 1 305 ? 36.946 71.853 40.093 1.00 31.33 303 ALA A O 1
ATOM 2329 N N . ALA A 1 306 ? 36.884 70.049 41.440 1.00 28.38 304 ALA A N 1
ATOM 2330 C CA . ALA A 1 306 ? 35.454 70.132 41.703 1.00 31.03 304 ALA A CA 1
ATOM 2331 C C . ALA A 1 306 ? 35.092 71.278 42.646 1.00 31.59 304 ALA A C 1
ATOM 2332 O O . ALA A 1 306 ? 33.998 71.836 42.556 1.00 36.38 304 ALA A O 1
ATOM 2334 N N . LEU A 1 307 ? 36.015 71.629 43.541 1.00 33.07 305 LEU A N 1
ATOM 2335 C CA . LEU A 1 307 ? 35.818 72.745 44.470 1.00 30.04 305 LEU A CA 1
ATOM 2336 C C . LEU A 1 307 ? 35.885 74.113 43.801 1.00 26.46 305 LEU A C 1
ATOM 2337 O O . LEU A 1 307 ? 35.272 75.064 44.276 1.00 30.09 305 LEU A O 1
ATOM 2342 N N . HIS A 1 308 ? 36.620 74.202 42.697 1.00 24.46 306 HIS A N 1
ATOM 2343 C CA . HIS A 1 308 ? 36.561 75.358 41.803 1.00 28.40 306 HIS A CA 1
ATOM 2344 C C . HIS A 1 308 ? 35.159 75.572 41.217 1.00 30.72 306 HIS A C 1
ATOM 2345 O O . HIS A 1 308 ? 34.701 76.714 41.098 1.00 28.60 306 HIS A O 1
ATOM 2352 N N . LEU A 1 309 ? 34.495 74.472 40.844 1.00 31.03 307 LEU A N 1
ATOM 2353 C CA . LEU A 1 309 ? 33.107 74.517 40.375 1.00 24.70 307 LEU A CA 1
ATOM 2354 C C . LEU A 1 309 ? 32.137 74.840 41.509 1.00 21.65 307 LEU A C 1
ATOM 2355 O O . LEU A 1 309 ? 31.242 75.664 41.340 1.00 23.14 307 LEU A O 1
ATOM 2360 N N . ALA A 1 310 ? 32.328 74.188 42.655 1.00 21.47 308 ALA A N 1
ATOM 2361 C CA . ALA A 1 310 ? 31.561 74.475 43.872 1.00 26.11 308 ALA A CA 1
ATOM 2362 C C . ALA A 1 310 ? 31.586 75.953 44.302 1.00 31.41 308 ALA A C 1
ATOM 2363 O O . ALA A 1 310 ? 30.541 76.522 44.622 1.00 37.17 308 ALA A O 1
ATOM 2365 N N . ALA A 1 311 ? 32.768 76.568 44.281 1.00 32.57 309 ALA A N 1
ATOM 2366 C CA . ALA A 1 311 ? 32.947 77.954 44.736 1.00 30.24 309 ALA A CA 1
ATOM 2367 C C . ALA A 1 311 ? 32.340 78.974 43.785 1.00 31.83 309 ALA A C 1
ATOM 2368 O O . ALA A 1 311 ? 31.844 80.012 44.218 1.00 35.62 309 ALA A O 1
ATOM 2370 N N . SER A 1 312 ? 32.374 78.668 42.490 1.00 32.02 310 SER A N 1
ATOM 2371 C CA . SER A 1 312 ? 31.812 79.541 41.456 1.00 25.21 310 SER A CA 1
ATOM 2372 C C . SER A 1 312 ? 30.286 79.422 41.330 1.00 27.15 310 SER A C 1
ATOM 2373 O O . SER A 1 312 ? 29.663 80.154 40.559 1.00 28.43 310 SER A O 1
ATOM 2376 N N . THR A 1 313 ? 29.696 78.493 42.080 1.00 26.24 311 THR A N 1
ATOM 2377 C CA . THR A 1 313 ? 28.252 78.247 42.072 1.00 24.94 311 THR A CA 1
ATOM 2378 C C . THR A 1 313 ? 27.583 79.199 43.065 1.00 24.82 311 THR A C 1
ATOM 2379 O O . THR A 1 313 ? 28.038 79.301 44.205 1.00 27.68 311 THR A O 1
ATOM 2383 N N . PRO A 1 314 ? 26.512 79.907 42.631 1.00 30.01 312 PRO A N 1
ATOM 2384 C CA . PRO A 1 314 ? 25.725 80.813 43.492 1.00 29.86 312 PRO A CA 1
ATOM 2385 C C . PRO A 1 314 ? 25.341 80.208 44.844 1.00 32.01 312 PRO A C 1
ATOM 2386 O O . PRO A 1 314 ? 25.007 79.021 44.921 1.00 33.08 312 PRO A O 1
ATOM 2390 N N . GLU A 1 315 ? 25.399 81.029 45.890 1.00 36.13 313 GLU A N 1
ATOM 2391 C CA . GLU A 1 315 ? 25.211 80.586 47.279 1.00 40.29 313 GLU A CA 1
ATOM 2392 C C . GLU A 1 315 ? 23.891 79.829 47.517 1.00 33.61 313 GLU A C 1
ATOM 2393 O O . GLU A 1 315 ? 23.865 78.832 48.243 1.00 38.10 313 GLU A O 1
ATOM 2399 N N . ALA A 1 316 ? 22.816 80.286 46.876 1.00 32.38 314 ALA A N 1
ATOM 2400 C CA . ALA A 1 316 ? 21.486 79.686 47.041 1.00 30.97 314 ALA A CA 1
ATOM 2401 C C . ALA A 1 316 ? 21.371 78.280 46.452 1.00 28.69 314 ALA A C 1
ATOM 2402 O O . ALA A 1 316 ? 20.520 77.496 46.866 1.00 33.40 314 ALA A O 1
ATOM 2404 N N . ASN A 1 317 ? 22.237 77.965 45.495 1.00 26.51 315 ASN A N 1
ATOM 2405 C CA . ASN A 1 317 ? 22.208 76.673 44.817 1.00 27.31 315 ASN A CA 1
ATOM 2406 C C . ASN A 1 317 ? 23.298 75.721 45.293 1.00 29.91 315 ASN A C 1
ATOM 2407 O O . ASN A 1 317 ? 23.259 74.533 44.995 1.00 32.47 315 ASN A O 1
ATOM 2412 N N . ARG A 1 318 ? 24.271 76.245 46.034 1.00 32.66 316 ARG A N 1
ATOM 2413 C CA . ARG A 1 318 ? 25.415 75.450 46.449 1.00 31.20 316 ARG A CA 1
ATOM 2414 C C . ARG A 1 318 ? 25.165 74.857 47.827 1.00 31.33 316 ARG A C 1
ATOM 2415 O O . ARG A 1 318 ? 24.780 75.565 48.756 1.00 38.26 316 ARG A O 1
ATOM 2423 N N . LEU A 1 319 ? 25.369 73.550 47.948 1.00 29.44 317 LEU A N 1
ATOM 2424 C CA . LEU A 1 319 ? 25.396 72.895 49.253 1.00 32.33 317 LEU A CA 1
ATOM 2425 C C . LEU A 1 319 ? 26.822 72.444 49.586 1.00 30.74 317 LEU A C 1
ATOM 2426 O O . LEU A 1 319 ? 27.760 72.810 48.879 1.00 36.12 317 LEU A O 1
ATOM 2431 N N . ALA A 1 320 ? 26.976 71.663 50.655 1.00 28.93 318 ALA A N 1
ATOM 2432 C CA . ALA A 1 320 ? 28.285 71.184 51.105 1.00 34.67 318 ALA A CA 1
ATOM 2433 C C . ALA A 1 320 ? 29.012 70.307 50.078 1.00 37.92 318 ALA A C 1
ATOM 2434 O O . ALA A 1 320 ? 28.384 69.592 49.303 1.00 40.52 318 ALA A O 1
ATOM 2436 N N . SER A 1 321 ? 30.339 70.389 50.069 1.00 38.13 319 SER A N 1
ATOM 2437 C CA . SER A 1 321 ? 31.172 69.486 49.284 1.00 34.71 319 SER A CA 1
ATOM 2438 C C . SER A 1 321 ? 31.714 68.361 50.154 1.00 34.89 319 SER A C 1
ATOM 2439 O O . SER A 1 321 ? 31.767 68.474 51.375 1.00 36.79 319 SER A O 1
ATOM 2442 N N . TRP A 1 322 ? 32.099 67.269 49.509 1.00 33.40 320 TRP A N 1
ATOM 2443 C CA . TRP A 1 322 ? 32.833 66.187 50.144 1.00 30.98 320 TRP A CA 1
ATOM 2444 C C . TRP A 1 322 ? 34.266 66.244 49.623 1.00 33.66 320 TRP A C 1
ATOM 2445 O O . TRP A 1 322 ? 34.497 66.550 48.450 1.00 40.55 320 TRP A O 1
ATOM 2456 N N . LEU A 1 323 ? 35.227 65.976 50.501 1.00 32.72 321 LEU A N 1
ATOM 2457 C CA . LEU A 1 323 ? 36.627 65.883 50.096 1.00 35.55 321 LEU A CA 1
ATOM 2458 C C . LEU A 1 323 ? 37.091 64.433 50.137 1.00 35.09 321 LEU A C 1
ATOM 2459 O O . LEU A 1 323 ? 37.104 63.804 51.200 1.00 37.01 321 LEU A O 1
ATOM 2464 N N . GLY A 1 324 ? 37.448 63.909 48.967 1.00 37.76 322 GLY A N 1
ATOM 2465 C CA . GLY A 1 324 ? 37.951 62.540 48.825 1.00 37.29 322 GLY A CA 1
ATOM 2466 C C . GLY A 1 324 ? 39.192 62.232 49.646 1.00 39.34 322 GLY A C 1
ATOM 2467 O O . GLY A 1 324 ? 39.279 61.167 50.268 1.00 38.13 322 GLY A O 1
ATOM 2468 N N . HIS A 1 325 ? 40.133 63.180 49.668 1.00 36.29 323 HIS A N 1
ATOM 2469 C CA . HIS A 1 325 ? 41.460 62.966 50.246 1.00 35.52 323 HIS A CA 1
ATOM 2470 C C . HIS A 1 325 ? 41.457 62.833 51.769 1.00 38.38 323 HIS A C 1
ATOM 2471 O O . HIS A 1 325 ? 42.404 62.301 52.351 1.00 41.30 323 HIS A O 1
ATOM 2478 N N . ALA A 1 326 ? 40.379 63.298 52.397 1.00 35.52 324 ALA A N 1
ATOM 2479 C CA . ALA A 1 326 ? 40.129 63.092 53.822 1.00 40.20 324 ALA A CA 1
ATOM 2480 C C . ALA A 1 326 ? 40.005 61.622 54.229 1.00 42.00 324 ALA A C 1
ATOM 2481 O O . ALA A 1 326 ? 40.186 61.280 55.402 1.00 44.07 324 ALA A O 1
ATOM 2483 N N . HIS A 1 327 ? 39.699 60.759 53.264 1.00 41.51 325 HIS A N 1
ATOM 2484 C CA . HIS A 1 327 ? 39.479 59.345 53.542 1.00 41.31 325 HIS A CA 1
ATOM 2485 C C . HIS A 1 327 ? 40.680 58.476 53.175 1.00 38.13 325 HIS A C 1
ATOM 2486 O O . HIS A 1 327 ? 40.665 57.267 53.400 1.00 42.48 325 HIS A O 1
ATOM 2493 N N . LEU A 1 328 ? 41.716 59.107 52.625 1.00 35.04 326 LEU A N 1
ATOM 2494 C CA . LEU A 1 328 ? 42.973 58.438 52.287 1.00 38.40 326 LEU A CA 1
ATOM 2495 C C . LEU A 1 328 ? 43.975 58.474 53.442 1.00 45.40 326 LEU A C 1
ATOM 2496 O O . LEU A 1 328 ? 44.014 59.438 54.214 1.00 46.52 326 LEU A O 1
ATOM 2501 N N . ALA A 1 329 ? 44.793 57.426 53.538 1.00 50.76 327 ALA A N 1
ATOM 2502 C CA . ALA A 1 329 ? 45.891 57.368 54.504 1.00 55.37 327 ALA A CA 1
ATOM 2503 C C . ALA A 1 329 ? 47.206 57.935 53.955 1.00 62.04 327 ALA A C 1
ATOM 2504 O O . ALA A 1 329 ? 48.091 58.319 54.724 1.00 64.49 327 ALA A O 1
ATOM 2506 N N . ASP A 1 330 ? 47.327 57.989 52.629 1.00 65.24 328 ASP A N 1
ATOM 2507 C CA . ASP A 1 330 ? 48.497 58.575 51.971 1.00 68.16 328 ASP A CA 1
ATOM 2508 C C . ASP A 1 330 ? 48.184 59.931 51.323 1.00 65.64 328 ASP A C 1
ATOM 2509 O O . ASP A 1 330 ? 47.025 60.236 51.034 1.00 67.57 328 ASP A O 1
ATOM 2514 N N . ASP A 1 331 ? 49.225 60.734 51.104 1.00 62.78 329 ASP A N 1
ATOM 2515 C CA . ASP A 1 331 ? 49.117 61.999 50.372 1.00 60.51 329 ASP A CA 1
ATOM 2516 C C . ASP A 1 331 ? 50.317 62.152 49.430 1.00 61.92 329 ASP A C 1
ATOM 2517 O O . ASP A 1 331 ? 51.454 62.296 49.890 1.00 67.00 329 ASP A O 1
ATOM 2522 N N . PRO A 1 332 ? 50.066 62.105 48.108 1.00 60.44 330 PRO A N 1
ATOM 2523 C CA . PRO A 1 332 ? 51.073 62.337 47.068 1.00 60.21 330 PRO A CA 1
ATOM 2524 C C . PRO A 1 332 ? 51.309 63.808 46.694 1.00 59.50 330 PRO A C 1
ATOM 2525 O O . PRO A 1 332 ? 52.254 64.109 45.956 1.00 58.40 330 PRO A O 1
ATOM 2529 N N . ILE A 1 333 ? 50.454 64.706 47.181 1.00 58.78 331 ILE A N 1
ATOM 2530 C CA . ILE A 1 333 ? 50.623 66.146 46.958 1.00 56.12 331 ILE A CA 1
ATOM 2531 C C . ILE A 1 333 ? 50.477 66.957 48.260 1.00 56.92 331 ILE A C 1
ATOM 2532 O O . ILE A 1 333 ? 49.513 67.716 48.414 1.00 56.63 331 ILE A O 1
ATOM 2537 N N . PRO A 1 334 ? 51.438 66.801 49.203 1.00 57.47 332 PRO A N 1
ATOM 2538 C CA . PRO A 1 334 ? 51.278 67.357 50.553 1.00 55.65 332 PRO A CA 1
ATOM 2539 C C . PRO A 1 334 ? 51.293 68.882 50.546 1.00 54.09 332 PRO A C 1
ATOM 2540 O O . PRO A 1 334 ? 52.062 69.488 49.792 1.00 53.49 332 PRO A O 1
ATOM 2544 N N . GLY A 1 335 ? 50.418 69.484 51.349 1.00 52.81 333 GLY A N 1
ATOM 2545 C CA . GLY A 1 335 ? 50.290 70.940 51.428 1.00 54.42 333 GLY A CA 1
ATOM 2546 C C . GLY A 1 335 ? 49.800 71.631 50.164 1.00 56.55 333 GLY A C 1
ATOM 2547 O O . GLY A 1 335 ? 49.969 72.845 50.006 1.00 56.84 333 GLY A O 1
ATOM 2548 N N . GLN A 1 336 ? 49.192 70.858 49.266 1.00 56.12 334 GLN A N 1
ATOM 2549 C CA . GLN A 1 336 ? 48.759 71.359 47.964 1.00 51.28 334 GLN A CA 1
ATOM 2550 C C . GLN A 1 336 ? 47.269 71.142 47.762 1.00 49.20 334 GLN A C 1
ATOM 2551 O O . GLN A 1 336 ? 46.702 70.175 48.270 1.00 45.50 334 GLN A O 1
ATOM 2557 N N . GLY A 1 337 ? 46.647 72.052 47.017 1.00 49.39 335 GLY A N 1
ATOM 2558 C CA . GLY A 1 337 ? 45.229 71.959 46.694 1.00 48.58 335 GLY A CA 1
ATOM 2559 C C . GLY A 1 337 ? 44.327 72.355 47.844 1.00 49.30 335 GLY A C 1
ATOM 2560 O O . GLY A 1 337 ? 44.793 72.839 48.873 1.00 56.48 335 GLY A O 1
ATOM 2561 N N . ALA A 1 338 ? 43.028 72.142 47.669 1.00 50.25 336 ALA A N 1
ATOM 2562 C CA . ALA A 1 338 ? 42.031 72.635 48.611 1.00 49.03 336 ALA A CA 1
ATOM 2563 C C . ALA A 1 338 ? 41.885 71.683 49.791 1.00 49.71 336 ALA A C 1
ATOM 2564 O O . ALA A 1 338 ? 41.579 70.506 49.608 1.00 51.89 336 ALA A O 1
ATOM 2566 N N . ARG A 1 339 ? 42.119 72.195 50.998 1.00 48.94 337 ARG A N 1
ATOM 2567 C CA . ARG A 1 339 ? 42.104 71.369 52.207 1.00 46.42 337 ARG A CA 1
ATOM 2568 C C . ARG A 1 339 ? 41.080 71.871 53.221 1.00 45.48 337 ARG A C 1
ATOM 2569 O O . ARG A 1 339 ? 40.674 73.037 53.188 1.00 42.74 337 ARG A O 1
ATOM 2577 N N . ASN A 1 340 ? 40.669 70.983 54.122 1.00 43.99 338 ASN A N 1
ATOM 2578 C CA . ASN A 1 340 ? 39.652 71.305 55.111 1.00 45.65 338 ASN A CA 1
ATOM 2579 C C . ASN A 1 340 ? 40.262 71.942 56.354 1.00 50.42 338 ASN A C 1
ATOM 2580 O O . ASN A 1 340 ? 41.057 71.317 57.064 1.00 51.78 338 ASN A O 1
ATOM 2585 N N . ARG A 1 341 ? 39.876 73.189 56.608 1.00 51.85 339 ARG A N 1
ATOM 2586 C CA . ARG A 1 341 ? 40.147 73.844 57.883 1.00 49.09 339 ARG A CA 1
ATOM 2587 C C . ARG A 1 341 ? 38.864 74.315 58.559 1.00 49.32 339 ARG A C 1
ATOM 2588 O O . ARG A 1 341 ? 38.179 75.219 58.064 1.00 46.44 339 ARG A O 1
ATOM 2596 N N . ASP A 1 342 ? 38.549 73.674 59.686 1.00 50.73 340 ASP A N 1
ATOM 2597 C CA . ASP A 1 342 ? 37.386 73.998 60.526 1.00 53.65 340 ASP A CA 1
ATOM 2598 C C . ASP A 1 342 ? 36.036 73.957 59.786 1.00 51.33 340 ASP A C 1
ATOM 2599 O O . ASP A 1 342 ? 35.164 74.808 59.990 1.00 51.02 340 ASP A O 1
ATOM 2604 N N . GLY A 1 343 ? 35.881 72.953 58.925 1.00 47.23 341 GLY A N 1
ATOM 2605 C CA . GLY A 1 343 ? 34.620 72.695 58.241 1.00 46.02 341 GLY A CA 1
ATOM 2606 C C . GLY A 1 343 ? 34.453 73.413 56.913 1.00 42.45 341 GLY A C 1
ATOM 2607 O O . GLY A 1 343 ? 33.381 73.353 56.317 1.00 46.40 341 GLY A O 1
ATOM 2608 N N . LEU A 1 344 ? 35.503 74.095 56.457 1.00 38.36 342 LEU A N 1
ATOM 2609 C CA . LEU A 1 344 ? 35.470 74.860 55.205 1.00 36.16 342 LEU A CA 1
ATOM 2610 C C . LEU A 1 344 ? 36.708 74.586 54.353 1.00 38.55 342 LEU A C 1
ATOM 2611 O O . LEU A 1 344 ? 37.792 74.331 54.888 1.00 37.81 342 LEU A O 1
ATOM 2616 N N . ALA A 1 345 ? 36.541 74.647 53.030 1.00 35.24 343 ALA A N 1
ATOM 2617 C CA . ALA A 1 345 ? 37.662 74.561 52.094 1.00 33.95 343 ALA A CA 1
ATOM 2618 C C . ALA A 1 345 ? 37.588 75.634 51.018 1.00 32.51 343 ALA A C 1
ATOM 2619 O O . ALA A 1 345 ? 36.521 75.921 50.489 1.00 32.94 343 ALA A O 1
ATOM 2621 N N . THR A 1 346 ? 38.741 76.219 50.710 1.00 33.00 344 THR A N 1
ATOM 2622 C CA . THR A 1 346 ? 38.851 77.346 49.787 1.00 35.46 344 THR A CA 1
ATOM 2623 C C . THR A 1 346 ? 39.672 76.835 48.609 1.00 34.50 344 THR A C 1
ATOM 2624 O O . THR A 1 346 ? 40.677 76.151 48.820 1.00 34.23 344 THR A O 1
ATOM 2628 N N . PRO A 1 347 ? 39.239 77.135 47.365 1.00 38.29 345 PRO A N 1
ATOM 2629 C CA . PRO A 1 347 ? 40.085 76.794 46.220 1.00 35.91 345 PRO A CA 1
ATOM 2630 C C . PRO A 1 347 ? 41.264 77.767 46.116 1.00 37.29 345 PRO A C 1
ATOM 2631 O O . PRO A 1 347 ? 41.162 78.891 46.600 1.00 37.59 345 PRO A O 1
ATOM 2635 N N . PRO A 1 348 ? 42.386 77.334 45.511 1.00 42.45 346 PRO A N 1
ATOM 2636 C CA . PRO A 1 348 ? 43.488 78.235 45.146 1.00 42.35 346 PRO A CA 1
ATOM 2637 C C . PRO A 1 348 ? 43.083 79.367 44.199 1.00 45.43 346 PRO A C 1
ATOM 2638 O O . PRO A 1 348 ? 42.102 79.240 43.461 1.00 44.85 346 PRO A O 1
ATOM 2642 N N . SER A 1 349 ? 43.844 80.461 44.229 1.00 44.37 347 SER A N 1
ATOM 2643 C CA . SER A 1 349 ? 43.640 81.583 43.310 1.00 42.16 347 SER A CA 1
ATOM 2644 C C . SER A 1 349 ? 44.766 81.754 42.287 1.00 40.79 347 SER A C 1
ATOM 2645 O O . SER A 1 349 ? 44.726 82.663 41.454 1.00 44.65 347 SER A O 1
ATOM 2648 N N . ALA A 1 350 ? 45.760 80.869 42.358 1.00 39.23 348 ALA A N 1
ATOM 2649 C CA . ALA A 1 350 ? 46.781 80.710 41.320 1.00 39.23 348 ALA A CA 1
ATOM 2650 C C . ALA A 1 350 ? 46.134 80.404 39.963 1.00 38.93 348 ALA A C 1
ATOM 2651 O O . ALA A 1 350 ? 45.090 79.755 39.923 1.00 45.83 348 ALA A O 1
ATOM 2653 N N . PRO A 1 351 ? 46.735 80.886 38.852 1.00 37.88 349 PRO A N 1
ATOM 2654 C CA . PRO A 1 351 ? 46.284 80.527 37.500 1.00 33.00 349 PRO A CA 1
ATOM 2655 C C . PRO A 1 351 ? 46.120 79.024 37.254 1.00 33.77 349 PRO A C 1
ATOM 2656 O O . PRO A 1 351 ? 46.920 78.215 37.730 1.00 33.35 349 PRO A O 1
ATOM 2660 N N . GLY A 1 352 ? 45.069 78.668 36.523 1.00 34.96 350 GLY A N 1
ATOM 2661 C CA . GLY A 1 352 ? 44.712 77.272 36.312 1.00 31.19 350 GLY A CA 1
ATOM 2662 C C . GLY A 1 352 ? 44.156 76.607 37.549 1.00 27.19 350 GLY A C 1
ATOM 2663 O O . GLY A 1 352 ? 43.360 77.192 38.292 1.00 26.23 350 GLY A O 1
ATOM 2664 N N . LEU A 1 353 ? 44.591 75.373 37.758 1.00 26.69 351 LEU A N 1
ATOM 2665 C CA . LEU A 1 353 ? 44.064 74.510 38.804 1.00 32.75 351 LEU A CA 1
ATOM 2666 C C . LEU A 1 353 ? 44.698 74.837 40.149 1.00 35.46 351 LEU A C 1
ATOM 2667 O O . LEU A 1 353 ? 44.055 74.699 41.195 1.00 36.00 351 LEU A O 1
ATOM 2672 N N . GLY A 1 354 ? 45.961 75.272 40.103 1.00 37.66 352 GLY A N 1
ATOM 2673 C CA . GLY A 1 354 ? 46.710 75.676 41.291 1.00 35.14 352 GLY A CA 1
ATOM 2674 C C . GLY A 1 354 ? 47.163 74.509 42.147 1.00 40.20 352 GLY A C 1
ATOM 2675 O O . GLY A 1 354 ? 47.326 74.647 43.363 1.00 38.13 352 GLY A O 1
ATOM 2676 N N . VAL A 1 355 ? 47.340 73.348 41.519 1.00 39.34 353 VAL A N 1
ATOM 2677 C CA . VAL A 1 355 ? 48.048 72.234 42.148 1.00 45.57 353 VAL A CA 1
ATOM 2678 C C . VAL A 1 355 ? 48.976 71.533 41.155 1.00 47.93 353 VAL A C 1
ATOM 2679 O O . VAL A 1 355 ? 48.540 71.091 40.095 1.00 48.94 353 VAL A O 1
ATOM 2683 N N . ILE A 1 356 ? 50.265 71.481 41.504 1.00 51.79 354 ILE A N 1
ATOM 2684 C CA . ILE A 1 356 ? 51.311 70.905 40.649 1.00 52.24 354 ILE A CA 1
ATOM 2685 C C . ILE A 1 356 ? 51.929 69.692 41.350 1.00 52.71 354 ILE A C 1
ATOM 2686 O O . ILE A 1 356 ? 52.667 69.849 42.326 1.00 53.22 354 ILE A O 1
ATOM 2691 N N . PRO A 1 357 ? 51.608 68.477 40.867 1.00 52.44 355 PRO A N 1
ATOM 2692 C CA . PRO A 1 357 ? 52.253 67.245 41.323 1.00 53.04 355 PRO A CA 1
ATOM 2693 C C . PRO A 1 357 ? 53.734 67.178 40.959 1.00 53.31 355 PRO A C 1
ATOM 2694 O O . PRO A 1 357 ? 54.132 67.592 39.866 1.00 50.31 355 PRO A O 1
ATOM 2698 N N . ASP A 1 358 ? 54.537 66.668 41.885 1.00 56.61 356 ASP A N 1
ATOM 2699 C CA . ASP A 1 358 ? 55.929 66.335 41.599 1.00 59.39 356 ASP A CA 1
ATOM 2700 C C . ASP A 1 358 ? 56.029 64.870 41.168 1.00 54.94 356 ASP A C 1
ATOM 2701 O O . ASP A 1 358 ? 55.668 63.978 41.941 1.00 55.19 356 ASP A O 1
ATOM 2706 N N . PRO A 1 359 ? 56.513 64.622 39.932 1.00 52.38 357 PRO A N 1
ATOM 2707 C CA . PRO A 1 359 ? 56.595 63.280 39.335 1.00 53.25 357 PRO A CA 1
ATOM 2708 C C . PRO A 1 359 ? 57.491 62.293 40.094 1.00 58.66 357 PRO A C 1
ATOM 2709 O O . PRO A 1 359 ? 57.337 61.079 39.936 1.00 60.06 357 PRO A O 1
ATOM 2713 N N . GLU A 1 360 ? 58.406 62.812 40.912 1.00 63.26 358 GLU A N 1
ATOM 2714 C CA . GLU A 1 360 ? 59.239 61.984 41.787 1.00 70.46 358 GLU A CA 1
ATOM 2715 C C . GLU A 1 360 ? 58.482 61.404 42.983 1.00 70.51 358 GLU A C 1
ATOM 2716 O O . GLU A 1 360 ? 58.928 60.427 43.589 1.00 69.92 358 GLU A O 1
ATOM 2722 N N . ALA A 1 361 ? 57.344 62.013 43.317 1.00 70.64 359 ALA A N 1
ATOM 2723 C CA . ALA A 1 361 ? 56.449 61.490 44.348 1.00 70.66 359 ALA A CA 1
ATOM 2724 C C . ALA A 1 361 ? 55.444 60.466 43.805 1.00 68.61 359 ALA A C 1
ATOM 2725 O O . ALA A 1 361 ? 54.759 59.790 44.580 1.00 67.36 359 ALA A O 1
ATOM 2727 N N . LEU A 1 362 ? 55.376 60.347 42.478 1.00 66.52 360 LEU A N 1
ATOM 2728 C CA . LEU A 1 362 ? 54.284 59.637 41.803 1.00 64.97 360 LEU A CA 1
ATOM 2729 C C . LEU A 1 362 ? 54.667 58.235 41.321 1.00 66.39 360 LEU A C 1
ATOM 2730 O O . LEU A 1 362 ? 53.801 57.443 40.925 1.00 64.80 360 LEU A O 1
ATOM 2735 N N . GLY A 1 363 ? 55.963 57.937 41.359 1.00 64.48 361 GLY A N 1
ATOM 2736 C CA . GLY A 1 363 ? 56.488 56.706 40.785 1.00 62.93 361 GLY A CA 1
ATOM 2737 C C . GLY A 1 363 ? 56.819 56.869 39.317 1.00 62.92 361 GLY A C 1
ATOM 2738 O O . GLY A 1 363 ? 56.787 57.978 38.780 1.00 60.65 361 GLY A O 1
ATOM 2739 N N . ARG A 1 364 ? 57.146 55.755 38.670 1.00 62.63 362 ARG A N 1
ATOM 2740 C CA . ARG A 1 364 ? 57.483 55.756 37.252 1.00 63.13 362 ARG A CA 1
ATOM 2741 C C . ARG A 1 364 ? 56.207 55.637 36.414 1.00 56.81 362 ARG A C 1
ATOM 2742 O O . ARG A 1 364 ? 55.341 54.820 36.729 1.00 56.69 362 ARG A O 1
ATOM 2750 N N . PRO A 1 365 ? 56.083 56.466 35.357 1.00 52.59 363 PRO A N 1
ATOM 2751 C CA . PRO A 1 365 ? 54.951 56.442 34.426 1.00 52.60 363 PRO A CA 1
ATOM 2752 C C . PRO A 1 365 ? 54.645 55.061 33.854 1.00 51.97 363 PRO A C 1
ATOM 2753 O O . PRO A 1 365 ? 55.562 54.336 33.458 1.00 53.39 363 PRO A O 1
ATOM 2757 N N . VAL A 1 366 ? 53.361 54.707 33.834 1.00 47.90 364 VAL A N 1
ATOM 2758 C CA . VAL A 1 366 ? 52.922 53.414 33.311 1.00 45.13 364 VAL A CA 1
ATOM 2759 C C . VAL A 1 366 ? 52.735 53.444 31.793 1.00 43.06 364 VAL A C 1
ATOM 2760 O O . VAL A 1 366 ? 52.808 52.403 31.135 1.00 44.30 364 VAL A O 1
ATOM 2764 N N . ALA A 1 367 ? 52.506 54.641 31.252 1.00 40.73 365 ALA A N 1
ATOM 2765 C CA . ALA A 1 367 ? 52.431 54.860 29.805 1.00 39.18 365 ALA A CA 1
ATOM 2766 C C . ALA A 1 367 ? 52.812 56.294 29.453 1.00 38.78 365 ALA A C 1
ATOM 2767 O O . ALA A 1 367 ? 52.722 57.196 30.292 1.00 37.50 365 ALA A O 1
ATOM 2769 N N . SER A 1 368 ? 53.232 56.486 28.204 1.00 39.57 366 SER A N 1
ATOM 2770 C CA . SER A 1 368 ? 53.596 57.797 27.670 1.00 43.53 366 SER A CA 1
ATOM 2771 C C . SER A 1 368 ? 53.357 57.802 26.164 1.00 44.16 366 SER A C 1
ATOM 2772 O O . SER A 1 368 ? 53.591 56.796 25.491 1.00 47.84 366 SER A O 1
ATOM 2775 N N . TYR A 1 369 ? 52.871 58.927 25.646 1.00 43.13 367 TYR A N 1
ATOM 2776 C CA . TYR A 1 369 ? 52.472 59.039 24.239 1.00 45.24 367 TYR A CA 1
ATOM 2777 C C . TYR A 1 369 ? 52.955 60.381 23.718 1.00 46.64 367 TYR A C 1
ATOM 2778 O O . TYR A 1 369 ? 52.721 61.405 24.350 1.00 44.63 367 TYR A O 1
ATOM 2787 N N . ASP A 1 370 ? 53.644 60.364 22.578 1.00 48.74 368 ASP A N 1
ATOM 2788 C CA . ASP A 1 370 ? 54.102 61.587 21.913 1.00 56.36 368 ASP A CA 1
ATOM 2789 C C . ASP A 1 370 ? 54.128 61.400 20.399 1.00 60.69 368 ASP A C 1
ATOM 2790 O O . ASP A 1 370 ? 54.034 60.271 19.909 1.00 65.25 368 ASP A O 1
ATOM 2795 N N . GLU A 1 371 ? 54.243 62.502 19.661 1.00 68.25 369 GLU A N 1
ATOM 2796 C CA . GLU A 1 371 ? 54.306 62.441 18.198 1.00 75.05 369 GLU A CA 1
ATOM 2797 C C . GLU A 1 371 ? 55.457 63.243 17.602 1.00 76.55 369 GLU A C 1
ATOM 2798 O O . GLU A 1 371 ? 56.211 62.734 16.769 1.00 75.04 369 GLU A O 1
ATOM 2804 N N . SER B 1 2 ? 28.300 22.777 41.160 1.00 64.41 0 SER B N 1
ATOM 2805 C CA . SER B 1 2 ? 29.519 21.958 41.425 1.00 64.12 0 SER B CA 1
ATOM 2806 C C . SER B 1 2 ? 30.512 22.013 40.266 1.00 61.96 0 SER B C 1
ATOM 2807 O O . SER B 1 2 ? 31.723 21.898 40.478 1.00 66.03 0 SER B O 1
ATOM 2810 N N . LEU B 1 3 ? 29.990 22.166 39.047 1.00 53.67 1 LEU B N 1
ATOM 2811 C CA . LEU B 1 3 ? 30.747 22.738 37.930 1.00 46.90 1 LEU B CA 1
ATOM 2812 C C . LEU B 1 3 ? 31.231 24.144 38.283 1.00 48.03 1 LEU B C 1
ATOM 2813 O O . LEU B 1 3 ? 30.503 24.923 38.906 1.00 49.54 1 LEU B O 1
ATOM 2818 N N . ARG B 1 4 ? 32.470 24.449 37.907 1.00 45.89 2 ARG B N 1
ATOM 2819 C CA . ARG B 1 4 ? 33.136 25.686 38.315 1.00 47.45 2 ARG B CA 1
ATOM 2820 C C . ARG B 1 4 ? 33.972 26.191 37.162 1.00 41.85 2 ARG B C 1
ATOM 2821 O O . ARG B 1 4 ? 34.549 25.399 36.429 1.00 42.98 2 ARG B O 1
ATOM 2829 N N . ILE B 1 5 ? 34.053 27.508 37.013 1.00 38.40 3 ILE B N 1
ATOM 2830 C CA . ILE B 1 5 ? 35.036 28.104 36.115 1.00 36.52 3 ILE B CA 1
ATOM 2831 C C . ILE B 1 5 ? 36.439 28.006 36.728 1.00 41.19 3 ILE B C 1
ATOM 2832 O O . ILE B 1 5 ? 36.648 28.341 37.899 1.00 39.20 3 ILE B O 1
ATOM 2837 N N . THR B 1 6 ? 37.382 27.538 35.913 1.00 38.88 4 THR B N 1
ATOM 2838 C CA . THR B 1 6 ? 38.715 27.165 36.354 1.00 40.56 4 THR B CA 1
ATOM 2839 C C . THR B 1 6 ? 39.761 28.100 35.735 1.00 40.16 4 THR B C 1
ATOM 2840 O O . THR B 1 6 ? 40.719 28.509 36.399 1.00 42.58 4 THR B O 1
ATOM 2844 N N . ARG B 1 7 ? 39.552 28.461 34.472 1.00 33.48 5 ARG B N 1
ATOM 2845 C CA . ARG B 1 7 ? 40.488 29.306 33.757 1.00 34.07 5 ARG B CA 1
ATOM 2846 C C . ARG B 1 7 ? 39.743 30.205 32.784 1.00 34.29 5 ARG B C 1
ATOM 2847 O O . ARG B 1 7 ? 38.761 29.791 32.172 1.00 34.93 5 ARG B O 1
ATOM 2855 N N . LEU B 1 8 ? 40.221 31.438 32.657 1.00 36.15 6 LEU B N 1
ATOM 2856 C CA . LEU B 1 8 ? 39.819 32.333 31.580 1.00 36.43 6 LEU B CA 1
ATOM 2857 C C . LEU B 1 8 ? 41.045 32.692 30.759 1.00 34.08 6 LEU B C 1
ATOM 2858 O O . LEU B 1 8 ? 42.048 33.139 31.304 1.00 36.11 6 LEU B O 1
ATOM 2863 N N . THR B 1 9 ? 40.962 32.488 29.449 1.00 33.74 7 THR B N 1
ATOM 2864 C CA . THR B 1 9 ? 42.061 32.819 28.556 1.00 33.81 7 THR B CA 1
ATOM 2865 C C . THR B 1 9 ? 41.621 33.807 27.479 1.00 33.49 7 THR B C 1
ATOM 2866 O O . THR B 1 9 ? 40.636 33.580 26.771 1.00 33.06 7 THR B O 1
ATOM 2870 N N . VAL B 1 10 ? 42.377 34.897 27.370 1.00 33.95 8 VAL B N 1
ATOM 2871 C CA . VAL B 1 10 ? 42.062 36.018 26.493 1.00 31.41 8 VAL B CA 1
ATOM 2872 C C . VAL B 1 10 ? 42.999 35.999 25.292 1.00 32.54 8 VAL B C 1
ATOM 2873 O O . VAL B 1 10 ? 44.219 35.958 25.448 1.00 33.46 8 VAL B O 1
ATOM 2877 N N . PHE B 1 11 ? 42.415 36.015 24.097 1.00 36.79 9 PHE B N 1
ATOM 2878 C CA . PHE B 1 11 ? 43.162 36.095 22.844 1.00 37.48 9 PHE B CA 1
ATOM 2879 C C . PHE B 1 11 ? 42.816 37.410 22.158 1.00 42.97 9 PHE B C 1
ATOM 2880 O O . PHE B 1 11 ? 41.694 37.902 22.281 1.00 48.03 9 PHE B O 1
ATOM 2888 N N . HIS B 1 12 ? 43.778 37.973 21.438 1.00 44.48 10 HIS B N 1
ATOM 2889 C CA . HIS B 1 12 ? 43.563 39.191 20.666 1.00 40.67 10 HIS B CA 1
ATOM 2890 C C . HIS B 1 12 ? 43.869 38.921 19.200 1.00 46.40 10 HIS B C 1
ATOM 2891 O O . HIS B 1 12 ? 44.913 38.356 18.868 1.00 47.36 10 HIS B O 1
ATOM 2898 N N . LEU B 1 13 ? 42.948 39.335 18.333 1.00 47.37 11 LEU B N 1
ATOM 2899 C CA . LEU B 1 13 ? 42.986 39.007 16.912 1.00 47.36 11 LEU B CA 1
ATOM 2900 C C . LEU B 1 13 ? 42.970 40.297 16.101 1.00 45.81 11 LEU B C 1
ATOM 2901 O O . LEU B 1 13 ? 42.002 41.053 16.151 1.00 49.40 11 LEU B O 1
ATOM 2906 N N . ASP B 1 14 ? 44.051 40.547 15.368 1.00 51.71 12 ASP B N 1
ATOM 2907 C CA . ASP B 1 14 ? 44.105 41.642 14.407 1.00 53.45 12 ASP B CA 1
ATOM 2908 C C . ASP B 1 14 ? 43.502 41.190 13.077 1.00 54.80 12 ASP B C 1
ATOM 2909 O O . ASP B 1 14 ? 44.130 40.455 12.313 1.00 58.01 12 ASP B O 1
ATOM 2914 N N . LEU B 1 15 ? 42.272 41.624 12.819 1.00 52.81 13 LEU B N 1
ATOM 2915 C CA . LEU B 1 15 ? 41.533 41.206 11.634 1.00 52.77 13 LEU B CA 1
ATOM 2916 C C . LEU B 1 15 ? 41.491 42.326 10.603 1.00 55.17 13 LEU B C 1
ATOM 2917 O O . LEU B 1 15 ? 40.858 43.354 10.839 1.00 58.35 13 LEU B O 1
ATOM 2922 N N . PRO B 1 16 ? 42.158 42.130 9.453 1.00 57.18 14 PRO B N 1
ATOM 2923 C CA . PRO B 1 16 ? 42.038 43.100 8.370 1.00 54.20 14 PRO B CA 1
ATOM 2924 C C . PRO B 1 16 ? 40.661 43.065 7.705 1.00 54.21 14 PRO B C 1
ATOM 2925 O O . PRO B 1 16 ? 40.067 41.992 7.542 1.00 50.77 14 PRO B O 1
ATOM 2929 N N . LEU B 1 17 ? 40.160 44.246 7.351 1.00 54.26 15 LEU B N 1
ATOM 2930 C CA . LEU B 1 17 ? 38.916 44.376 6.601 1.00 54.70 15 LEU B CA 1
ATOM 2931 C C . LEU B 1 17 ? 39.190 44.199 5.118 1.00 55.64 15 LEU B C 1
ATOM 2932 O O . LEU B 1 17 ? 40.262 44.573 4.636 1.00 57.46 15 LEU B O 1
ATOM 2937 N N . ALA B 1 18 ? 38.218 43.631 4.407 1.00 57.06 16 ALA B N 1
ATOM 2938 C CA . ALA B 1 18 ? 38.296 43.457 2.956 1.00 61.33 16 ALA B CA 1
ATOM 2939 C C . ALA B 1 18 ? 38.252 44.785 2.196 1.00 66.65 16 ALA B C 1
ATOM 2940 O O . ALA B 1 18 ? 39.026 44.991 1.257 1.00 70.33 16 ALA B O 1
ATOM 2942 N N . LYS B 1 19 ? 37.352 45.677 2.610 1.00 71.51 17 LYS B N 1
ATOM 2943 C CA . LYS B 1 19 ? 37.275 47.024 2.046 1.00 76.38 17 LYS B CA 1
ATOM 2944 C C . LYS B 1 19 ? 37.742 48.070 3.063 1.00 78.18 17 LYS B C 1
ATOM 2945 O O . LYS B 1 19 ? 37.001 48.405 3.990 1.00 79.47 17 LYS B O 1
ATOM 2951 N N . PRO B 1 20 ? 38.980 48.579 2.897 1.00 79.74 18 PRO B N 1
ATOM 2952 C CA . PRO B 1 20 ? 39.548 49.553 3.828 1.00 79.70 18 PRO B CA 1
ATOM 2953 C C . PRO B 1 20 ? 38.999 50.954 3.587 1.00 79.53 18 PRO B C 1
ATOM 2954 O O . PRO B 1 20 ? 38.109 51.396 4.311 1.00 81.31 18 PRO B O 1
ATOM 2958 N N . PHE B 1 30 ? 40.766 53.818 8.958 1.00 80.83 28 PHE B N 1
ATOM 2959 C CA . PHE B 1 30 ? 40.139 52.652 9.570 1.00 79.41 28 PHE B CA 1
ATOM 2960 C C . PHE B 1 30 ? 40.119 51.468 8.601 1.00 75.35 28 PHE B C 1
ATOM 2961 O O . PHE B 1 30 ? 39.365 51.463 7.626 1.00 73.78 28 PHE B O 1
ATOM 2969 N N . ASP B 1 31 ? 40.957 50.470 8.874 1.00 73.08 29 ASP B N 1
ATOM 2970 C CA . ASP B 1 31 ? 41.180 49.366 7.937 1.00 71.60 29 ASP B CA 1
ATOM 2971 C C . ASP B 1 31 ? 41.249 47.981 8.594 1.00 68.62 29 ASP B C 1
ATOM 2972 O O . ASP B 1 31 ? 41.314 46.965 7.898 1.00 69.97 29 ASP B O 1
ATOM 2977 N N . ARG B 1 32 ? 41.232 47.946 9.926 1.00 64.96 30 ARG B N 1
ATOM 2978 C CA . ARG B 1 32 ? 41.227 46.683 10.672 1.00 61.22 30 ARG B CA 1
ATOM 2979 C C . ARG B 1 32 ? 40.374 46.697 11.943 1.00 55.72 30 ARG B C 1
ATOM 2980 O O . ARG B 1 32 ? 40.057 47.759 12.482 1.00 54.29 30 ARG B O 1
ATOM 2988 N N . LEU B 1 33 ? 40.020 45.501 12.411 1.00 49.98 31 LEU B N 1
ATOM 2989 C CA . LEU B 1 33 ? 39.245 45.326 13.632 1.00 44.87 31 LEU B CA 1
ATOM 2990 C C . LEU B 1 33 ? 40.073 44.711 14.752 1.00 45.97 31 LEU B C 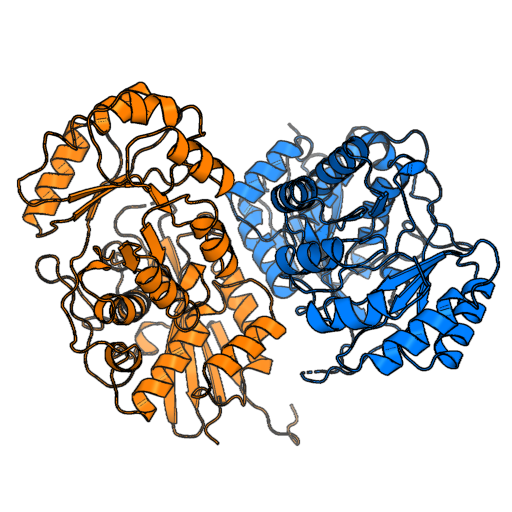1
ATOM 2991 O O . LEU B 1 33 ? 40.916 43.842 14.519 1.00 51.07 31 LEU B O 1
ATOM 2996 N N . ASP B 1 34 ? 39.809 45.174 15.970 1.00 41.57 32 ASP B N 1
ATOM 2997 C CA . ASP B 1 34 ? 40.389 44.626 17.189 1.00 36.71 32 ASP B CA 1
ATOM 2998 C C . ASP B 1 34 ? 39.349 43.692 17.810 1.00 37.19 32 ASP B C 1
ATOM 2999 O O . ASP B 1 34 ? 38.358 44.150 18.390 1.00 41.41 32 ASP B O 1
ATOM 3004 N N . SER B 1 35 ? 39.582 42.386 17.679 1.00 34.07 33 SER B N 1
ATOM 3005 C CA . SER B 1 35 ? 38.677 41.371 18.208 1.00 32.33 33 SER B CA 1
ATOM 3006 C C . SER B 1 35 ? 39.289 40.650 19.393 1.00 32.55 33 SER B C 1
ATOM 3007 O O . SER B 1 35 ? 40.498 40.444 19.449 1.00 36.93 33 SER B O 1
ATOM 3010 N N . THR B 1 36 ? 38.439 40.272 20.339 1.00 32.51 34 THR B N 1
ATOM 3011 C CA . THR B 1 36 ? 38.862 39.518 21.505 1.00 31.32 34 THR B CA 1
ATOM 3012 C C . THR B 1 36 ? 38.130 38.179 21.512 1.00 33.81 34 THR B C 1
ATOM 3013 O O . THR B 1 36 ? 36.901 38.145 21.455 1.00 37.43 34 THR B O 1
ATOM 3017 N N . TYR B 1 37 ? 38.891 37.086 21.552 1.00 27.57 35 TYR B N 1
ATOM 3018 C CA . TYR B 1 37 ? 38.334 35.763 21.808 1.00 30.70 35 TYR B CA 1
ATOM 3019 C C . TYR B 1 37 ? 38.533 35.408 23.274 1.00 31.37 35 TYR B C 1
ATOM 3020 O O . TYR B 1 37 ? 39.565 35.735 23.855 1.00 35.84 35 TYR B O 1
ATOM 3029 N N . LEU B 1 38 ? 37.545 34.744 23.867 1.00 29.96 36 LEU B N 1
ATOM 3030 C CA . LEU B 1 38 ? 37.636 34.326 25.259 1.00 32.20 36 LEU B CA 1
ATOM 3031 C C . LEU B 1 38 ? 37.312 32.848 25.421 1.00 34.41 36 LEU B C 1
ATOM 3032 O O . LEU B 1 38 ? 36.205 32.415 25.106 1.00 33.29 36 LEU B O 1
ATOM 3037 N N . ARG B 1 39 ? 38.289 32.093 25.919 1.00 32.04 37 ARG B N 1
ATOM 3038 C CA . ARG B 1 39 ? 38.101 30.704 26.311 1.00 33.21 37 ARG B CA 1
ATOM 3039 C C . ARG B 1 39 ? 37.844 30.606 27.812 1.00 30.36 37 ARG B C 1
ATOM 3040 O O . ARG B 1 39 ? 38.586 31.170 28.621 1.00 29.10 37 ARG B O 1
ATOM 3048 N N . ILE B 1 40 ? 36.783 29.890 28.175 1.00 32.00 38 ILE B N 1
ATOM 3049 C CA . ILE B 1 40 ? 36.462 29.616 29.577 1.00 31.72 38 ILE B CA 1
ATOM 3050 C C . ILE B 1 40 ? 36.506 28.110 29.821 1.00 33.71 38 ILE B C 1
ATOM 3051 O O . ILE B 1 40 ? 35.735 27.356 29.219 1.00 33.87 38 ILE B O 1
ATOM 3056 N N . ASP B 1 41 ? 37.405 27.683 30.709 1.00 34.71 39 ASP B N 1
ATOM 3057 C CA . ASP B 1 41 ? 37.577 26.268 31.029 1.00 30.36 39 ASP B CA 1
ATOM 3058 C C . ASP B 1 41 ? 36.874 25.922 32.327 1.00 31.23 39 ASP B C 1
ATOM 3059 O O . ASP B 1 41 ? 36.802 26.745 33.243 1.00 30.56 39 ASP B O 1
ATOM 3064 N N . THR B 1 42 ? 36.363 24.698 32.412 1.00 32.79 40 THR B N 1
ATOM 3065 C CA . THR B 1 42 ? 35.799 24.205 33.663 1.00 38.39 40 THR B CA 1
ATOM 3066 C C . THR B 1 42 ? 36.574 23.010 34.232 1.00 42.25 40 THR B C 1
ATOM 3067 O O . THR B 1 42 ? 37.412 22.417 33.549 1.00 43.07 40 THR B O 1
ATOM 3071 N N . ASP B 1 43 ? 36.270 22.664 35.483 1.00 44.18 41 ASP B N 1
ATOM 3072 C CA . ASP B 1 43 ? 36.896 21.543 36.180 1.00 50.31 41 ASP B CA 1
ATOM 3073 C C . ASP B 1 43 ? 36.519 20.168 35.621 1.00 52.90 41 ASP B C 1
ATOM 3074 O O . ASP B 1 43 ? 37.255 19.196 35.810 1.00 57.49 41 ASP B O 1
ATOM 3079 N N . GLU B 1 44 ? 35.381 20.096 34.933 1.00 49.52 42 GLU B N 1
ATOM 3080 C CA . GLU B 1 44 ? 34.945 18.866 34.276 1.00 47.64 42 GLU B CA 1
ATOM 3081 C C . GLU B 1 44 ? 35.274 18.828 32.780 1.00 44.64 42 GLU B C 1
ATOM 3082 O O . GLU B 1 44 ? 34.769 17.978 32.045 1.00 47.54 42 GLU B O 1
ATOM 3088 N N . GLY B 1 45 ? 36.129 19.747 32.338 1.00 40.05 43 GLY B N 1
ATOM 3089 C CA . GLY B 1 45 ? 36.730 19.671 31.011 1.00 39.49 43 GLY B CA 1
ATOM 3090 C C . GLY B 1 45 ? 35.878 20.207 29.871 1.00 43.36 43 GLY B C 1
ATOM 3091 O O . GLY B 1 45 ? 36.298 20.170 28.707 1.00 45.36 43 GLY B O 1
ATOM 3092 N N . VAL B 1 46 ? 34.685 20.706 30.196 1.00 42.02 44 VAL B N 1
ATOM 3093 C CA . VAL B 1 46 ? 33.853 21.407 29.219 1.00 41.11 44 VAL B CA 1
ATOM 3094 C C . VAL B 1 46 ? 34.251 22.882 29.089 1.00 39.15 44 VAL B C 1
ATOM 3095 O O . VAL B 1 46 ? 34.406 23.595 30.082 1.00 36.00 44 VAL B O 1
ATOM 3099 N N . THR B 1 47 ? 34.427 23.312 27.843 1.00 34.48 45 THR B N 1
ATOM 3100 C CA . THR B 1 47 ? 35.106 24.550 27.505 1.00 34.08 45 THR B CA 1
ATOM 3101 C C . THR B 1 47 ? 34.209 25.411 26.594 1.00 36.50 45 THR B C 1
ATOM 3102 O O . THR B 1 47 ? 33.658 24.916 25.597 1.00 29.44 45 THR B O 1
ATOM 3106 N N . GLY B 1 48 ? 34.056 26.688 26.951 1.00 32.04 46 GLY B N 1
ATOM 3107 C CA . GLY B 1 48 ? 33.227 27.614 26.180 1.00 28.58 46 GLY B CA 1
ATOM 3108 C C . GLY B 1 48 ? 33.991 28.759 25.551 1.00 25.36 46 GLY B C 1
ATOM 3109 O O . GLY B 1 48 ? 34.983 29.238 26.101 1.00 29.01 46 GLY B O 1
ATOM 3110 N N . TRP B 1 49 ? 33.519 29.200 24.390 1.00 27.27 47 TRP B N 1
ATOM 3111 C CA . TRP B 1 49 ? 34.133 30.316 23.683 1.00 27.64 47 TRP B CA 1
ATOM 3112 C C . TRP B 1 49 ? 33.183 31.503 23.491 1.00 26.86 47 TRP B C 1
ATOM 3113 O O . TRP B 1 49 ? 31.981 31.323 23.294 1.00 26.17 47 TRP B O 1
ATOM 3124 N N . GLY B 1 50 ? 33.742 32.708 23.558 1.00 24.63 48 GLY B N 1
ATOM 3125 C CA . GLY B 1 50 ? 33.022 33.941 23.244 1.00 24.95 48 GLY B CA 1
ATOM 3126 C C . GLY B 1 50 ? 33.890 34.890 22.437 1.00 27.79 48 GLY B C 1
ATOM 3127 O O . GLY B 1 50 ? 35.112 34.847 22.534 1.00 32.22 48 GLY B O 1
ATOM 3128 N N . GLU B 1 51 ? 33.258 35.735 21.627 1.00 22.24 49 GLU B N 1
ATOM 3129 C CA . GLU B 1 51 ? 33.954 36.802 20.919 1.00 24.34 49 GLU B CA 1
ATOM 3130 C C . GLU B 1 51 ? 33.331 38.158 21.245 1.00 28.42 49 GLU B C 1
ATOM 3131 O O . GLU B 1 51 ? 32.104 38.299 21.255 1.00 28.97 49 GLU B O 1
ATOM 3137 N N . GLY B 1 52 ? 34.177 39.149 21.509 1.00 25.29 50 GLY B N 1
ATOM 3138 C CA . GLY B 1 52 ? 33.744 40.537 21.516 1.00 26.35 50 GLY B CA 1
ATOM 3139 C C . GLY B 1 52 ? 34.589 41.365 20.578 1.00 27.35 50 GLY B C 1
ATOM 3140 O O . GLY B 1 52 ? 35.797 41.489 20.772 1.00 28.12 50 GLY B O 1
ATOM 3141 N N . CYS B 1 53 ? 33.951 41.933 19.559 1.00 28.36 51 CYS B N 1
ATOM 3142 C CA . CYS B 1 53 ? 34.653 42.718 18.558 1.00 30.19 51 CYS B CA 1
ATOM 3143 C C . CYS B 1 53 ? 33.895 44.004 18.218 1.00 30.71 51 CYS B C 1
ATOM 3144 O O . CYS B 1 53 ? 33.012 43.990 17.360 1.00 34.49 51 CYS B O 1
ATOM 3147 N N . PRO B 1 54 ? 34.231 45.118 18.902 1.00 34.23 52 PRO B N 1
ATOM 3148 C CA . PRO B 1 54 ? 33.681 46.434 18.566 1.00 34.74 52 PRO B CA 1
ATOM 3149 C C . PRO B 1 54 ? 34.028 46.882 17.147 1.00 36.78 52 PRO B C 1
ATOM 3150 O O . PRO B 1 54 ? 35.102 46.557 16.645 1.00 41.73 52 PRO B O 1
ATOM 3154 N N . TRP B 1 55 ? 33.111 47.601 16.503 1.00 35.13 53 TRP B N 1
ATOM 3155 C CA . TRP B 1 55 ? 33.330 48.097 15.148 1.00 37.37 53 TRP B CA 1
ATOM 3156 C C . TRP B 1 55 ? 34.174 49.373 15.181 1.00 39.95 53 TRP B C 1
ATOM 3157 O O . TRP B 1 55 ? 33.654 50.482 15.061 1.00 42.22 53 TRP B O 1
ATOM 3168 N N . GLY B 1 56 ? 35.482 49.208 15.353 1.00 41.39 54 GLY B N 1
ATOM 3169 C CA . GLY B 1 56 ? 36.351 50.309 15.760 1.00 37.43 54 GLY B CA 1
ATOM 3170 C C . GLY B 1 56 ? 36.124 50.707 17.208 1.00 38.24 54 GLY B C 1
ATOM 3171 O O . GLY B 1 56 ? 35.458 49.993 17.958 1.00 37.83 54 GLY B O 1
ATOM 3172 N N . HIS B 1 57 ? 36.685 51.847 17.603 1.00 32.71 55 HIS B N 1
ATOM 3173 C CA . HIS B 1 57 ? 36.456 52.392 18.938 1.00 32.93 55 HIS B CA 1
ATOM 3174 C C . HIS B 1 57 ? 35.481 53.576 18.952 1.00 33.55 55 HIS B C 1
ATOM 3175 O O . HIS B 1 57 ? 35.229 54.162 20.011 1.00 36.36 55 HIS B O 1
ATOM 3182 N N . SER B 1 58 ? 34.927 53.899 17.781 1.00 31.59 56 SER B N 1
ATOM 3183 C CA A SER B 1 58 ? 34.211 55.155 17.579 0.50 31.92 56 SER B CA 1
ATOM 3184 C CA B SER B 1 58 ? 34.215 55.157 17.555 0.50 32.54 56 SER B CA 1
ATOM 3185 C C . SER B 1 58 ? 32.722 54.944 17.305 1.00 31.56 56 SER B C 1
ATOM 3186 O O . SER B 1 58 ? 31.968 55.903 17.146 1.00 35.23 56 SER B O 1
ATOM 3191 N N . TYR B 1 59 ? 32.298 53.686 17.256 1.00 31.13 57 TYR B N 1
ATOM 3192 C CA . TYR B 1 59 ? 30.935 53.369 16.854 1.00 30.57 57 TYR B CA 1
ATOM 3193 C C . TYR B 1 59 ? 29.998 53.350 18.064 1.00 30.40 57 TYR B C 1
ATOM 3194 O O . TYR B 1 59 ? 28.956 54.004 18.068 1.00 32.38 57 TYR B O 1
ATOM 3203 N N . LEU B 1 60 ? 30.389 52.604 19.089 1.00 28.31 58 LEU B N 1
ATOM 3204 C CA . LEU B 1 60 ? 29.616 52.490 20.315 1.00 26.51 58 LEU B CA 1
ATOM 3205 C C . LEU B 1 60 ? 30.548 52.808 21.491 1.00 28.10 58 LEU B C 1
ATOM 3206 O O . LEU B 1 60 ? 31.757 52.949 21.283 1.00 29.87 58 LEU B O 1
ATOM 3211 N N . PRO B 1 61 ? 30.004 52.953 22.722 1.00 28.91 59 PRO B N 1
ATOM 3212 C CA . PRO B 1 61 ? 30.894 52.975 23.885 1.00 28.75 59 PRO B CA 1
ATOM 3213 C C . PRO B 1 61 ? 31.623 51.649 24.110 1.00 27.70 59 PRO B C 1
ATOM 3214 O O . PRO B 1 61 ? 31.239 50.879 24.986 1.00 27.85 59 PRO B O 1
ATOM 3218 N N . ALA B 1 62 ? 32.668 51.406 23.321 1.00 27.44 60 ALA B N 1
ATOM 3219 C CA . ALA B 1 62 ? 33.278 50.081 23.174 1.00 29.67 60 ALA B CA 1
ATOM 3220 C C . ALA B 1 62 ? 34.598 50.221 22.438 1.00 24.52 60 ALA B C 1
ATOM 3221 O O . ALA B 1 62 ? 34.673 50.916 21.429 1.00 31.38 60 ALA B O 1
ATOM 3223 N N . HIS B 1 63 ? 35.626 49.557 22.959 1.00 27.67 61 HIS B N 1
ATOM 3224 C CA . HIS B 1 63 ? 36.932 49.442 22.311 1.00 26.10 61 HIS B CA 1
ATOM 3225 C C . HIS B 1 63 ? 37.704 48.213 22.785 1.00 29.97 61 HIS B C 1
ATOM 3226 O O . HIS B 1 63 ? 37.557 47.786 23.934 1.00 28.70 61 HIS B O 1
ATOM 3233 N N . GLY B 1 64 ? 38.511 47.655 21.881 1.00 32.12 62 GLY B N 1
ATOM 3234 C CA . GLY B 1 64 ? 39.393 46.510 22.157 1.00 29.86 62 GLY B CA 1
ATOM 3235 C C . GLY B 1 64 ? 40.203 46.499 23.454 1.00 32.24 62 GLY B C 1
ATOM 3236 O O . GLY B 1 64 ? 40.061 45.571 24.256 1.00 33.24 62 GLY B O 1
ATOM 3237 N N . PRO B 1 65 ? 41.083 47.503 23.662 1.00 31.25 63 PRO B N 1
ATOM 3238 C CA . PRO B 1 65 ? 41.819 47.613 24.928 1.00 32.09 63 PRO B CA 1
ATOM 3239 C C . PRO B 1 65 ? 40.954 47.682 26.191 1.00 30.65 63 PRO B C 1
ATOM 3240 O O . PRO B 1 65 ? 41.322 47.105 27.217 1.00 36.52 63 PRO B O 1
ATOM 3244 N N . GLY B 1 66 ? 39.816 48.369 26.109 1.00 32.00 64 GLY B N 1
ATOM 3245 C CA . GLY B 1 66 ? 38.857 48.419 27.211 1.00 24.68 64 GLY B CA 1
ATOM 3246 C C . GLY B 1 66 ? 38.226 47.078 27.503 1.00 27.27 64 GLY B C 1
ATOM 3247 O O . GLY B 1 66 ? 37.955 46.757 28.665 1.00 29.51 64 GLY B O 1
ATOM 3248 N N . LEU B 1 67 ? 38.001 46.292 26.450 1.00 27.23 65 LEU B N 1
ATOM 3249 C CA . LEU B 1 67 ? 37.401 44.966 26.588 1.00 23.27 65 LEU B CA 1
ATOM 3250 C C . LEU B 1 67 ? 38.300 44.033 27.395 1.00 28.74 65 LEU B C 1
ATOM 3251 O O . LEU B 1 67 ? 37.826 43.346 28.300 1.00 29.18 65 LEU B O 1
ATOM 3256 N N . ARG B 1 68 ? 39.595 44.031 27.086 1.00 28.25 66 ARG B N 1
ATOM 3257 C CA . ARG B 1 68 ? 40.550 43.196 27.814 1.00 29.22 66 ARG B CA 1
ATOM 3258 C C . ARG B 1 68 ? 40.841 43.686 29.238 1.00 25.50 66 ARG B C 1
ATOM 3259 O O . ARG B 1 68 ? 41.021 42.880 30.143 1.00 27.27 66 ARG B O 1
ATOM 3267 N N . ALA B 1 69 ? 40.869 45.003 29.433 1.00 28.71 67 ALA B N 1
ATOM 3268 C CA . ALA B 1 69 ? 40.938 45.586 30.776 1.00 29.26 67 ALA B CA 1
ATOM 3269 C C . ALA B 1 69 ? 39.706 45.242 31.613 1.00 28.31 67 ALA B C 1
ATOM 3270 O O . ALA B 1 69 ? 39.804 45.012 32.823 1.00 32.62 67 ALA B O 1
ATOM 3272 N N . GLY B 1 70 ? 38.550 45.201 30.958 1.00 24.35 68 GLY B N 1
ATOM 3273 C CA . GLY B 1 70 ? 37.320 44.759 31.589 1.00 24.30 68 GLY B CA 1
ATOM 3274 C C . GLY B 1 70 ? 37.333 43.303 32.017 1.00 26.38 68 GLY B C 1
ATOM 3275 O O . GLY B 1 70 ? 36.918 42.986 33.131 1.00 26.50 68 GLY B O 1
ATOM 3276 N N . ILE B 1 71 ? 37.802 42.417 31.140 1.00 30.64 69 ILE B N 1
ATOM 3277 C CA . ILE B 1 71 ? 37.983 41.004 31.509 1.00 34.22 69 ILE B CA 1
ATOM 3278 C C . ILE B 1 71 ? 38.946 40.845 32.694 1.00 33.70 69 ILE B C 1
ATOM 3279 O O . ILE B 1 71 ? 38.631 40.129 33.642 1.00 35.63 69 ILE B O 1
ATOM 3284 N N . ALA B 1 72 ? 40.080 41.549 32.646 1.00 29.57 70 ALA B N 1
ATOM 3285 C CA . ALA B 1 72 ? 41.011 41.666 33.783 1.00 32.45 70 ALA B CA 1
ATOM 3286 C C . ALA B 1 72 ? 40.350 42.041 35.115 1.00 30.49 70 ALA B C 1
ATOM 3287 O O . ALA B 1 72 ? 40.572 41.374 36.128 1.00 32.89 70 ALA B O 1
ATOM 3289 N N . THR B 1 73 ? 39.539 43.101 35.098 1.00 33.57 71 THR B N 1
ATOM 3290 C CA . THR B 1 73 ? 38.749 43.528 36.257 1.00 29.86 71 THR B CA 1
ATOM 3291 C C . THR B 1 73 ? 37.760 42.442 36.715 1.00 30.21 71 THR B C 1
ATOM 3292 O O . THR B 1 73 ? 37.638 42.170 37.912 1.00 34.43 71 THR B O 1
ATOM 3296 N N . LEU B 1 74 ? 37.093 41.793 35.763 1.00 32.25 72 LEU B N 1
ATOM 3297 C CA . LEU B 1 74 ? 36.055 40.806 36.089 1.00 33.55 72 LEU B CA 1
ATOM 3298 C C . LEU B 1 74 ? 36.559 39.405 36.440 1.00 31.26 72 LEU B C 1
ATOM 3299 O O . LEU B 1 74 ? 35.929 38.704 37.233 1.00 34.02 72 LEU B O 1
ATOM 3304 N N . ALA B 1 75 ? 37.686 39.014 35.850 1.00 31.61 73 ALA B N 1
ATOM 3305 C CA . ALA B 1 75 ? 38.295 37.681 36.039 1.00 36.08 73 ALA B CA 1
ATOM 3306 C C . ALA B 1 75 ? 38.335 37.041 37.447 1.00 34.91 73 ALA B C 1
ATOM 3307 O O . ALA B 1 75 ? 37.899 35.898 37.589 1.00 36.25 73 ALA B O 1
ATOM 3309 N N . PRO B 1 76 ? 38.835 37.764 38.486 1.00 36.85 74 PRO B N 1
ATOM 3310 C CA . PRO B 1 76 ? 38.801 37.202 39.850 1.00 35.22 74 PRO B CA 1
ATOM 3311 C C . PRO B 1 76 ? 37.417 36.800 40.358 1.00 37.81 74 PRO B C 1
ATOM 3312 O O . PRO B 1 76 ? 37.306 35.903 41.197 1.00 44.42 74 PRO B O 1
ATOM 3316 N N . HIS B 1 77 ? 36.381 37.463 39.851 1.00 38.02 75 HIS B N 1
ATOM 3317 C CA . HIS B 1 77 ? 35.013 37.249 40.302 1.00 33.48 75 HIS B CA 1
ATOM 3318 C C . HIS B 1 77 ? 34.308 36.154 39.522 1.00 31.60 75 HIS B C 1
ATOM 3319 O O . HIS B 1 77 ? 33.364 35.547 40.026 1.00 32.56 75 HIS B O 1
ATOM 3326 N N . LEU B 1 78 ? 34.769 35.908 38.296 1.00 31.97 76 LEU B N 1
ATOM 3327 C CA . LEU B 1 78 ? 34.230 34.832 37.462 1.00 36.59 76 LEU B CA 1
ATOM 3328 C C . LEU B 1 78 ? 34.761 33.454 37.841 1.00 36.46 76 LEU B C 1
ATOM 3329 O O . LEU B 1 78 ? 34.047 32.456 37.724 1.00 37.89 76 LEU B O 1
ATOM 3334 N N . LEU B 1 79 ? 36.019 33.415 38.278 1.00 37.04 77 LEU B N 1
ATOM 3335 C CA . LEU B 1 79 ? 36.687 32.191 38.719 1.00 35.47 77 LEU B CA 1
ATOM 3336 C C . LEU B 1 79 ? 35.944 31.547 39.885 1.00 32.72 77 LEU B C 1
ATOM 3337 O O . LEU B 1 79 ? 35.716 32.184 40.913 1.00 39.63 77 LEU B O 1
ATOM 3342 N N . GLY B 1 80 ? 35.548 30.292 39.702 1.00 32.84 78 GLY B N 1
ATOM 3343 C CA . GLY B 1 80 ? 34.847 29.541 40.737 1.00 37.00 78 GLY B CA 1
ATOM 3344 C C . GLY B 1 80 ? 33.332 29.609 40.672 1.00 39.58 78 GLY B C 1
ATOM 3345 O O . GLY B 1 80 ? 32.651 28.969 41.476 1.00 38.95 78 GLY B O 1
ATOM 3346 N N . LEU B 1 81 ? 32.800 30.380 39.722 1.00 39.75 79 LEU B N 1
ATOM 3347 C CA . LEU B 1 81 ? 31.351 30.407 39.476 1.00 37.42 79 LEU B CA 1
ATOM 3348 C C . LEU B 1 81 ? 30.897 29.195 38.672 1.00 34.04 79 LEU B C 1
ATOM 3349 O O . LEU B 1 81 ? 31.631 28.701 37.815 1.00 36.81 79 LEU B O 1
ATOM 3354 N N . ASP B 1 82 ? 29.686 28.724 38.965 1.00 33.97 80 ASP B N 1
ATOM 3355 C CA . ASP B 1 82 ? 28.959 27.794 38.098 1.00 31.97 80 ASP B CA 1
ATOM 3356 C C . ASP B 1 82 ? 28.473 28.502 36.824 1.00 34.27 80 ASP B C 1
ATOM 3357 O O . ASP B 1 82 ? 27.616 29.388 36.894 1.00 38.50 80 ASP B O 1
ATOM 3362 N N . PRO B 1 83 ? 29.005 28.099 35.652 1.00 37.28 81 PRO B N 1
ATOM 3363 C CA . PRO B 1 83 ? 28.637 28.770 34.405 1.00 32.56 81 PRO B CA 1
ATOM 3364 C C . PRO B 1 83 ? 27.267 28.368 33.848 1.00 35.81 81 PRO B C 1
ATOM 3365 O O . PRO B 1 83 ? 26.795 28.984 32.897 1.00 43.46 81 PRO B O 1
ATOM 3369 N N . ARG B 1 84 ? 26.635 27.352 34.429 1.00 34.03 82 ARG B N 1
ATOM 3370 C CA . ARG B 1 84 ? 25.283 26.965 34.023 1.00 36.38 82 ARG B CA 1
ATOM 3371 C C . ARG B 1 84 ? 24.229 27.902 34.618 1.00 36.70 82 ARG B C 1
ATOM 3372 O O . ARG B 1 84 ? 23.106 27.969 34.117 1.00 33.93 82 ARG B O 1
ATOM 3380 N N . SER B 1 85 ? 24.595 28.611 35.688 1.00 32.10 83 SER B N 1
ATOM 3381 C CA . SER B 1 85 ? 23.689 29.534 36.366 1.00 31.98 83 SER B CA 1
ATOM 3382 C C . SER B 1 85 ? 23.764 30.938 35.758 1.00 30.97 83 SER B C 1
ATOM 3383 O O . SER B 1 85 ? 24.382 31.839 36.325 1.00 34.23 83 SER B O 1
ATOM 3386 N N . LEU B 1 86 ? 23.122 31.112 34.605 1.00 27.59 84 LEU B N 1
ATOM 3387 C CA . LEU B 1 86 ? 23.453 32.197 33.678 1.00 29.90 84 LEU B CA 1
ATOM 3388 C C . LEU B 1 86 ? 23.017 33.579 34.146 1.00 30.35 84 LEU B C 1
ATOM 3389 O O . LEU B 1 86 ? 23.709 34.562 33.894 1.00 33.65 84 LEU B O 1
ATOM 3394 N N . ASP B 1 87 ? 21.870 33.645 34.814 1.00 30.44 85 ASP B N 1
ATOM 3395 C CA . ASP B 1 87 ? 21.375 34.895 35.372 1.00 33.10 85 ASP B CA 1
ATOM 3396 C C . ASP B 1 87 ? 22.245 35.355 36.537 1.00 29.30 85 ASP B C 1
ATOM 3397 O O . ASP B 1 87 ? 22.575 36.535 36.625 1.00 28.03 85 ASP B O 1
ATOM 3402 N N . HIS B 1 88 ? 22.635 34.414 37.399 1.00 28.17 86 HIS B N 1
ATOM 3403 C CA . HIS B 1 88 ? 23.570 34.688 38.492 1.00 27.92 86 HIS B CA 1
ATOM 3404 C C . HIS B 1 88 ? 24.918 35.216 38.013 1.00 26.24 86 HIS B C 1
ATOM 3405 O O . HIS B 1 88 ? 25.435 36.178 38.577 1.00 34.29 86 HIS B O 1
ATOM 3412 N N . VAL B 1 89 ? 25.466 34.603 36.965 1.00 27.35 87 VAL B N 1
ATOM 3413 C CA . VAL B 1 89 ? 26.713 35.066 36.352 1.00 24.68 87 VAL B CA 1
ATOM 3414 C C . VAL B 1 89 ? 26.590 36.510 35.851 1.00 26.50 87 VAL B C 1
ATOM 3415 O O . VAL B 1 89 ? 27.490 37.328 36.072 1.00 30.86 87 VAL B O 1
ATOM 3419 N N . ASN B 1 90 ? 25.461 36.825 35.216 1.00 25.89 88 ASN B N 1
ATOM 3420 C CA . ASN B 1 90 ? 25.175 38.193 34.785 1.00 24.00 88 ASN B CA 1
ATOM 3421 C C . ASN B 1 90 ? 25.007 39.198 35.929 1.00 25.10 88 ASN B C 1
ATOM 3422 O O . ASN B 1 90 ? 25.442 40.348 35.812 1.00 26.48 88 ASN B O 1
ATOM 3427 N N . ARG B 1 91 ? 24.400 38.756 37.033 1.00 21.82 89 ARG B N 1
ATOM 3428 C CA . ARG B 1 91 ? 24.284 39.578 38.239 1.00 24.20 89 ARG B CA 1
ATOM 3429 C C . ARG B 1 91 ? 25.620 39.938 38.885 1.00 24.87 89 ARG B C 1
ATOM 3430 O O . ARG B 1 91 ? 25.809 41.087 39.280 1.00 28.76 89 ARG B O 1
ATOM 3438 N N . VAL B 1 92 ? 26.534 38.967 38.972 1.00 22.47 90 VAL B N 1
ATOM 3439 C CA . VAL B 1 92 ? 27.876 39.180 39.533 1.00 24.37 90 VAL B CA 1
ATOM 3440 C C . VAL B 1 92 ? 28.665 40.182 38.688 1.00 28.06 90 VAL B C 1
ATOM 3441 O O . VAL B 1 92 ? 29.250 41.127 39.230 1.00 28.28 90 VAL B O 1
ATOM 3445 N N . MET B 1 93 ? 28.652 39.978 37.368 1.00 23.22 91 MET B N 1
ATOM 3446 C CA . MET B 1 93 ? 29.253 40.904 36.402 1.00 23.99 91 MET B CA 1
ATOM 3447 C C . MET B 1 93 ? 28.705 42.332 36.524 1.00 24.82 91 MET B C 1
ATOM 3448 O O . MET B 1 93 ? 29.464 43.300 36.444 1.00 23.76 91 MET B O 1
ATOM 3453 N N . ASP B 1 94 ? 27.391 42.459 36.703 1.00 24.79 92 ASP B N 1
ATOM 3454 C CA . ASP B 1 94 ? 26.766 43.773 36.871 1.00 29.28 92 ASP B CA 1
ATOM 3455 C C . ASP B 1 94 ? 27.126 44.415 38.208 1.00 27.02 92 ASP B C 1
ATOM 3456 O O . ASP B 1 94 ? 27.244 45.635 38.301 1.00 31.63 92 ASP B O 1
ATOM 3461 N N . LEU B 1 95 ? 27.282 43.579 39.232 1.00 30.44 93 LEU B N 1
ATOM 3462 C CA . LEU B 1 95 ? 27.738 44.013 40.548 1.00 32.87 93 LEU B CA 1
ATOM 3463 C C . LEU B 1 95 ? 29.169 44.520 40.507 1.00 32.53 93 LEU B C 1
ATOM 3464 O O . LEU B 1 95 ? 29.483 45.508 41.159 1.00 33.32 93 LEU B O 1
ATOM 3469 N N . GLN B 1 96 ? 30.026 43.847 39.737 1.00 31.01 94 GLN B N 1
ATOM 3470 C CA . GLN B 1 96 ? 31.470 44.052 39.842 1.00 31.37 94 GLN B CA 1
ATOM 3471 C C . GLN B 1 96 ? 32.044 45.015 38.811 1.00 29.83 94 GLN B C 1
ATOM 3472 O O . GLN B 1 96 ? 33.127 45.567 39.007 1.00 31.56 94 GLN B O 1
ATOM 3478 N N . LEU B 1 97 ? 31.325 45.201 37.709 1.00 29.70 95 LEU B N 1
ATOM 3479 C CA . LEU B 1 97 ? 31.632 46.255 36.755 1.00 27.56 95 LEU B CA 1
ATOM 3480 C C . LEU B 1 97 ? 30.352 46.745 36.089 1.00 27.70 95 LEU B C 1
ATOM 3481 O O . LEU B 1 97 ? 29.923 46.163 35.096 1.00 32.65 95 LEU B O 1
ATOM 3486 N N . PRO B 1 98 ? 29.740 47.824 36.623 1.00 26.82 96 PRO B N 1
ATOM 3487 C CA . PRO B 1 98 ? 28.533 48.390 36.005 1.00 22.73 96 PRO B CA 1
ATOM 3488 C C . PRO B 1 98 ? 28.802 48.909 34.601 1.00 20.32 96 PRO B C 1
ATOM 3489 O O . PRO B 1 98 ? 29.932 49.297 34.302 1.00 26.96 96 PRO B O 1
ATOM 3493 N N . GLY B 1 99 ? 27.774 48.908 33.750 1.00 22.54 97 GLY B N 1
ATOM 3494 C CA . GLY B 1 99 ? 27.934 49.248 32.331 1.00 23.25 97 GLY B CA 1
ATOM 3495 C C . GLY B 1 99 ? 28.815 48.250 31.595 1.00 25.18 97 GLY B C 1
ATOM 3496 O O . GLY B 1 99 ? 28.753 47.051 31.869 1.00 25.16 97 GLY B O 1
ATOM 3497 N N . HIS B 1 100 ? 29.629 48.758 30.666 1.00 23.36 98 HIS B N 1
ATOM 3498 C CA . HIS B 1 100 ? 30.655 47.987 29.951 1.00 21.17 98 HIS B CA 1
ATOM 3499 C C . HIS B 1 100 ? 30.074 46.707 29.358 1.00 26.13 98 HIS B C 1
ATOM 3500 O O . HIS B 1 100 ? 30.593 45.614 29.591 1.00 26.95 98 HIS B O 1
ATOM 3507 N N . SER B 1 101 ? 28.982 46.858 28.608 1.00 27.71 99 SER B N 1
ATOM 3508 C CA A SER B 1 101 ? 28.243 45.716 28.084 0.50 27.90 99 SER B CA 1
ATOM 3509 C CA B SER B 1 101 ? 28.231 45.728 28.062 0.50 27.77 99 SER B CA 1
ATOM 3510 C C . SER B 1 101 ? 29.059 44.961 27.036 1.00 26.82 99 SER B C 1
ATOM 3511 O O . SER B 1 101 ? 28.867 43.758 26.838 1.00 25.89 99 SER B O 1
ATOM 3516 N N . TYR B 1 102 ? 29.983 45.675 26.395 1.00 25.19 100 TYR B N 1
ATOM 3517 C CA . TYR B 1 102 ? 30.910 45.114 25.418 1.00 27.16 100 TYR B CA 1
ATOM 3518 C C . TYR B 1 102 ? 31.920 44.143 26.021 1.00 28.76 100 TYR B C 1
ATOM 3519 O O . TYR B 1 102 ? 32.367 43.215 25.351 1.00 29.57 100 TYR B O 1
ATOM 3528 N N . VAL B 1 103 ? 32.262 44.372 27.286 1.00 29.69 101 VAL B N 1
ATOM 3529 C CA . VAL B 1 103 ? 33.072 43.455 28.079 1.00 27.02 101 VAL B CA 1
ATOM 3530 C C . VAL B 1 103 ? 32.308 42.163 28.391 1.00 28.98 101 VAL B C 1
ATOM 3531 O O . VAL B 1 103 ? 32.848 41.067 28.255 1.00 28.88 101 VAL B O 1
ATOM 3535 N N . LYS B 1 104 ? 31.047 42.301 28.789 1.00 32.83 102 LYS B N 1
ATOM 3536 C CA . LYS B 1 104 ? 30.260 41.181 29.301 1.00 27.34 102 LYS B CA 1
ATOM 3537 C C . LYS B 1 104 ? 29.767 40.227 28.212 1.00 26.03 102 LYS B C 1
ATOM 3538 O O . LYS B 1 104 ? 29.599 39.031 28.456 1.00 27.38 102 LYS B O 1
ATOM 3544 N N . SER B 1 105 ? 29.544 40.757 27.015 1.00 26.00 103 SER B N 1
ATOM 3545 C CA . SER B 1 105 ? 29.089 39.945 25.885 1.00 26.60 103 SER B CA 1
ATOM 3546 C C . SER B 1 105 ? 29.825 38.618 25.590 1.00 24.18 103 SER B C 1
ATOM 3547 O O . SER B 1 105 ? 29.153 37.590 25.530 1.00 27.39 103 SER B O 1
ATOM 3550 N N . PRO B 1 106 ? 31.180 38.629 25.419 1.00 25.23 104 PRO B N 1
ATOM 3551 C CA . PRO B 1 106 ? 31.926 37.353 25.305 1.00 24.23 104 PRO B CA 1
ATOM 3552 C C . PRO B 1 106 ? 31.877 36.403 26.505 1.00 25.82 104 PRO B C 1
ATOM 3553 O O . PRO B 1 106 ? 31.874 35.185 26.317 1.00 29.45 104 PRO B O 1
ATOM 3557 N N . ILE B 1 107 ? 31.828 36.942 27.718 1.00 24.35 105 ILE B N 1
ATOM 3558 C CA . ILE B 1 107 ? 31.747 36.106 28.908 1.00 21.76 105 ILE B CA 1
ATOM 3559 C C . ILE B 1 107 ? 30.442 35.319 28.950 1.00 29.66 105 ILE B C 1
ATOM 3560 O O . ILE B 1 107 ? 30.451 34.093 29.097 1.00 29.56 105 ILE B O 1
ATOM 3565 N N . ASP B 1 108 ? 29.329 36.031 28.795 1.00 27.89 106 ASP B N 1
ATOM 3566 C CA . ASP B 1 108 ? 28.011 35.421 28.740 1.00 25.45 106 ASP B CA 1
ATOM 3567 C C . ASP B 1 108 ? 27.861 34.426 27.577 1.00 26.43 106 ASP B C 1
ATOM 3568 O O . ASP B 1 108 ? 27.296 33.347 27.754 1.00 26.64 106 ASP B O 1
ATOM 3573 N N . MET B 1 109 ? 28.381 34.801 26.407 1.00 24.71 107 MET B N 1
ATOM 3574 C CA . MET B 1 109 ? 28.465 33.927 25.223 1.00 30.71 107 MET B CA 1
ATOM 3575 C C . MET B 1 109 ? 29.123 32.558 25.500 1.00 35.12 107 MET B C 1
ATOM 3576 O O . MET B 1 109 ? 28.600 31.514 25.097 1.00 34.86 107 MET B O 1
ATOM 3581 N N . ALA B 1 110 ? 30.256 32.584 26.201 1.00 34.56 108 ALA B N 1
ATOM 3582 C CA . ALA B 1 110 ? 31.033 31.388 26.509 1.00 33.90 108 ALA B CA 1
ATOM 3583 C C . ALA B 1 110 ? 30.361 30.504 27.550 1.00 35.14 108 ALA B C 1
ATOM 3584 O O . ALA B 1 110 ? 30.522 29.283 27.534 1.00 37.54 108 ALA B O 1
ATOM 3586 N N . CYS B 1 111 ? 29.610 31.125 28.455 1.00 32.63 109 CYS B N 1
ATOM 3587 C CA . CYS B 1 111 ? 28.816 30.394 29.441 1.00 29.59 109 CYS B CA 1
ATOM 3588 C C . CYS B 1 111 ? 27.570 29.730 28.844 1.00 27.49 109 CYS B C 1
ATOM 3589 O O . CYS B 1 111 ? 27.168 28.654 29.287 1.00 25.33 109 CYS B O 1
ATOM 3592 N N . TRP B 1 112 ? 26.954 30.384 27.858 1.00 27.46 110 TRP B N 1
ATOM 3593 C CA . TRP B 1 112 ? 25.907 29.762 27.038 1.00 32.50 110 TRP B CA 1
ATOM 3594 C C . TRP B 1 112 ? 26.436 28.527 26.294 1.00 34.02 110 TRP B C 1
ATOM 3595 O O . TRP B 1 112 ? 25.765 27.491 26.246 1.00 32.18 110 TRP B O 1
ATOM 3606 N N . ASP B 1 113 ? 27.634 28.662 25.721 1.00 32.60 111 ASP B N 1
ATOM 3607 C CA . ASP B 1 113 ? 28.343 27.566 25.060 1.00 32.97 111 ASP B CA 1
ATOM 3608 C C . ASP B 1 113 ? 28.496 26.351 25.970 1.00 31.39 111 ASP B C 1
ATOM 3609 O O . ASP B 1 113 ? 28.148 25.239 25.567 1.00 31.15 111 ASP B O 1
ATOM 3614 N N . ILE B 1 114 ? 28.989 26.583 27.191 1.00 31.44 112 ILE B N 1
ATOM 3615 C CA . ILE B 1 114 ? 29.143 25.544 28.211 1.00 30.44 112 ILE B CA 1
ATOM 3616 C C . ILE B 1 114 ? 27.807 24.877 28.546 1.00 35.91 112 ILE B C 1
ATOM 3617 O O . ILE B 1 114 ? 27.712 23.644 28.532 1.00 34.46 112 ILE B O 1
ATOM 3622 N N . LEU B 1 115 ? 26.784 25.698 28.808 1.00 38.03 113 LEU B N 1
ATOM 3623 C CA . LEU B 1 115 ? 25.446 25.217 29.172 1.00 32.64 113 LEU B CA 1
ATOM 3624 C C . LEU B 1 115 ? 24.849 24.316 28.101 1.00 32.27 113 LEU B C 1
ATOM 3625 O O . LEU B 1 115 ? 24.278 23.277 28.420 1.00 29.16 113 LEU B O 1
ATOM 3630 N N . GLY B 1 116 ? 24.999 24.717 26.839 1.00 32.50 114 GLY B N 1
ATOM 3631 C CA . GLY B 1 116 ? 24.551 23.912 25.701 1.00 34.60 114 GLY B CA 1
ATOM 3632 C C . GLY B 1 116 ? 25.230 22.556 25.573 1.00 34.28 114 GLY B C 1
ATOM 3633 O O . GLY B 1 116 ? 24.562 21.553 25.344 1.00 35.17 114 GLY B O 1
ATOM 3634 N N . GLN B 1 117 ? 26.555 22.532 25.724 1.00 35.78 115 GLN B N 1
ATOM 3635 C CA . GLN B 1 117 ? 27.329 21.283 25.779 1.00 37.75 115 GLN B CA 1
ATOM 3636 C C . GLN B 1 117 ? 26.937 20.388 26.965 1.00 40.56 115 GLN B C 1
ATOM 3637 O O . GLN B 1 117 ? 26.836 19.165 26.824 1.00 47.27 115 GLN B O 1
ATOM 3643 N N . VAL B 1 118 ? 26.711 21.006 28.122 1.00 37.53 116 VAL B N 1
ATOM 3644 C CA . VAL B 1 118 ? 26.286 20.301 29.333 1.00 37.20 116 VAL B CA 1
ATOM 3645 C C . VAL B 1 118 ? 24.877 19.715 29.154 1.00 40.80 116 VAL B C 1
ATOM 3646 O O . VAL B 1 118 ? 24.610 18.577 29.563 1.00 42.91 116 VAL B O 1
ATOM 3650 N N . ALA B 1 119 ? 23.998 20.485 28.511 1.00 39.31 117 ALA B N 1
ATOM 3651 C CA . ALA B 1 119 ? 22.626 20.061 28.232 1.00 40.18 117 ALA B CA 1
ATOM 3652 C C . ALA B 1 119 ? 22.494 19.118 27.023 1.00 40.60 117 ALA B C 1
ATOM 3653 O O . ALA B 1 119 ? 21.506 18.388 26.901 1.00 42.51 117 ALA B O 1
ATOM 3655 N N . GLY B 1 120 ? 23.486 19.137 26.137 1.00 38.06 118 GLY B N 1
ATOM 3656 C CA . GLY B 1 120 ? 23.438 18.364 24.900 1.00 40.92 118 GLY B CA 1
ATOM 3657 C C . GLY B 1 120 ? 22.514 18.976 23.864 1.00 44.95 118 GLY B C 1
ATOM 3658 O O . GLY B 1 120 ? 21.923 18.258 23.051 1.00 45.55 118 GLY B O 1
ATOM 3659 N N . LEU B 1 121 ? 22.390 20.305 23.895 1.00 42.77 119 LEU B N 1
ATOM 3660 C CA . LEU B 1 121 ? 21.405 21.031 23.084 1.00 37.67 119 LEU B CA 1
ATOM 3661 C C . LEU B 1 121 ? 22.040 22.220 22.373 1.00 34.40 119 LEU B C 1
ATOM 3662 O O . LEU B 1 121 ? 22.850 22.929 22.972 1.00 34.63 119 LEU B O 1
ATOM 3667 N N . PRO B 1 122 ? 21.665 22.452 21.098 1.00 28.15 120 PRO B N 1
ATOM 3668 C CA . PRO B 1 122 ? 22.100 23.673 20.400 1.00 31.72 120 PRO B CA 1
ATOM 3669 C C . PRO B 1 122 ? 21.437 24.915 20.997 1.00 33.39 120 PRO B C 1
ATOM 3670 O O . PRO B 1 122 ? 20.389 24.799 21.640 1.00 34.07 120 PRO B O 1
ATOM 3674 N N . LEU B 1 123 ? 22.047 26.080 20.797 1.00 31.53 121 LEU B N 1
ATOM 3675 C CA . LEU B 1 123 ? 21.619 27.291 21.497 1.00 32.92 121 LEU B CA 1
ATOM 3676 C C . LEU B 1 123 ? 20.231 27.753 21.059 1.00 29.30 121 LEU B C 1
ATOM 3677 O O . LEU B 1 123 ? 19.457 28.222 21.886 1.00 27.10 121 LEU B O 1
ATOM 3682 N N . TRP B 1 124 ? 19.912 27.576 19.774 1.00 31.42 122 TRP B N 1
ATOM 3683 C CA . TRP B 1 124 ? 18.605 27.959 19.231 1.00 30.65 122 TRP B CA 1
ATOM 3684 C C . TRP B 1 124 ? 17.446 27.206 19.871 1.00 33.81 122 TRP B C 1
ATOM 3685 O O . TRP B 1 124 ? 16.315 27.700 19.894 1.00 36.76 122 TRP B O 1
ATOM 3696 N N . GLN B 1 125 ? 17.733 26.014 20.390 1.00 30.56 123 GLN B N 1
ATOM 3697 C CA . GLN B 1 125 ? 16.754 25.243 21.143 1.00 31.66 123 GLN B CA 1
ATOM 3698 C C . GLN B 1 125 ? 16.645 25.709 22.594 1.00 29.36 123 GLN B C 1
ATOM 3699 O O . GLN B 1 125 ? 15.542 25.819 23.128 1.00 26.95 123 GLN B O 1
ATOM 3705 N N . LEU B 1 126 ? 17.782 25.998 23.223 1.00 28.81 124 LEU B N 1
ATOM 3706 C CA . LEU B 1 126 ? 17.793 26.605 24.562 1.00 31.51 124 LEU B CA 1
ATOM 3707 C C . LEU B 1 126 ? 17.130 27.989 24.598 1.00 31.68 124 LEU B C 1
ATOM 3708 O O . LEU B 1 126 ? 16.572 28.394 25.620 1.00 36.27 124 LEU B O 1
ATOM 3713 N N . LEU B 1 127 ? 17.192 28.699 23.474 1.00 29.21 125 LEU B N 1
ATOM 3714 C CA . LEU B 1 127 ? 16.450 29.939 23.283 1.00 28.60 125 LEU B CA 1
ATOM 3715 C C . LEU B 1 127 ? 15.027 29.717 22.734 1.00 30.69 125 LEU B C 1
ATOM 3716 O O . LEU B 1 127 ? 14.338 30.668 22.365 1.00 36.37 125 LEU B O 1
ATOM 3721 N N . GLY B 1 128 ? 14.592 28.458 22.690 1.00 33.92 126 GLY B N 1
ATOM 3722 C CA . GLY B 1 128 ? 13.173 28.122 22.579 1.00 33.39 126 GLY B CA 1
ATOM 3723 C C . GLY B 1 128 ? 12.662 27.782 21.186 1.00 35.47 126 GLY B C 1
ATOM 3724 O O . GLY B 1 128 ? 11.496 27.408 21.032 1.00 39.86 126 GLY B O 1
ATOM 3725 N N . GLY B 1 129 ? 13.521 27.912 20.176 1.00 33.74 127 GLY B N 1
ATOM 3726 C CA . GLY B 1 129 ? 13.117 27.742 18.775 1.00 38.00 127 GLY B CA 1
ATOM 3727 C C . GLY B 1 129 ? 12.880 26.292 18.383 1.00 42.38 127 GLY B C 1
ATOM 3728 O O . GLY B 1 129 ? 13.455 25.383 18.983 1.00 41.56 127 GLY B O 1
ATOM 3729 N N . GLU B 1 130 ? 12.034 26.074 17.378 1.00 43.72 128 GLU B N 1
ATOM 3730 C CA . GLU B 1 130 ? 11.660 24.713 16.983 1.00 46.71 128 GLU B CA 1
ATOM 3731 C C . GLU B 1 130 ? 12.666 24.044 16.053 1.00 43.75 128 GLU B C 1
ATOM 3732 O O . GLU B 1 130 ? 12.796 22.819 16.047 1.00 44.83 128 GLU B O 1
ATOM 3738 N N . ALA B 1 131 ? 13.374 24.858 15.277 1.00 41.59 129 ALA B N 1
ATOM 3739 C CA . ALA B 1 131 ? 14.262 24.367 14.233 1.00 44.51 129 ALA B CA 1
ATOM 3740 C C . ALA B 1 131 ? 15.450 25.304 14.075 1.00 45.97 129 ALA B C 1
ATOM 3741 O O . ALA B 1 131 ? 15.365 26.494 14.403 1.00 46.62 129 ALA B O 1
ATOM 3743 N N . ALA B 1 132 ? 16.558 24.760 13.577 1.00 45.32 130 ALA B N 1
ATOM 3744 C CA . ALA B 1 132 ? 17.607 25.559 12.958 1.00 45.96 130 ALA B CA 1
ATOM 3745 C C . ALA B 1 132 ? 17.068 26.218 11.693 1.00 47.61 130 ALA B C 1
ATOM 3746 O O . ALA B 1 132 ? 17.311 25.745 10.581 1.00 48.42 130 ALA B O 1
ATOM 3748 N N . THR B 1 133 ? 16.317 27.302 11.883 1.00 49.37 131 THR B N 1
ATOM 3749 C CA . THR B 1 133 ? 15.668 28.015 10.788 1.00 47.31 131 THR B CA 1
ATOM 3750 C C . THR B 1 133 ? 16.737 28.770 10.009 1.00 42.43 131 THR B C 1
ATOM 3751 O O . THR B 1 133 ? 17.530 29.501 10.609 1.00 46.36 131 THR B O 1
ATOM 3755 N N . PRO B 1 134 ? 16.786 28.565 8.678 1.00 38.94 132 PRO B N 1
ATOM 3756 C CA . PRO B 1 134 ? 17.586 29.436 7.820 1.00 37.28 132 PRO B CA 1
ATOM 3757 C C . PRO B 1 134 ? 17.106 30.885 7.877 1.00 35.89 132 PRO B C 1
ATOM 3758 O O . PRO B 1 134 ? 15.919 31.154 7.715 1.00 32.89 132 PRO B O 1
ATOM 3762 N N . VAL B 1 135 ? 18.039 31.795 8.140 1.00 35.89 133 VAL B N 1
ATOM 3763 C CA . VAL B 1 135 ? 17.734 33.204 8.369 1.00 31.05 133 VAL B CA 1
ATOM 3764 C C . VAL B 1 135 ? 18.221 33.986 7.158 1.00 26.91 133 VAL B C 1
ATOM 3765 O O . VAL B 1 135 ? 19.377 33.841 6.774 1.00 28.58 133 VAL B O 1
ATOM 3769 N N . PRO B 1 136 ? 17.335 34.805 6.546 1.00 25.81 134 PRO B N 1
ATOM 3770 C CA . PRO B 1 136 ? 17.698 35.749 5.487 1.00 24.93 134 PRO B CA 1
ATOM 3771 C C . PRO B 1 136 ? 18.827 36.677 5.908 1.00 29.87 134 PRO B C 1
ATOM 3772 O O . PRO B 1 136 ? 18.856 37.126 7.051 1.00 30.20 134 PRO B O 1
ATOM 3776 N N . ILE B 1 137 ? 19.756 36.937 4.992 1.00 28.85 135 ILE B N 1
ATOM 3777 C CA . ILE B 1 137 ? 20.899 37.803 5.261 1.00 27.44 135 ILE B CA 1
ATOM 3778 C C . ILE B 1 137 ? 20.716 39.077 4.447 1.00 31.92 135 ILE B C 1
ATOM 3779 O O . ILE B 1 137 ? 20.275 39.017 3.294 1.00 33.11 135 ILE B O 1
ATOM 3784 N N . ASN B 1 138 ? 21.021 40.230 5.040 1.00 30.91 136 ASN B N 1
ATOM 3785 C CA A ASN B 1 138 ? 21.038 41.450 4.261 0.50 31.54 136 ASN B CA 1
ATOM 3786 C CA B ASN B 1 138 ? 21.017 41.495 4.301 0.50 32.95 136 ASN B CA 1
ATOM 3787 C C . ASN B 1 138 ? 22.387 41.959 3.803 1.00 35.00 136 ASN B C 1
ATOM 3788 O O . ASN B 1 138 ? 23.415 41.663 4.416 1.00 34.15 136 ASN B O 1
ATOM 3797 N N . SER B 1 139 ? 22.373 42.693 2.692 1.00 36.49 137 SER B N 1
ATOM 3798 C CA . SER B 1 139 ? 23.570 43.300 2.148 1.00 37.77 137 SER B CA 1
ATOM 3799 C C . SER B 1 139 ? 23.806 44.658 2.793 1.00 42.11 137 SER B C 1
ATOM 3800 O O . SER B 1 139 ? 22.884 45.255 3.353 1.00 41.62 137 SER B O 1
ATOM 3803 N N . SER B 1 140 ? 25.052 45.125 2.719 1.00 45.58 138 SER B N 1
ATOM 3804 C CA . SER B 1 140 ? 25.401 46.511 3.018 1.00 44.65 138 SER B CA 1
ATOM 3805 C C . SER B 1 140 ? 25.741 47.247 1.727 1.00 45.71 138 SER B C 1
ATOM 3806 O O . SER B 1 140 ? 26.672 46.870 1.003 1.00 43.97 138 SER B O 1
ATOM 3809 N N . ILE B 1 141 ? 24.971 48.290 1.443 1.00 43.71 139 ILE B N 1
ATOM 3810 C CA . ILE B 1 141 ? 25.190 49.129 0.272 1.00 45.61 139 ILE B CA 1
ATOM 3811 C C . ILE B 1 141 ? 25.765 50.466 0.724 1.00 49.65 139 ILE B C 1
ATOM 3812 O O . ILE B 1 141 ? 25.067 51.263 1.356 1.00 54.58 139 ILE B O 1
ATOM 3817 N N . SER B 1 142 ? 27.041 50.684 0.403 1.00 53.79 140 SER B N 1
ATOM 3818 C CA A SER B 1 142 ? 27.756 51.902 0.782 0.50 52.14 140 SER B CA 1
ATOM 3819 C CA B SER B 1 142 ? 27.757 51.904 0.781 0.50 53.17 140 SER B CA 1
ATOM 3820 C C . SER B 1 142 ? 27.266 53.110 -0.013 1.00 53.42 140 SER B C 1
ATOM 3821 O O . SER B 1 142 ? 26.709 52.960 -1.103 1.00 51.81 140 SER B O 1
ATOM 3826 N N . THR B 1 143 ? 27.478 54.301 0.545 1.00 58.29 141 THR B N 1
ATOM 3827 C CA . THR B 1 143 ? 26.937 55.545 -0.008 1.00 63.29 141 THR B CA 1
ATOM 3828 C C . THR B 1 143 ? 27.619 55.999 -1.309 1.00 64.03 141 THR B C 1
ATOM 3829 O O . THR B 1 143 ? 28.821 55.802 -1.497 1.00 66.85 141 THR B O 1
ATOM 3833 N N . GLY B 1 144 ? 26.831 56.581 -2.208 1.00 65.34 142 GLY B N 1
ATOM 3834 C CA . GLY B 1 144 ? 27.340 57.127 -3.466 1.00 69.59 142 GLY B CA 1
ATOM 3835 C C . GLY B 1 144 ? 26.319 58.018 -4.148 1.00 71.57 142 GLY B C 1
ATOM 3836 O O . GLY B 1 144 ? 25.550 58.711 -3.480 1.00 75.41 142 GLY B O 1
ATOM 3837 N N . THR B 1 145 ? 26.314 58.005 -5.479 1.00 72.22 143 THR B N 1
ATOM 3838 C CA . THR B 1 145 ? 25.186 58.528 -6.257 1.00 72.46 143 THR B CA 1
ATOM 3839 C C . THR B 1 145 ? 24.048 57.495 -6.258 1.00 70.48 143 THR B C 1
ATOM 3840 O O . THR B 1 145 ? 24.302 56.318 -5.989 1.00 70.79 143 THR B O 1
ATOM 3844 N N . PRO B 1 146 ? 22.792 57.936 -6.512 1.00 68.49 144 PRO B N 1
ATOM 3845 C CA . PRO B 1 146 ? 21.678 57.054 -6.871 1.00 69.33 144 PRO B CA 1
ATOM 3846 C C . PRO B 1 146 ? 22.028 55.796 -7.680 1.00 70.23 144 PRO B C 1
ATOM 3847 O O . PRO B 1 146 ? 21.775 54.688 -7.206 1.00 71.43 144 PRO B O 1
ATOM 3851 N N . ASP B 1 147 ? 22.615 55.958 -8.864 1.00 72.49 145 ASP B N 1
ATOM 3852 C CA . ASP B 1 147 ? 22.871 54.815 -9.749 1.00 72.16 145 ASP B CA 1
ATOM 3853 C C . ASP B 1 147 ? 24.167 54.048 -9.460 1.00 71.16 145 ASP B C 1
ATOM 3854 O O . ASP B 1 147 ? 24.347 52.928 -9.948 1.00 72.91 145 ASP B O 1
ATOM 3859 N N . GLN B 1 148 ? 25.058 54.644 -8.669 1.00 68.71 146 GLN B N 1
ATOM 3860 C CA . GLN B 1 148 ? 26.116 53.892 -7.991 1.00 66.00 146 GLN B CA 1
ATOM 3861 C C . GLN B 1 148 ? 25.539 52.876 -7.006 1.00 64.80 146 GLN B C 1
ATOM 3862 O O . GLN B 1 148 ? 25.893 51.695 -7.053 1.00 68.00 146 GLN B O 1
ATOM 3868 N N . MET B 1 149 ? 24.648 53.342 -6.128 1.00 59.13 147 MET B N 1
ATOM 3869 C CA . MET B 1 149 ? 23.990 52.486 -5.133 1.00 50.22 147 MET B CA 1
ATOM 3870 C C . MET B 1 149 ? 23.019 51.494 -5.781 1.00 49.67 147 MET B C 1
ATOM 3871 O O . MET B 1 149 ? 22.867 50.366 -5.306 1.00 49.81 147 MET B O 1
ATOM 3876 N N . LEU B 1 150 ? 22.386 51.920 -6.873 1.00 51.39 148 LEU B N 1
ATOM 3877 C CA . LEU B 1 150 ? 21.510 51.060 -7.671 1.00 56.99 148 LEU B CA 1
ATOM 3878 C C . LEU B 1 150 ? 22.281 49.989 -8.449 1.00 58.78 148 LEU B C 1
ATOM 3879 O O . LEU B 1 150 ? 21.757 48.901 -8.708 1.00 59.75 148 LEU B O 1
ATOM 3884 N N . GLY B 1 151 ? 23.521 50.310 -8.818 1.00 59.40 149 GLY B N 1
ATOM 3885 C CA . GLY B 1 151 ? 24.484 49.318 -9.301 1.00 60.40 149 GLY B CA 1
ATOM 3886 C C . GLY B 1 151 ? 24.850 48.266 -8.269 1.00 56.44 149 GLY B C 1
ATOM 3887 O O . GLY B 1 151 ? 24.884 47.074 -8.576 1.00 58.06 149 GLY B O 1
ATOM 3888 N N . LEU B 1 152 ? 25.105 48.713 -7.040 1.00 54.83 150 LEU B N 1
ATOM 3889 C CA . LEU B 1 152 ? 25.515 47.834 -5.945 1.00 51.47 150 LEU B CA 1
ATOM 3890 C C . LEU B 1 152 ? 24.399 46.929 -5.420 1.00 48.55 150 LEU B C 1
ATOM 3891 O O . LEU B 1 152 ? 24.672 45.857 -4.878 1.00 49.67 150 LEU B O 1
ATOM 3896 N N . ILE B 1 153 ? 23.151 47.365 -5.584 1.00 47.22 151 ILE B N 1
ATOM 3897 C CA . ILE B 1 153 ? 21.977 46.579 -5.180 1.00 46.84 151 ILE B CA 1
ATOM 3898 C C . ILE B 1 153 ? 21.735 45.408 -6.137 1.00 45.45 151 ILE B C 1
ATOM 3899 O O . ILE B 1 153 ? 21.470 44.283 -5.696 1.00 45.48 151 ILE B O 1
ATOM 3904 N N . ALA B 1 154 ? 21.849 45.680 -7.438 1.00 46.94 152 ALA B N 1
ATOM 3905 C CA . ALA B 1 154 ? 21.742 44.660 -8.490 1.00 48.44 152 ALA B CA 1
ATOM 3906 C C . ALA B 1 154 ? 22.800 43.562 -8.355 1.00 47.18 152 ALA B C 1
ATOM 3907 O O . ALA B 1 154 ? 22.512 42.375 -8.554 1.00 45.57 152 ALA B O 1
ATOM 3909 N N . GLU B 1 155 ? 24.015 43.979 -8.003 1.00 43.85 153 GLU B N 1
ATOM 3910 C CA . GLU B 1 155 ? 25.109 43.076 -7.655 1.00 45.99 153 GLU B CA 1
ATOM 3911 C C . GLU B 1 155 ? 24.779 42.216 -6.421 1.00 45.73 153 GLU B C 1
ATOM 3912 O O . GLU B 1 155 ? 25.035 41.007 -6.410 1.00 45.22 153 GLU B O 1
ATOM 3918 N N . ALA B 1 156 ? 24.187 42.838 -5.402 1.00 44.48 154 ALA B N 1
ATOM 3919 C CA . ALA B 1 156 ? 23.769 42.128 -4.191 1.00 37.28 154 ALA B CA 1
ATOM 3920 C C . ALA B 1 156 ? 22.593 41.196 -4.445 1.00 33.84 154 ALA B C 1
ATOM 3921 O O . ALA B 1 156 ? 22.524 40.118 -3.861 1.00 32.82 154 ALA B O 1
ATOM 3923 N N . ALA B 1 157 ? 21.686 41.612 -5.329 1.00 37.26 155 ALA B N 1
ATOM 3924 C CA . ALA B 1 157 ? 20.569 40.773 -5.780 1.00 40.30 155 ALA B CA 1
ATOM 3925 C C . ALA B 1 157 ? 21.049 39.537 -6.546 1.00 43.36 155 ALA B C 1
ATOM 3926 O O . ALA B 1 157 ? 20.524 38.435 -6.350 1.00 39.28 155 ALA B O 1
ATOM 3928 N N . ALA B 1 158 ? 22.057 39.737 -7.400 1.00 46.17 156 ALA B N 1
ATOM 3929 C CA . ALA B 1 158 ? 22.748 38.650 -8.101 1.00 50.32 156 ALA B CA 1
ATOM 3930 C C . ALA B 1 158 ? 23.364 37.626 -7.143 1.00 50.57 156 ALA B C 1
ATOM 3931 O O . ALA B 1 158 ? 23.315 36.420 -7.402 1.00 48.82 156 ALA B O 1
ATOM 3933 N N . GLN B 1 159 ? 23.915 38.118 -6.032 1.00 50.86 157 GLN B N 1
ATOM 3934 C CA . GLN B 1 159 ? 24.478 37.271 -4.981 1.00 49.52 157 GLN B CA 1
ATOM 3935 C C . GLN B 1 159 ? 23.442 36.438 -4.219 1.00 50.86 157 GLN B C 1
ATOM 3936 O O . GLN B 1 159 ? 23.785 35.403 -3.642 1.00 58.37 157 GLN B O 1
ATOM 3942 N N . GLY B 1 160 ? 22.188 36.886 -4.213 1.00 47.04 158 GLY B N 1
ATOM 3943 C CA . GLY B 1 160 ? 21.121 36.206 -3.472 1.00 43.28 158 GLY B CA 1
ATOM 3944 C C . GLY B 1 160 ? 20.615 36.950 -2.242 1.00 42.33 158 GLY B C 1
ATOM 3945 O O . GLY B 1 160 ? 19.853 36.397 -1.446 1.00 39.84 158 GLY B O 1
ATOM 3946 N N . TYR B 1 161 ? 21.035 38.203 -2.080 1.00 41.34 159 TYR B N 1
ATOM 3947 C CA . TYR B 1 161 ? 20.453 39.081 -1.064 1.00 39.31 159 TYR B CA 1
ATOM 3948 C C . TYR B 1 161 ? 19.077 39.575 -1.484 1.00 37.68 159 TYR B C 1
ATOM 3949 O O . TYR B 1 161 ? 18.895 40.042 -2.609 1.00 34.47 159 TYR B O 1
ATOM 3958 N N . ARG B 1 162 ? 18.118 39.480 -0.567 1.00 36.97 160 ARG B N 1
ATOM 3959 C CA . ARG B 1 162 ? 16.758 39.953 -0.821 1.00 37.93 160 ARG B CA 1
ATOM 3960 C C . ARG B 1 162 ? 16.365 41.129 0.077 1.00 35.46 160 ARG B C 1
ATOM 3961 O O . ARG B 1 162 ? 15.362 41.793 -0.166 1.00 36.85 160 ARG B O 1
ATOM 3969 N N . THR B 1 163 ? 17.153 41.378 1.116 1.00 35.01 161 THR B N 1
ATOM 3970 C CA . THR B 1 163 ? 17.038 42.613 1.884 1.00 36.21 161 THR B CA 1
ATOM 3971 C C . THR B 1 163 ? 18.345 43.378 1.745 1.00 33.56 161 THR B C 1
ATOM 3972 O O . THR B 1 163 ? 19.406 42.773 1.630 1.00 34.66 161 THR B O 1
ATOM 3976 N N . HIS B 1 164 ? 18.261 44.706 1.713 1.00 31.20 162 HIS B N 1
ATOM 3977 C CA . HIS B 1 164 ? 19.431 45.555 1.540 1.00 29.74 162 HIS B CA 1
ATOM 3978 C C . HIS B 1 164 ? 19.434 46.691 2.551 1.00 35.04 162 HIS B C 1
ATOM 3979 O O . HIS B 1 164 ? 18.406 47.315 2.804 1.00 35.12 162 HIS B O 1
ATOM 3986 N N . SER B 1 165 ? 20.600 46.953 3.126 1.00 35.91 163 SER B N 1
ATOM 3987 C CA . SER B 1 165 ? 20.760 48.063 4.046 1.00 37.44 163 SER B CA 1
ATOM 3988 C C . SER B 1 165 ? 21.599 49.146 3.375 1.00 37.93 163 SER B C 1
ATOM 3989 O O . SER B 1 165 ? 22.819 49.030 3.282 1.00 40.86 163 SER B O 1
ATOM 3992 N N . ALA B 1 166 ? 20.925 50.188 2.897 1.00 36.38 164 ALA B N 1
ATOM 3993 C CA . ALA B 1 166 ? 21.565 51.252 2.139 1.00 36.55 164 ALA B CA 1
ATOM 3994 C C . ALA B 1 166 ? 21.968 52.401 3.059 1.00 42.75 164 ALA B C 1
ATOM 3995 O O . ALA B 1 166 ? 21.115 53.031 3.694 1.00 42.88 164 ALA B O 1
ATOM 3997 N N . LYS B 1 167 ? 23.271 52.667 3.127 1.00 47.05 165 LYS B N 1
ATOM 3998 C CA . LYS B 1 167 ? 23.805 53.704 4.008 1.00 49.01 165 LYS B CA 1
ATOM 3999 C C . LYS B 1 167 ? 23.590 55.078 3.393 1.00 48.94 165 LYS B C 1
ATOM 4000 O O . LYS B 1 167 ? 24.079 55.361 2.303 1.00 47.73 165 LYS B O 1
ATOM 4006 N N . ILE B 1 168 ? 22.831 55.918 4.086 1.00 50.28 166 ILE B N 1
ATOM 4007 C CA . ILE B 1 168 ? 22.620 57.303 3.664 1.00 50.77 166 ILE B CA 1
ATOM 4008 C C . ILE B 1 168 ? 22.977 58.268 4.802 1.00 55.18 166 ILE B C 1
ATOM 4009 O O . ILE B 1 168 ? 23.464 57.846 5.857 1.00 55.22 166 ILE B O 1
ATOM 4014 N N . GLY B 1 169 ? 22.744 59.559 4.587 1.00 60.89 167 GLY B N 1
ATOM 4015 C CA . GLY B 1 169 ? 22.957 60.554 5.633 1.00 64.47 167 GLY B CA 1
ATOM 4016 C C . GLY B 1 169 ? 23.957 61.623 5.247 1.00 68.16 167 GLY B C 1
ATOM 4017 O O . GLY B 1 169 ? 24.727 61.461 4.297 1.00 66.92 167 GLY B O 1
ATOM 4018 N N . GLY B 1 170 ? 23.940 62.717 6.001 1.00 72.04 168 GLY B N 1
ATOM 4019 C CA . GLY B 1 170 ? 24.692 63.917 5.660 1.00 77.21 168 GLY B CA 1
ATOM 4020 C C . GLY B 1 170 ? 24.005 65.178 6.146 1.00 81.12 168 GLY B C 1
ATOM 4021 O O . GLY B 1 170 ? 22.922 65.125 6.736 1.00 80.61 168 GLY B O 1
ATOM 4022 N N . SER B 1 171 ? 24.646 66.318 5.895 1.00 85.12 169 SER B N 1
ATOM 4023 C CA . SER B 1 171 ? 24.072 67.627 6.202 1.00 86.11 169 SER B CA 1
ATOM 4024 C C . SER B 1 171 ? 23.212 68.158 5.054 1.00 86.26 169 SER B C 1
ATOM 4025 O O . SER B 1 171 ? 22.534 69.178 5.203 1.00 87.20 169 SER B O 1
ATOM 4028 N N . ASP B 1 172 ? 23.246 67.458 3.920 1.00 84.65 170 ASP B N 1
ATOM 4029 C CA . ASP B 1 172 ? 22.617 67.917 2.682 1.00 82.48 170 ASP B CA 1
ATOM 4030 C C . ASP B 1 172 ? 21.347 67.117 2.365 1.00 76.65 170 ASP B C 1
ATOM 4031 O O . ASP B 1 172 ? 21.433 65.948 1.973 1.00 77.29 170 ASP B O 1
ATOM 4036 N N . PRO B 1 173 ? 20.166 67.746 2.546 1.00 69.62 171 PRO B N 1
ATOM 4037 C CA . PRO B 1 173 ? 18.858 67.115 2.349 1.00 66.41 171 PRO B CA 1
ATOM 4038 C C . PRO B 1 173 ? 18.587 66.651 0.916 1.00 62.71 171 PRO B C 1
ATOM 4039 O O . PRO B 1 173 ? 17.959 65.612 0.726 1.00 59.44 171 PRO B O 1
ATOM 4043 N N . ALA B 1 174 ? 19.072 67.406 -0.069 1.00 59.94 172 ALA B N 1
ATOM 4044 C CA . ALA B 1 174 ? 18.675 67.225 -1.468 1.00 57.60 172 ALA B CA 1
ATOM 4045 C C . ALA B 1 174 ? 19.207 65.934 -2.087 1.00 54.33 172 ALA B C 1
ATOM 4046 O O . ALA B 1 174 ? 18.506 65.279 -2.862 1.00 52.69 172 ALA B O 1
ATOM 4048 N N . GLN B 1 175 ? 20.440 65.574 -1.738 1.00 56.02 173 GLN B N 1
ATOM 4049 C CA . GLN B 1 175 ? 21.065 64.352 -2.246 1.00 58.01 173 GLN B CA 1
ATOM 4050 C C . GLN B 1 175 ? 20.522 63.091 -1.577 1.00 53.72 173 GLN B C 1
ATOM 4051 O O . GLN B 1 175 ? 20.437 62.040 -2.216 1.00 55.56 173 GLN B O 1
ATOM 4057 N N . ASP B 1 176 ? 20.141 63.209 -0.305 1.00 47.39 174 ASP B N 1
ATOM 4058 C CA . ASP B 1 176 ? 19.507 62.115 0.430 1.00 43.04 174 ASP B CA 1
ATOM 4059 C C . ASP B 1 176 ? 18.093 61.823 -0.053 1.00 36.08 174 ASP B C 1
ATOM 4060 O O . ASP B 1 176 ? 17.666 60.674 -0.038 1.00 40.53 174 ASP B O 1
ATOM 4065 N N . ILE B 1 177 ? 17.379 62.865 -0.474 1.00 34.03 175 ILE B N 1
ATOM 4066 C CA . ILE B 1 177 ? 16.072 62.724 -1.121 1.00 33.24 175 ILE B CA 1
ATOM 4067 C C . ILE B 1 177 ? 16.200 61.966 -2.446 1.00 37.66 175 ILE B C 1
ATOM 4068 O O . ILE B 1 177 ? 15.436 61.037 -2.703 1.00 41.43 175 ILE B O 1
ATOM 4073 N N . ALA B 1 178 ? 17.188 62.354 -3.255 1.00 43.53 176 ALA B N 1
ATOM 4074 C CA . ALA B 1 178 ? 17.435 61.749 -4.570 1.00 42.70 176 ALA B CA 1
ATOM 4075 C C . ALA B 1 178 ? 17.906 60.297 -4.474 1.00 41.99 176 ALA B C 1
ATOM 4076 O O . ALA B 1 178 ? 17.505 59.456 -5.282 1.00 42.00 176 ALA B O 1
ATOM 4078 N N . ARG B 1 179 ? 18.760 60.025 -3.488 1.00 38.75 177 ARG B N 1
ATOM 4079 C CA . ARG B 1 179 ? 19.139 58.670 -3.100 1.00 38.54 177 ARG B CA 1
ATOM 4080 C C . ARG B 1 179 ? 17.938 57.791 -2.753 1.00 40.08 177 ARG B C 1
ATOM 4081 O O . ARG B 1 179 ? 17.783 56.710 -3.319 1.00 41.45 177 ARG B O 1
ATOM 4089 N N . ILE B 1 180 ? 17.090 58.266 -1.839 1.00 39.32 178 ILE B N 1
ATOM 4090 C CA . ILE B 1 180 ? 15.957 57.488 -1.334 1.00 33.77 178 ILE B CA 1
ATOM 4091 C C . ILE B 1 180 ? 14.952 57.150 -2.434 1.00 37.66 178 ILE B C 1
ATOM 4092 O O . ILE B 1 180 ? 14.585 55.983 -2.582 1.00 38.80 178 ILE B O 1
ATOM 4097 N N . GLU B 1 181 ? 14.549 58.156 -3.217 1.00 38.70 179 GLU B N 1
ATOM 4098 C CA A GLU B 1 181 ? 13.503 57.970 -4.226 0.50 41.98 179 GLU B CA 1
ATOM 4099 C CA B GLU B 1 181 ? 13.508 57.988 -4.232 0.50 43.20 179 GLU B CA 1
ATOM 4100 C C . GLU B 1 181 ? 13.931 57.092 -5.402 1.00 42.33 179 GLU B C 1
ATOM 4101 O O . GLU B 1 181 ? 13.103 56.390 -5.982 1.00 45.90 179 GLU B O 1
ATOM 4112 N N . ALA B 1 182 ? 15.220 57.122 -5.737 1.00 43.71 180 ALA B N 1
ATOM 4113 C CA . ALA B 1 182 ? 15.768 56.288 -6.808 1.00 46.07 180 ALA B CA 1
ATOM 4114 C C . ALA B 1 182 ? 15.868 54.828 -6.389 1.00 47.39 180 ALA B C 1
ATOM 4115 O O . ALA B 1 182 ? 15.395 53.941 -7.108 1.00 51.77 180 ALA B O 1
ATOM 4117 N N . ILE B 1 183 ? 16.486 54.596 -5.229 1.00 45.62 181 ILE B N 1
ATOM 4118 C CA . ILE B 1 183 ? 16.616 53.259 -4.638 1.00 45.41 181 ILE B CA 1
ATOM 4119 C C . ILE B 1 183 ? 15.257 52.578 -4.399 1.00 46.07 181 ILE B C 1
ATOM 4120 O O . ILE B 1 183 ? 15.070 51.416 -4.767 1.00 43.30 181 ILE B O 1
ATOM 4125 N N . SER B 1 184 ? 14.310 53.317 -3.822 1.00 46.38 182 SER B N 1
ATOM 4126 C CA . SER B 1 184 ? 13.002 52.760 -3.465 1.00 51.37 182 SER B CA 1
ATOM 4127 C C . SER B 1 184 ? 12.113 52.424 -4.666 1.00 52.94 182 SER B C 1
ATOM 4128 O O . SER B 1 184 ? 11.371 51.439 -4.633 1.00 54.29 182 SER B O 1
ATOM 4131 N N . ALA B 1 185 ? 12.185 53.239 -5.714 1.00 55.24 183 ALA B N 1
ATOM 4132 C CA . ALA B 1 185 ? 11.434 52.972 -6.940 1.00 61.20 183 ALA B CA 1
ATOM 4133 C C . ALA B 1 185 ? 12.125 51.927 -7.816 1.00 63.79 183 ALA B C 1
ATOM 4134 O O . ALA B 1 185 ? 11.459 51.151 -8.506 1.00 65.63 183 ALA B O 1
ATOM 4136 N N . GLY B 1 186 ? 13.456 51.911 -7.777 1.00 64.21 184 GLY B N 1
ATOM 4137 C CA . GLY B 1 186 ? 14.252 51.020 -8.616 1.00 64.23 184 GLY B CA 1
ATOM 4138 C C . GLY B 1 186 ? 14.754 49.782 -7.896 1.00 63.67 184 GLY B C 1
ATOM 4139 O O . GLY B 1 186 ? 15.868 49.319 -8.149 1.00 61.62 184 GLY B O 1
ATOM 4140 N N . LEU B 1 187 ? 13.933 49.250 -6.993 1.00 64.40 185 LEU B N 1
ATOM 4141 C CA . LEU B 1 187 ? 14.146 47.911 -6.447 1.00 64.99 185 LEU B CA 1
ATOM 4142 C C . LEU B 1 187 ? 13.623 46.840 -7.406 1.00 65.66 185 LEU B C 1
ATOM 4143 O O . LEU B 1 187 ? 12.587 47.037 -8.051 1.00 66.42 185 LEU B O 1
ATOM 4148 N N . PRO B 1 188 ? 14.334 45.698 -7.498 1.00 66.21 186 PRO B N 1
ATOM 4149 C CA . PRO B 1 188 ? 13.733 44.474 -8.034 1.00 65.19 186 PRO B CA 1
ATOM 4150 C C . PRO B 1 188 ? 12.579 43.970 -7.163 1.00 64.93 186 PRO B C 1
ATOM 4151 O O . PRO B 1 188 ? 12.547 44.246 -5.959 1.00 64.73 186 PRO B O 1
ATOM 4155 N N . ASP B 1 189 ? 11.644 43.247 -7.779 1.00 63.35 187 ASP B N 1
ATOM 4156 C CA . ASP B 1 189 ? 10.410 42.821 -7.114 1.00 61.18 187 ASP B CA 1
ATOM 4157 C C . ASP B 1 189 ? 10.689 41.767 -6.045 1.00 56.20 187 ASP B C 1
ATOM 4158 O O . ASP B 1 189 ? 11.534 40.893 -6.232 1.00 54.54 187 ASP B O 1
ATOM 4163 N N . GLY B 1 190 ? 9.983 41.868 -4.922 1.00 49.47 188 GLY B N 1
ATOM 4164 C CA . GLY B 1 190 ? 10.158 40.940 -3.802 1.00 49.92 188 GLY B CA 1
ATOM 4165 C C . GLY B 1 190 ? 11.176 41.392 -2.767 1.00 45.57 188 GLY B C 1
ATOM 4166 O O . GLY B 1 190 ? 11.233 40.843 -1.662 1.00 47.69 188 GLY B O 1
ATOM 4167 N N . HIS B 1 191 ? 11.969 42.399 -3.127 1.00 41.63 189 HIS B N 1
ATOM 4168 C CA . HIS B 1 191 ? 13.122 42.828 -2.341 1.00 40.23 189 HIS B CA 1
ATOM 4169 C C . HIS B 1 191 ? 12.771 43.956 -1.368 1.00 39.52 189 HIS B C 1
ATOM 4170 O O . HIS B 1 191 ? 11.854 44.739 -1.619 1.00 36.33 189 HIS B O 1
ATOM 4177 N N . ARG B 1 192 ? 13.525 44.032 -0.273 1.00 38.59 190 ARG B N 1
ATOM 4178 C CA . ARG B 1 192 ? 13.333 45.038 0.771 1.00 36.85 190 ARG B CA 1
ATOM 4179 C C . ARG B 1 192 ? 14.554 45.948 0.918 1.00 35.64 190 ARG B C 1
ATOM 4180 O O . ARG B 1 192 ? 15.688 45.482 0.862 1.00 32.83 190 ARG B O 1
ATOM 4188 N N . VAL B 1 193 ? 14.317 47.245 1.109 1.00 35.78 191 VAL B N 1
ATOM 4189 C CA . VAL B 1 193 ? 15.389 48.179 1.468 1.00 37.41 191 VAL B CA 1
ATOM 4190 C C . VAL B 1 193 ? 15.172 48.859 2.833 1.00 39.32 191 VAL B C 1
ATOM 4191 O O . VAL B 1 193 ? 14.069 49.305 3.150 1.00 41.04 191 VAL B O 1
ATOM 4195 N N . THR B 1 194 ? 16.228 48.886 3.644 1.00 39.77 192 THR B N 1
ATOM 4196 C CA . THR B 1 194 ? 16.278 49.691 4.861 1.00 38.98 192 THR B CA 1
ATOM 4197 C C . THR B 1 194 ? 17.265 50.826 4.648 1.00 36.21 192 THR B C 1
ATOM 4198 O O . THR B 1 194 ? 18.400 50.593 4.240 1.00 36.63 192 THR B O 1
ATOM 4202 N N . PHE B 1 195 ? 16.834 52.053 4.922 1.00 34.32 193 PHE B N 1
ATOM 4203 C CA . PHE B 1 195 ? 17.751 53.183 4.902 1.00 29.79 193 PHE B CA 1
ATOM 4204 C C . PHE B 1 195 ? 18.393 53.401 6.260 1.00 35.29 193 PHE B C 1
ATOM 4205 O O . PHE B 1 195 ? 17.753 53.888 7.198 1.00 34.55 193 PHE B O 1
ATOM 4213 N N . ASP B 1 196 ? 19.661 53.007 6.360 1.00 38.85 194 ASP B N 1
ATOM 4214 C CA . ASP B 1 196 ? 20.449 53.209 7.575 1.00 42.31 194 ASP B CA 1
ATOM 4215 C C . ASP B 1 196 ? 21.154 54.555 7.509 1.00 40.29 194 ASP B C 1
ATOM 4216 O O . ASP B 1 196 ? 22.099 54.736 6.744 1.00 42.48 194 ASP B O 1
ATOM 4221 N N . VAL B 1 197 ? 20.685 55.506 8.307 1.00 39.94 195 VAL B N 1
ATOM 4222 C CA . VAL B 1 197 ? 21.305 56.825 8.323 1.00 41.97 195 VAL B CA 1
ATOM 4223 C C . VAL B 1 197 ? 22.445 56.905 9.342 1.00 42.99 195 VAL B C 1
ATOM 4224 O O . VAL B 1 197 ? 23.407 57.653 9.146 1.00 45.99 195 VAL B O 1
ATOM 4228 N N . ASN B 1 198 ? 22.351 56.064 10.377 1.00 48.09 196 ASN B N 1
ATOM 4229 C CA . ASN B 1 198 ? 23.361 55.938 11.442 1.00 47.35 196 ASN B CA 1
ATOM 4230 C C . ASN B 1 198 ? 23.673 57.274 12.114 1.00 44.28 196 ASN B C 1
ATOM 4231 O O . ASN B 1 198 ? 24.788 57.805 12.011 1.00 38.07 196 ASN B O 1
ATOM 4236 N N . ARG B 1 199 ? 22.635 57.823 12.750 1.00 39.77 197 ARG B N 1
ATOM 4237 C CA . ARG B 1 199 ? 22.721 58.982 13.642 1.00 33.67 197 ARG B CA 1
ATOM 4238 C C . ARG B 1 199 ? 23.197 60.273 12.974 1.00 33.44 197 ARG B C 1
ATOM 4239 O O . ARG B 1 199 ? 23.520 61.247 13.660 1.00 37.86 197 ARG B O 1
ATOM 4247 N N . ALA B 1 200 ? 23.215 60.279 11.640 1.00 28.93 198 ALA B N 1
ATOM 4248 C CA . ALA B 1 200 ? 23.808 61.368 10.851 1.00 32.46 198 ALA B CA 1
ATOM 4249 C C . ALA B 1 200 ? 22.911 62.596 10.720 1.00 30.54 198 ALA B C 1
ATOM 4250 O O . ALA B 1 200 ? 23.396 63.688 10.447 1.00 35.67 198 ALA B O 1
ATOM 4252 N N . TRP B 1 201 ? 21.607 62.413 10.910 1.00 34.88 199 TRP B N 1
ATOM 4253 C CA . TRP B 1 201 ? 20.643 63.508 10.787 1.00 31.23 199 TRP B CA 1
ATOM 4254 C C . TRP B 1 201 ? 20.375 64.205 12.125 1.00 34.60 199 TRP B C 1
ATOM 4255 O O . TRP B 1 201 ? 20.432 63.585 13.192 1.00 31.28 199 TRP B O 1
ATOM 4266 N N . THR B 1 202 ? 20.107 65.504 12.058 1.00 32.33 200 THR B N 1
ATOM 4267 C CA . THR B 1 202 ? 19.350 66.197 13.101 1.00 29.60 200 THR B CA 1
ATOM 4268 C C . THR B 1 202 ? 17.855 65.989 12.815 1.00 28.11 200 THR B C 1
ATOM 4269 O O . THR B 1 202 ? 17.490 65.666 11.676 1.00 26.72 200 THR B O 1
ATOM 4273 N N . PRO B 1 203 ? 16.989 66.144 13.840 1.00 25.78 201 PRO B N 1
ATOM 4274 C CA . PRO B 1 203 ? 15.544 66.140 13.628 1.00 27.30 201 PRO B CA 1
ATOM 4275 C C . PRO B 1 203 ? 15.026 66.999 12.478 1.00 24.23 201 PRO B C 1
ATOM 4276 O O . PRO B 1 203 ? 14.155 66.546 11.744 1.00 26.73 201 PRO B O 1
ATOM 4280 N N . ALA B 1 204 ? 15.580 68.197 12.300 1.00 26.39 202 ALA B N 1
ATOM 4281 C CA . ALA B 1 204 ? 15.202 69.088 11.193 1.00 21.56 202 ALA B CA 1
ATOM 4282 C C . ALA B 1 204 ? 15.364 68.483 9.809 1.00 25.42 202 ALA B C 1
ATOM 4283 O O . ALA B 1 204 ? 14.466 68.607 8.968 1.00 24.99 202 ALA B O 1
ATOM 4285 N N . ILE B 1 205 ? 16.521 67.856 9.580 1.00 27.69 203 ILE B N 1
ATOM 4286 C CA A ILE B 1 205 ? 16.817 67.251 8.289 0.50 25.18 203 ILE B CA 1
ATOM 4287 C CA B ILE B 1 205 ? 16.848 67.226 8.297 0.50 25.72 203 ILE B CA 1
ATOM 4288 C C . ILE B 1 205 ? 15.961 66.003 8.088 1.00 24.81 203 ILE B C 1
ATOM 4289 O O . ILE B 1 205 ? 15.386 65.815 7.018 1.00 28.84 203 ILE B O 1
ATOM 4298 N N . ALA B 1 206 ? 15.841 65.184 9.133 1.00 21.68 204 ALA B N 1
ATOM 4299 C CA . ALA B 1 206 ? 14.969 64.006 9.104 1.00 20.61 204 ALA B CA 1
ATOM 4300 C C . ALA B 1 206 ? 13.529 64.324 8.694 1.00 20.20 204 ALA B C 1
ATOM 4301 O O . ALA B 1 206 ? 12.947 63.621 7.875 1.00 21.73 204 ALA B O 1
ATOM 4303 N N . VAL B 1 207 ? 12.984 65.401 9.254 1.00 17.10 205 VAL B N 1
ATOM 4304 C CA . VAL B 1 207 ? 11.627 65.853 8.967 1.00 21.59 205 VAL B CA 1
ATOM 4305 C C . VAL B 1 207 ? 11.494 66.340 7.517 1.00 24.53 205 VAL B C 1
ATOM 4306 O O . VAL B 1 207 ? 10.557 65.951 6.821 1.00 25.88 205 VAL B O 1
ATOM 4310 N N . GLU B 1 208 ? 12.449 67.153 7.064 1.00 25.01 206 GLU B N 1
ATOM 4311 C CA . GLU B 1 208 ? 12.458 67.655 5.690 1.00 26.79 206 GLU B CA 1
ATOM 4312 C C . GLU B 1 208 ? 12.607 66.546 4.647 1.00 26.65 206 GLU B C 1
ATOM 4313 O O . GLU B 1 208 ? 11.834 66.495 3.694 1.00 31.04 206 GLU B O 1
ATOM 4319 N N . VAL B 1 209 ? 13.590 65.668 4.840 1.00 22.22 207 VAL B N 1
ATOM 4320 C CA . VAL B 1 209 ? 13.840 64.557 3.927 1.00 22.20 207 VAL B CA 1
ATOM 4321 C C . VAL B 1 209 ? 12.646 63.606 3.856 1.00 23.57 207 VAL B C 1
ATOM 4322 O O . VAL B 1 209 ? 12.126 63.354 2.767 1.00 27.21 207 VAL B O 1
ATOM 4326 N N . LEU B 1 210 ? 12.196 63.107 5.009 1.00 21.51 208 LEU B N 1
ATOM 4327 C CA . LEU B 1 210 ? 11.160 62.063 5.037 1.00 19.98 208 LEU B CA 1
ATOM 4328 C C . LEU B 1 210 ? 9.769 62.528 4.629 1.00 21.50 208 LEU B C 1
ATOM 4329 O O . LEU B 1 210 ? 8.963 61.732 4.141 1.00 26.16 208 LEU B O 1
ATOM 4334 N N . ASN B 1 211 ? 9.494 63.819 4.793 1.00 21.14 209 ASN B N 1
ATOM 4335 C CA . ASN B 1 211 ? 8.236 64.375 4.303 1.00 22.22 209 ASN B CA 1
ATOM 4336 C C . ASN B 1 211 ? 8.289 64.935 2.874 1.00 23.87 209 ASN B C 1
ATOM 4337 O O . ASN B 1 211 ? 7.297 65.468 2.386 1.00 26.48 209 ASN B O 1
ATOM 4342 N N . SER B 1 212 ? 9.443 64.799 2.211 1.00 26.90 210 SER B N 1
ATOM 4343 C CA . SER B 1 212 ? 9.598 65.178 0.797 1.00 29.48 210 SER B CA 1
ATOM 4344 C C . SER B 1 212 ? 9.604 63.950 -0.119 1.00 33.48 210 SER B C 1
ATOM 4345 O O . SER B 1 212 ? 9.799 64.059 -1.331 1.00 36.91 210 SER B O 1
ATOM 4348 N N . VAL B 1 213 ? 9.392 62.786 0.478 1.00 33.28 211 VAL B N 1
ATOM 4349 C CA . VAL B 1 213 ? 9.748 61.508 -0.123 1.00 34.37 211 VAL B CA 1
ATOM 4350 C C . VAL B 1 213 ? 8.482 60.633 -0.120 1.00 32.78 211 VAL B C 1
ATOM 4351 O O . VAL B 1 213 ? 7.704 60.684 0.829 1.00 34.86 211 VAL B O 1
ATOM 4355 N N . ARG B 1 214 ? 8.246 59.892 -1.201 1.00 36.12 212 ARG B N 1
ATOM 4356 C CA . ARG B 1 214 ? 7.064 59.026 -1.305 1.00 43.40 212 ARG B CA 1
ATOM 4357 C C . ARG B 1 214 ? 7.304 57.660 -0.676 1.00 38.49 212 ARG B C 1
ATOM 4358 O O . ARG B 1 214 ? 6.357 56.943 -0.359 1.00 45.68 212 ARG B O 1
ATOM 4366 N N . ALA B 1 215 ? 8.576 57.313 -0.507 1.00 35.51 213 ALA B N 1
ATOM 4367 C CA . ALA B 1 215 ? 8.995 56.024 0.029 1.00 32.24 213 ALA B CA 1
ATOM 4368 C C . ALA B 1 215 ? 8.642 55.862 1.501 1.00 31.10 213 ALA B C 1
ATOM 4369 O O . ALA B 1 215 ? 8.867 56.766 2.305 1.00 32.62 213 ALA B O 1
ATOM 4371 N N . ARG B 1 216 ? 8.108 54.694 1.843 1.00 27.67 214 ARG B N 1
ATOM 4372 C CA . ARG B 1 216 ? 7.693 54.388 3.209 1.00 26.20 214 ARG B CA 1
ATOM 4373 C C . ARG B 1 216 ? 8.446 53.185 3.749 1.00 27.55 214 ARG B C 1
ATOM 4374 O O . ARG B 1 216 ? 7.934 52.443 4.589 1.00 28.10 214 ARG B O 1
ATOM 4382 N N . ASP B 1 217 ? 9.669 53.003 3.261 1.00 27.04 215 ASP B N 1
ATOM 4383 C CA . ASP B 1 217 ? 10.584 51.991 3.780 1.00 30.48 215 ASP B CA 1
ATOM 4384 C C . ASP B 1 217 ? 11.074 52.322 5.191 1.00 26.08 215 ASP B C 1
ATOM 4385 O O . ASP B 1 217 ? 10.976 53.468 5.637 1.00 29.26 215 ASP B O 1
ATOM 4390 N N . TRP B 1 218 ? 11.574 51.297 5.879 1.00 28.94 216 TRP B N 1
ATOM 4391 C CA . TRP B 1 218 ? 12.306 51.424 7.139 1.00 26.05 216 TRP B CA 1
ATOM 4392 C C . TRP B 1 218 ? 13.357 52.524 7.110 1.00 26.19 216 TRP B C 1
ATOM 4393 O O . TRP B 1 218 ? 14.150 52.616 6.167 1.00 25.90 216 TRP B O 1
ATOM 4404 N N . ILE B 1 219 ? 13.345 53.355 8.149 1.00 24.04 217 ILE B N 1
ATOM 4405 C CA . ILE B 1 219 ? 14.454 54.261 8.444 1.00 23.33 217 ILE B CA 1
ATOM 4406 C C . ILE B 1 219 ? 15.096 53.838 9.750 1.00 26.86 217 ILE B C 1
ATOM 4407 O O . ILE B 1 219 ? 14.438 53.771 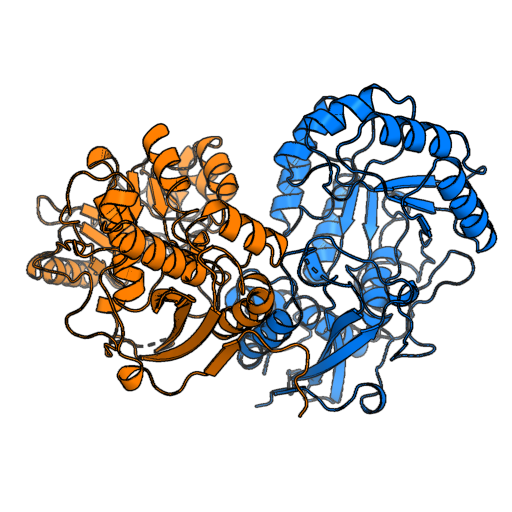10.791 1.00 26.97 217 ILE B O 1
ATOM 4412 N N . GLU B 1 220 ? 16.386 53.537 9.676 1.00 31.42 218 GLU B N 1
ATOM 4413 C CA . GLU B 1 220 ? 17.128 53.025 10.808 1.00 36.18 218 GLU B CA 1
ATOM 4414 C C . GLU B 1 220 ? 17.858 54.180 11.469 1.00 32.84 218 GLU B C 1
ATOM 4415 O O . GLU B 1 220 ? 18.631 54.877 10.809 1.00 28.46 218 GLU B O 1
ATOM 4421 N N . GLN B 1 221 ? 17.570 54.362 12.761 1.00 29.35 219 GLN B N 1
ATOM 4422 C CA A GLN B 1 221 ? 18.212 55.361 13.625 0.50 30.87 219 GLN B CA 1
ATOM 4423 C CA B GLN B 1 221 ? 18.211 55.370 13.613 0.50 32.21 219 GLN B CA 1
ATOM 4424 C C . GLN B 1 221 ? 18.581 56.689 12.937 1.00 30.50 219 GLN B C 1
ATOM 4425 O O . GLN B 1 221 ? 19.753 56.924 12.612 1.00 32.84 219 GLN B O 1
ATOM 4436 N N . PRO B 1 222 ? 17.578 57.572 12.717 1.00 29.75 220 PRO B N 1
ATOM 4437 C CA . PRO B 1 222 ? 17.875 58.837 12.033 1.00 28.35 220 PRO B CA 1
ATOM 4438 C C . PRO B 1 222 ? 18.798 59.752 12.843 1.00 32.20 220 PRO B C 1
ATOM 4439 O O . PRO B 1 222 ? 19.626 60.468 12.275 1.00 32.62 220 PRO B O 1
ATOM 4443 N N . CYS B 1 223 ? 18.661 59.717 14.164 1.00 32.58 221 CYS B N 1
ATOM 4444 C CA . CYS B 1 223 ? 19.251 60.739 15.015 1.00 32.38 221 CYS B CA 1
ATOM 4445 C C . CYS B 1 223 ? 20.057 60.117 16.143 1.00 33.37 221 CYS B C 1
ATOM 4446 O O . CYS B 1 223 ? 20.063 58.900 16.306 1.00 33.76 221 CYS B O 1
ATOM 4449 N N . GLN B 1 224 ? 20.713 60.975 16.922 1.00 34.76 222 GLN B N 1
ATOM 4450 C CA . GLN B 1 224 ? 21.650 60.579 17.968 1.00 38.62 222 GLN B CA 1
ATOM 4451 C C . GLN B 1 224 ? 20.974 59.899 19.162 1.00 38.09 222 GLN B C 1
ATOM 4452 O O . GLN B 1 224 ? 21.472 58.892 19.667 1.00 40.65 222 GLN B O 1
ATOM 4458 N N . THR B 1 225 ? 19.847 60.453 19.609 1.00 34.97 223 THR B N 1
ATOM 4459 C CA . THR B 1 225 ? 19.240 60.061 20.881 1.00 33.33 223 THR B CA 1
ATOM 4460 C C . THR B 1 225 ? 17.822 59.525 20.691 1.00 33.86 223 THR B C 1
ATOM 4461 O O . THR B 1 225 ? 17.193 59.767 19.661 1.00 30.59 223 THR B O 1
ATOM 4465 N N . LEU B 1 226 ? 17.337 58.815 21.709 1.00 32.63 224 LEU B N 1
ATOM 4466 C CA . LEU B 1 226 ? 15.950 58.366 21.812 1.00 34.63 224 LEU B CA 1
ATOM 4467 C C . LEU B 1 226 ? 14.937 59.498 21.681 1.00 31.74 224 LEU B C 1
ATOM 4468 O O . LEU B 1 226 ? 13.974 59.387 20.916 1.00 31.01 224 LEU B O 1
ATOM 4473 N N . ASP B 1 227 ? 15.158 60.571 22.438 1.00 29.68 225 ASP B N 1
ATOM 4474 C CA . ASP B 1 227 ? 14.309 61.758 22.402 1.00 30.92 225 ASP B CA 1
ATOM 4475 C C . ASP B 1 227 ? 14.179 62.364 20.996 1.00 24.88 225 ASP B C 1
ATOM 4476 O O . ASP B 1 227 ? 13.084 62.725 20.565 1.00 28.08 225 ASP B O 1
ATOM 4481 N N . GLN B 1 228 ? 15.303 62.469 20.295 1.00 23.34 226 GLN B N 1
ATOM 4482 C CA . GLN B 1 228 ? 15.325 63.028 18.950 1.00 24.57 226 GLN B CA 1
ATOM 4483 C C . GLN B 1 228 ? 14.606 62.137 17.938 1.00 23.74 226 GLN B C 1
ATOM 4484 O O . GLN B 1 228 ? 13.884 62.635 17.074 1.00 30.89 226 GLN B O 1
ATOM 4490 N N . CYS B 1 229 ? 14.799 60.825 18.065 1.00 23.36 227 CYS B N 1
ATOM 4491 C CA . CYS B 1 229 ? 14.132 59.830 17.220 1.00 27.74 227 CYS B CA 1
ATOM 4492 C C . CYS B 1 229 ? 12.615 59.780 17.412 1.00 25.37 227 CYS B C 1
ATOM 4493 O O . CYS B 1 229 ? 11.864 59.655 16.441 1.00 27.25 227 CYS B O 1
ATOM 4496 N N . ALA B 1 230 ? 12.185 59.883 18.668 1.00 21.45 228 ALA B N 1
ATOM 4497 C CA . ALA B 1 230 ? 10.773 59.937 19.043 1.00 26.13 228 ALA B CA 1
ATOM 4498 C C . ALA B 1 230 ? 10.088 61.177 18.477 1.00 23.79 228 ALA B C 1
ATOM 4499 O O . ALA B 1 230 ? 8.925 61.121 18.090 1.00 32.40 228 ALA B O 1
ATOM 4501 N N . HIS B 1 231 ? 10.823 62.288 18.444 1.00 24.04 229 HIS B N 1
ATOM 4502 C CA . HIS B 1 231 ? 10.368 63.530 17.827 1.00 22.62 229 HIS B CA 1
ATOM 4503 C C . HIS B 1 231 ? 10.105 63.384 16.327 1.00 22.80 229 HIS B C 1
ATOM 4504 O O . HIS B 1 231 ? 9.068 63.826 15.834 1.00 23.74 229 HIS B O 1
ATOM 4511 N N . VAL B 1 232 ? 11.056 62.770 15.619 1.00 21.75 230 VAL B N 1
ATOM 4512 C CA . VAL B 1 232 ? 10.964 62.525 14.177 1.00 20.84 230 VAL B CA 1
ATOM 4513 C C . VAL B 1 232 ? 9.764 61.625 13.859 1.00 19.67 230 VAL B C 1
ATOM 4514 O O . VAL B 1 232 ? 8.981 61.921 12.956 1.00 25.79 230 VAL B O 1
ATOM 4518 N N . ALA B 1 233 ? 9.617 60.549 14.629 1.00 21.04 231 ALA B N 1
ATOM 4519 C CA . ALA B 1 233 ? 8.548 59.572 14.434 1.00 20.86 231 ALA B CA 1
ATOM 4520 C C . ALA B 1 233 ? 7.131 60.145 14.524 1.00 22.88 231 ALA B C 1
ATOM 4521 O O . ALA B 1 233 ? 6.246 59.723 13.777 1.00 26.59 231 ALA B O 1
ATOM 4523 N N . ARG B 1 234 ? 6.925 61.108 15.427 1.00 25.73 232 ARG B N 1
ATOM 4524 C CA . ARG B 1 234 ? 5.640 61.815 15.568 1.00 25.75 232 ARG B CA 1
ATOM 4525 C C . ARG B 1 234 ? 5.293 62.673 14.347 1.00 26.10 232 ARG B C 1
ATOM 4526 O O . ARG B 1 234 ? 4.130 63.044 14.143 1.00 29.23 232 ARG B O 1
ATOM 4534 N N . ARG B 1 235 ? 6.311 62.987 13.549 1.00 22.73 233 ARG B N 1
ATOM 4535 C CA . ARG B 1 235 ? 6.203 63.986 12.499 1.00 25.23 233 ARG B CA 1
ATOM 4536 C C . ARG B 1 235 ? 6.294 63.413 11.076 1.00 24.32 233 ARG B C 1
ATOM 4537 O O . ARG B 1 235 ? 6.036 64.136 10.107 1.00 26.12 233 ARG B O 1
ATOM 4545 N N . VAL B 1 236 ? 6.670 62.132 10.956 1.00 27.29 234 VAL B N 1
ATOM 4546 C CA . VAL B 1 236 ? 6.889 61.476 9.645 1.00 21.29 234 VAL B CA 1
ATOM 4547 C C . VAL B 1 236 ? 6.071 60.182 9.464 1.00 21.44 234 VAL B C 1
ATOM 4548 O O . VAL B 1 236 ? 5.463 59.695 10.418 1.00 26.11 234 VAL B O 1
ATOM 4552 N N . ALA B 1 237 ? 6.064 59.637 8.245 1.00 22.68 235 ALA B N 1
ATOM 4553 C CA . ALA B 1 237 ? 5.217 58.480 7.893 1.00 26.23 235 ALA B CA 1
ATOM 4554 C C . ALA B 1 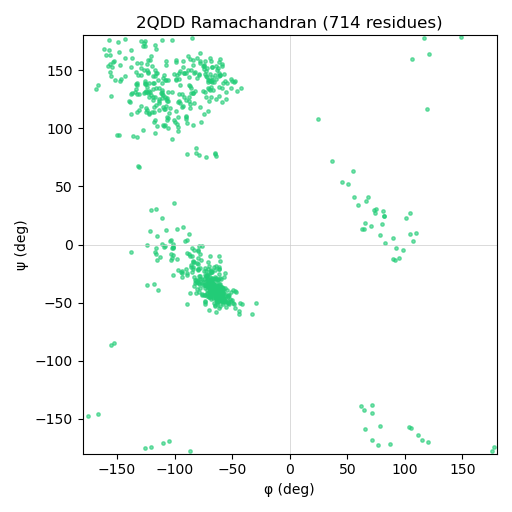237 ? 5.920 57.114 7.810 1.00 25.74 235 ALA B C 1
ATOM 4555 O O . ALA B 1 237 ? 5.256 56.085 7.672 1.00 27.82 235 ALA B O 1
ATOM 4557 N N . ASN B 1 238 ? 7.249 57.104 7.903 1.00 23.88 236 ASN B N 1
ATOM 4558 C CA . ASN B 1 238 ? 8.028 55.863 7.836 1.00 22.93 236 ASN B CA 1
ATOM 4559 C C . ASN B 1 238 ? 8.030 55.074 9.141 1.00 24.62 236 ASN B C 1
ATOM 4560 O O . ASN B 1 238 ? 8.000 55.672 10.212 1.00 23.97 236 ASN B O 1
ATOM 4565 N N . PRO B 1 239 ? 8.079 53.729 9.056 1.00 26.41 237 PRO B N 1
ATOM 4566 C CA . PRO B 1 239 ? 8.504 52.897 10.193 1.00 26.31 237 PRO B CA 1
ATOM 4567 C C . PRO B 1 239 ? 9.919 53.246 10.654 1.00 26.10 237 PRO B C 1
ATOM 4568 O O . PRO B 1 239 ? 10.816 53.419 9.825 1.00 22.82 237 PRO B O 1
ATOM 4572 N N . ILE B 1 240 ? 10.116 53.366 11.963 1.00 23.15 238 ILE B N 1
ATOM 4573 C CA . ILE B 1 240 ? 11.425 53.732 12.481 1.00 24.86 238 ILE B CA 1
ATOM 4574 C C . ILE B 1 240 ? 12.040 52.563 13.240 1.00 26.57 238 ILE B C 1
ATOM 4575 O O . ILE B 1 240 ? 11.384 51.937 14.062 1.00 25.80 238 ILE B O 1
ATOM 4580 N N . MET B 1 241 ? 13.290 52.257 12.902 1.00 27.09 239 MET B N 1
ATOM 4581 C CA . MET B 1 241 ? 14.060 51.181 13.512 1.00 25.59 239 MET B CA 1
ATOM 4582 C C . MET B 1 241 ? 15.091 51.828 14.446 1.00 27.77 239 MET B C 1
ATOM 4583 O O . MET B 1 241 ? 15.774 52.772 14.051 1.00 29.79 239 MET B O 1
ATOM 4588 N N . LEU B 1 242 ? 15.174 51.338 15.683 1.00 20.98 240 LEU B N 1
ATOM 4589 C CA . LEU B 1 242 ? 16.139 51.849 16.654 1.00 23.90 240 LEU B CA 1
ATOM 4590 C C . LEU B 1 242 ? 17.262 50.842 16.875 1.00 22.47 240 LEU B C 1
ATOM 4591 O O . LEU B 1 242 ? 17.075 49.652 16.674 1.00 22.86 240 LEU B O 1
ATOM 4596 N N . ASP B 1 243 ? 18.430 51.325 17.283 1.00 23.54 241 ASP B N 1
ATOM 45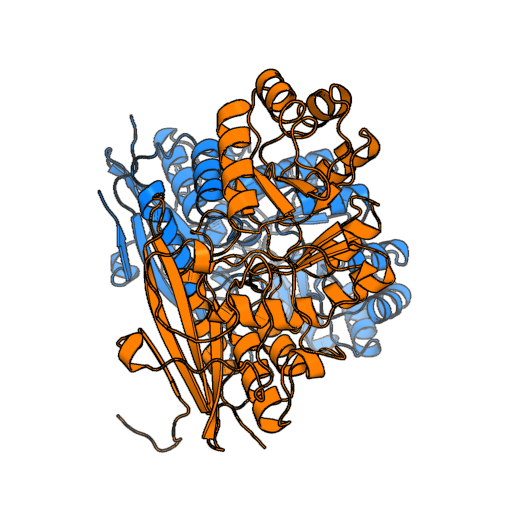97 C CA . ASP B 1 243 ? 19.652 50.520 17.299 1.00 22.65 241 ASP B CA 1
ATOM 4598 C C . ASP B 1 243 ? 20.626 51.077 18.342 1.00 25.07 241 ASP B C 1
ATOM 4599 O O . ASP B 1 243 ? 20.607 50.649 19.499 1.00 25.32 241 ASP B O 1
ATOM 4604 N N . GLU B 1 244 ? 21.437 52.053 17.933 1.00 26.99 242 GLU B N 1
ATOM 4605 C CA . GLU B 1 244 ? 22.646 52.459 18.657 1.00 27.39 242 GLU B CA 1
ATOM 4606 C C . GLU B 1 244 ? 22.380 53.142 19.992 1.00 30.54 242 GLU B C 1
ATOM 4607 O O . GLU B 1 244 ? 23.252 53.151 20.861 1.00 36.12 242 GLU B O 1
ATOM 4613 N N . CYS B 1 245 ? 21.181 53.701 20.156 1.00 28.21 243 CYS B N 1
ATOM 4614 C CA . CYS B 1 245 ? 20.815 54.411 21.390 1.00 35.73 243 CYS B CA 1
ATOM 4615 C C . CYS B 1 245 ? 20.322 53.510 22.532 1.00 34.35 243 CYS B C 1
ATOM 4616 O O . CYS B 1 245 ? 20.082 53.987 23.641 1.00 40.17 243 CYS B O 1
ATOM 4619 N N . LEU B 1 246 ? 20.178 52.215 22.259 1.00 32.14 244 LEU B N 1
ATOM 4620 C CA . LEU B 1 246 ? 19.588 51.279 23.215 1.00 34.32 244 LEU B CA 1
ATOM 4621 C C . LEU B 1 246 ? 20.652 50.383 23.857 1.00 35.99 244 LEU B C 1
ATOM 4622 O O . LEU B 1 246 ? 21.075 49.399 23.263 1.00 39.26 244 LEU B O 1
ATOM 4627 N N . HIS B 1 247 ? 21.070 50.720 25.072 1.00 36.98 245 HIS B N 1
ATOM 4628 C CA . HIS B 1 247 ? 22.225 50.071 25.700 1.00 40.03 245 HIS B CA 1
ATOM 4629 C C . HIS B 1 247 ? 21.839 49.021 26.732 1.00 40.81 245 HIS B C 1
ATOM 4630 O O . HIS B 1 247 ? 22.600 48.087 26.995 1.00 45.52 245 HIS B O 1
ATOM 4637 N N . GLU B 1 248 ? 20.661 49.191 27.323 1.00 39.58 246 GLU B N 1
ATOM 4638 C CA . GLU B 1 248 ? 20.129 48.239 28.288 1.00 39.34 246 GLU B CA 1
ATOM 4639 C C . GLU B 1 248 ? 18.624 48.101 28.120 1.00 31.76 246 GLU B C 1
ATOM 4640 O O . GLU B 1 248 ? 18.023 48.788 27.283 1.00 27.19 246 GLU B O 1
ATOM 4646 N N . PHE B 1 249 ? 18.029 47.208 28.911 1.00 25.06 247 PHE B N 1
ATOM 4647 C CA . PHE B 1 249 ? 16.601 46.902 28.839 1.00 26.92 247 PHE B CA 1
ATOM 4648 C C . PHE B 1 249 ? 15.702 48.115 29.124 1.00 27.48 247 PHE B C 1
ATOM 4649 O O . PHE B 1 249 ? 14.640 48.266 28.511 1.00 26.79 247 PHE B O 1
ATOM 4657 N N . SER B 1 250 ? 16.140 48.974 30.043 1.00 29.16 248 SER B N 1
ATOM 4658 C CA . SER B 1 250 ? 15.398 50.183 30.409 1.00 29.41 248 SER B CA 1
ATOM 4659 C C . SER B 1 250 ? 15.255 51.195 29.268 1.00 27.35 248 SER B C 1
ATOM 4660 O O . SER B 1 250 ? 14.278 51.941 29.225 1.00 31.04 248 SER B O 1
ATOM 4663 N N . ASP B 1 251 ? 16.223 51.204 28.350 1.00 26.98 249 ASP B N 1
ATOM 4664 C CA . ASP B 1 251 ? 16.160 52.033 27.140 1.00 20.26 249 ASP B CA 1
ATOM 4665 C C . ASP B 1 251 ? 15.099 51.526 26.181 1.00 20.16 249 ASP B C 1
ATOM 4666 O O . ASP B 1 251 ? 14.459 52.320 25.493 1.00 21.74 249 ASP B O 1
ATOM 4671 N N . HIS B 1 252 ? 14.921 50.205 26.143 1.00 20.32 250 HIS B N 1
ATOM 4672 C CA . HIS B 1 252 ? 13.905 49.571 25.304 1.00 25.01 250 HIS B CA 1
ATOM 4673 C C . HIS B 1 252 ? 12.504 49.821 25.850 1.00 23.65 250 HIS B C 1
ATOM 4674 O O . HIS B 1 252 ? 11.584 50.112 25.090 1.00 23.55 250 HIS B O 1
ATOM 4681 N N . LEU B 1 253 ? 12.366 49.702 27.170 1.00 28.56 251 LEU B N 1
ATOM 4682 C CA . LEU B 1 253 ? 11.159 50.077 27.914 1.00 23.93 251 LEU B CA 1
ATOM 4683 C C . LEU B 1 253 ? 10.745 51.534 27.681 1.00 25.89 251 LEU B C 1
ATOM 4684 O O . LEU B 1 253 ? 9.581 51.808 27.393 1.00 23.30 251 LEU B O 1
ATOM 4689 N N . ALA B 1 254 ? 11.706 52.453 27.799 1.00 25.69 252 ALA B N 1
ATOM 4690 C CA . ALA B 1 254 ? 11.501 53.875 27.481 1.00 25.78 252 ALA B CA 1
ATOM 4691 C C . ALA B 1 254 ? 11.081 54.125 26.027 1.00 28.19 252 ALA B C 1
ATOM 4692 O O . ALA B 1 254 ? 10.231 54.972 25.770 1.00 30.95 252 ALA B O 1
ATOM 4694 N N . ALA B 1 255 ? 11.673 53.382 25.092 1.00 21.02 253 ALA B N 1
ATOM 4695 C CA . ALA B 1 255 ? 11.333 53.492 23.671 1.00 24.77 253 ALA B CA 1
ATOM 4696 C C . ALA B 1 255 ? 9.896 53.059 23.403 1.00 24.71 253 ALA B C 1
ATOM 4697 O O . ALA B 1 255 ? 9.177 53.704 22.638 1.00 27.81 253 ALA B O 1
ATOM 4699 N N . TRP B 1 256 ? 9.487 51.964 24.038 1.00 24.80 254 TRP B N 1
ATOM 4700 C CA . TRP B 1 256 ? 8.137 51.449 23.884 1.00 19.86 254 TRP B CA 1
ATOM 4701 C C . TRP B 1 256 ? 7.107 52.431 24.463 1.00 26.93 254 TRP B C 1
ATOM 4702 O O . TRP B 1 256 ? 6.088 52.700 23.826 1.00 28.58 254 TRP B O 1
ATOM 4713 N N . SER B 1 257 ? 7.381 52.966 25.657 1.00 28.44 255 SER B N 1
ATOM 4714 C CA . SER B 1 257 ? 6.461 53.898 26.324 1.00 33.26 255 SER B CA 1
ATOM 4715 C C . SER B 1 257 ? 6.329 55.262 25.630 1.00 30.54 255 SER B C 1
ATOM 4716 O O . SER B 1 257 ? 5.280 55.899 25.724 1.00 34.86 255 SER B O 1
ATOM 4719 N N . ARG B 1 258 ? 7.397 55.688 24.947 1.00 29.54 256 ARG B N 1
ATOM 4720 C CA A ARG B 1 258 ? 7.402 56.888 24.103 0.50 27.11 256 ARG B CA 1
ATOM 4721 C CA B ARG B 1 258 ? 7.360 56.894 24.127 0.50 28.04 256 ARG B CA 1
ATOM 4722 C C . ARG B 1 258 ? 6.713 56.649 22.757 1.00 28.31 256 ARG B C 1
ATOM 4723 O O . ARG B 1 258 ? 6.311 57.594 22.080 1.00 31.88 256 ARG B O 1
ATOM 4738 N N . GLY B 1 259 ? 6.607 55.381 22.357 1.00 29.72 257 GLY B N 1
ATOM 4739 C CA . GLY B 1 259 ? 6.105 55.010 21.030 1.00 25.66 257 GLY B CA 1
ATOM 4740 C C . GLY B 1 259 ? 7.035 55.421 19.899 1.00 27.28 257 GLY B C 1
ATOM 4741 O O . GLY B 1 259 ? 6.583 55.871 18.851 1.00 33.09 257 GLY B O 1
ATOM 4742 N N . ALA B 1 260 ? 8.336 55.251 20.115 1.00 23.96 258 ALA B N 1
ATOM 4743 C CA . ALA B 1 260 ? 9.367 55.881 19.299 1.00 22.55 258 ALA B CA 1
ATOM 4744 C C . ALA B 1 260 ? 9.695 55.107 18.020 1.00 28.75 258 ALA B C 1
ATOM 4745 O O . ALA B 1 260 ? 10.346 55.642 17.115 1.00 32.00 258 ALA B O 1
ATOM 4747 N N . CYS B 1 261 ? 9.262 53.849 17.958 1.00 26.81 259 CYS B N 1
ATOM 4748 C CA . CYS B 1 261 ? 9.752 52.906 16.951 1.00 27.44 259 CYS B CA 1
ATOM 4749 C C . CYS B 1 261 ? 8.771 51.759 16.707 1.00 22.35 259 CYS B C 1
ATOM 4750 O O . CYS B 1 261 ? 7.832 51.568 17.467 1.00 30.37 259 CYS B O 1
ATOM 4753 N N . GLU B 1 262 ? 8.997 51.006 15.636 1.00 26.25 260 GLU B N 1
ATOM 4754 C CA . GLU B 1 262 ? 8.211 49.808 15.343 1.00 24.07 260 GLU B CA 1
ATOM 4755 C C . GLU B 1 262 ? 9.135 48.611 15.199 1.00 21.93 260 GLU B C 1
ATOM 4756 O O . GLU B 1 262 ? 8.689 47.491 14.954 1.00 24.42 260 GLU B O 1
ATOM 4762 N N . GLY B 1 263 ? 10.429 48.863 15.352 1.00 27.29 261 GLY B N 1
ATOM 4763 C CA . GLY B 1 263 ? 11.432 47.809 15.355 1.00 21.58 261 GLY B CA 1
ATOM 4764 C C . GLY B 1 263 ? 12.688 48.222 16.087 1.00 24.88 261 GLY B C 1
ATOM 4765 O O . GLY B 1 263 ? 12.981 49.419 16.212 1.00 24.20 261 GLY B O 1
ATOM 4766 N N . VAL B 1 264 ? 13.424 47.230 16.583 1.00 25.66 262 VAL B N 1
ATOM 4767 C CA . VAL B 1 264 ? 14.774 47.439 17.115 1.00 21.22 262 VAL B CA 1
ATOM 4768 C C . VAL B 1 264 ? 15.785 46.452 16.504 1.00 28.77 262 VAL B C 1
ATOM 4769 O O . VAL B 1 264 ? 15.436 45.312 16.183 1.00 27.19 262 VAL B O 1
ATOM 4773 N N . LYS B 1 265 ? 17.027 46.899 16.322 1.00 25.36 263 LYS B N 1
ATOM 4774 C CA . LYS B 1 265 ? 18.159 45.988 16.151 1.00 25.13 263 LYS B CA 1
ATOM 4775 C C . LYS B 1 265 ? 18.641 45.510 17.508 1.00 29.07 263 LYS B C 1
ATOM 4776 O O . LYS B 1 265 ? 18.823 46.317 18.423 1.00 29.41 263 LYS B O 1
ATOM 4782 N N . ILE B 1 266 ? 18.838 44.201 17.641 1.00 25.00 264 ILE B N 1
ATOM 4783 C CA . ILE B 1 266 ? 19.437 43.641 18.850 1.00 27.17 264 ILE B CA 1
ATOM 4784 C C . ILE B 1 266 ? 20.841 43.118 18.572 1.00 29.70 264 ILE B C 1
ATOM 4785 O O . ILE B 1 266 ? 21.025 42.222 17.749 1.00 31.80 264 ILE B O 1
ATOM 4790 N N . LYS B 1 267 ? 21.822 43.706 19.256 1.00 29.67 265 LYS B N 1
ATOM 4791 C CA . LYS B 1 267 ? 23.229 43.320 19.135 1.00 26.50 265 LYS B CA 1
ATOM 4792 C C . LYS B 1 267 ? 23.797 42.983 20.511 1.00 27.17 265 LYS B C 1
ATOM 4793 O O . LYS B 1 267 ? 23.874 43.857 21.374 1.00 31.43 265 LYS B O 1
ATOM 4799 N N . PRO B 1 268 ? 24.163 41.703 20.730 1.00 31.35 266 PRO B N 1
ATOM 4800 C CA . PRO B 1 268 ? 24.742 41.202 21.981 1.00 30.48 266 PRO B CA 1
ATOM 4801 C C . PRO B 1 268 ? 25.891 42.027 22.574 1.00 30.52 266 PRO B C 1
ATOM 4802 O O . PRO B 1 268 ? 25.930 42.209 23.789 1.00 31.11 266 PRO B O 1
ATOM 4806 N N . ASN B 1 269 ? 26.792 42.535 21.732 1.00 28.03 267 ASN B N 1
ATOM 4807 C CA . ASN B 1 269 ? 27.886 43.387 22.198 1.00 29.79 267 ASN B CA 1
ATOM 4808 C C . ASN B 1 269 ? 27.438 44.768 22.676 1.00 29.59 267 ASN B C 1
ATOM 4809 O O . ASN B 1 269 ? 28.110 45.381 23.501 1.00 33.01 267 ASN B O 1
ATOM 4814 N N . ARG B 1 270 ? 26.306 45.251 22.164 1.00 25.96 268 ARG B N 1
ATOM 4815 C CA . ARG B 1 270 ? 25.711 46.482 22.675 1.00 24.50 268 ARG B CA 1
ATOM 4816 C C . ARG B 1 270 ? 24.965 46.270 23.996 1.00 23.19 268 ARG B C 1
ATOM 4817 O O . ARG B 1 270 ? 25.014 47.124 24.879 1.00 27.84 268 ARG B O 1
ATOM 4825 N N . VAL B 1 271 ? 24.288 45.133 24.135 1.00 23.93 269 VAL B N 1
ATOM 4826 C CA . VAL B 1 271 ? 23.354 44.925 25.249 1.00 23.46 269 VAL B CA 1
ATOM 4827 C C . VAL B 1 271 ? 23.905 44.079 26.395 1.00 23.88 269 VAL B C 1
ATOM 4828 O O . VAL B 1 271 ? 23.268 43.966 27.442 1.00 23.88 269 VAL B O 1
ATOM 4832 N N . GLY B 1 272 ? 25.077 43.481 26.195 1.00 25.36 270 GLY B N 1
ATOM 4833 C CA . GLY B 1 272 ? 25.742 42.726 27.255 1.00 23.02 270 GLY B CA 1
ATOM 4834 C C . GLY B 1 272 ? 25.595 41.225 27.168 1.00 26.13 270 GLY B C 1
ATOM 4835 O O . GLY B 1 272 ? 25.739 40.528 28.173 1.00 28.32 270 GLY B O 1
ATOM 4836 N N . GLY B 1 273 ? 25.314 40.720 25.970 1.00 21.29 271 GLY B N 1
ATOM 4837 C CA . GLY B 1 273 ? 25.401 39.288 25.714 1.00 19.60 271 GLY B CA 1
ATOM 4838 C C . GLY B 1 273 ? 24.059 38.676 25.405 1.00 26.35 271 GLY B C 1
ATOM 4839 O O . GLY B 1 273 ? 23.078 39.391 25.185 1.00 31.57 271 GLY B O 1
ATOM 4840 N N . LEU B 1 274 ? 24.019 37.346 25.408 1.00 25.31 272 LEU B N 1
ATOM 4841 C CA . LEU B 1 274 ? 22.839 36.594 25.007 1.00 22.37 272 LEU B CA 1
ATOM 4842 C C . LEU B 1 274 ? 21.723 36.559 26.044 1.00 22.72 272 LEU B C 1
ATOM 4843 O O . LEU B 1 274 ? 20.557 36.506 25.676 1.00 22.64 272 LEU B O 1
ATOM 4848 N N . THR B 1 275 ? 22.070 36.567 27.330 1.00 24.07 273 THR B N 1
ATOM 4849 C CA . THR B 1 275 ? 21.057 36.548 28.387 1.00 20.65 273 THR B CA 1
ATOM 4850 C C . THR B 1 275 ? 20.249 37.852 28.364 1.00 24.09 273 THR B C 1
ATOM 4851 O O . THR B 1 275 ? 19.021 37.837 28.501 1.00 25.43 273 THR B O 1
ATOM 4855 N N . ARG B 1 276 ? 20.945 38.968 28.155 1.00 21.67 274 ARG B N 1
ATOM 4856 C CA . ARG B 1 276 ? 20.300 40.268 28.046 1.00 20.60 274 ARG B CA 1
ATOM 4857 C C . ARG B 1 276 ? 19.571 40.441 26.722 1.00 20.03 274 ARG B C 1
ATOM 4858 O O . ARG B 1 276 ? 18.495 41.032 26.686 1.00 22.79 274 ARG B O 1
ATOM 4866 N N . ALA B 1 277 ? 20.144 39.913 25.644 1.00 15.16 275 ALA B N 1
ATOM 4867 C CA . ALA B 1 277 ? 19.514 39.979 24.316 1.00 16.23 275 ALA B CA 1
ATOM 4868 C C . ALA B 1 277 ? 18.196 39.202 24.209 1.00 17.75 275 ALA B C 1
ATOM 4869 O O . ALA B 1 277 ? 17.265 39.649 23.539 1.00 23.81 275 ALA B O 1
ATOM 4871 N N . ARG B 1 278 ? 18.138 38.051 24.880 1.00 20.83 276 ARG B N 1
ATOM 4872 C CA A ARG B 1 278 ? 16.948 37.201 24.918 0.50 21.56 276 ARG B CA 1
ATOM 4873 C CA B ARG B 1 278 ? 16.942 37.214 24.898 0.50 22.26 276 ARG B CA 1
ATOM 4874 C C . ARG B 1 278 ? 15.755 37.883 25.595 1.00 20.30 276 ARG B C 1
ATOM 4875 O O . ARG B 1 278 ? 14.626 37.766 25.126 1.00 22.26 276 ARG B O 1
ATOM 4890 N N . GLN B 1 279 ? 16.011 38.571 26.712 1.00 23.32 277 GLN B N 1
ATOM 4891 C CA . GLN B 1 279 ? 14.958 39.291 27.451 1.00 25.15 277 GLN B CA 1
ATOM 4892 C C . GLN B 1 279 ? 14.368 40.409 26.584 1.00 24.57 277 GLN B C 1
ATOM 4893 O O . GLN B 1 279 ? 13.143 40.586 26.514 1.00 24.02 277 GLN B O 1
ATOM 4899 N N . ILE B 1 280 ? 15.256 41.145 25.921 1.00 22.41 278 ILE B N 1
ATOM 4900 C CA . ILE B 1 280 ? 14.872 42.165 24.955 1.00 25.90 278 ILE B CA 1
ATOM 4901 C C . ILE B 1 280 ? 14.044 41.583 23.797 1.00 25.89 278 ILE B C 1
ATOM 4902 O O . ILE B 1 280 ? 12.972 42.107 23.469 1.00 23.95 278 ILE B O 1
ATOM 4907 N N . ARG B 1 281 ? 14.540 40.490 23.215 1.00 28.05 279 ARG B N 1
ATOM 4908 C CA . ARG B 1 281 ? 13.829 39.728 22.180 1.00 24.56 279 ARG B CA 1
ATOM 4909 C C . ARG B 1 281 ? 12.411 39.331 22.598 1.00 23.93 279 ARG B C 1
ATOM 4910 O O . ARG B 1 281 ? 11.451 39.585 21.865 1.00 26.91 279 ARG B O 1
ATOM 4918 N N . ASP B 1 282 ? 12.291 38.720 23.775 1.00 22.90 280 ASP B N 1
ATOM 4919 C CA . ASP B 1 282 ? 10.999 38.314 24.330 1.00 20.75 280 ASP B CA 1
ATOM 4920 C C . ASP B 1 282 ? 10.049 39.495 24.571 1.00 23.76 280 ASP B C 1
ATOM 4921 O O . ASP B 1 282 ? 8.840 39.389 24.319 1.00 24.44 280 ASP B O 1
ATOM 4926 N N . PHE B 1 283 ? 10.601 40.606 25.068 1.00 19.62 281 PHE B N 1
ATOM 4927 C CA . PHE B 1 283 ? 9.859 41.868 25.194 1.00 23.56 281 PHE B CA 1
ATOM 4928 C C . PHE B 1 283 ? 9.352 42.368 23.841 1.00 19.97 281 PHE B C 1
ATOM 4929 O O . PHE B 1 283 ? 8.195 42.766 23.723 1.00 18.61 281 PHE B O 1
ATOM 4937 N N . GLY B 1 284 ? 10.234 42.363 22.840 1.00 23.71 282 GLY B N 1
ATOM 4938 C CA . GLY B 1 284 ? 9.893 42.802 21.493 1.00 16.09 282 GLY B CA 1
ATOM 4939 C C . GLY B 1 284 ? 8.792 41.978 20.852 1.00 19.53 282 GLY B C 1
ATOM 4940 O O . GLY B 1 284 ? 7.944 42.520 20.146 1.00 26.17 282 GLY B O 1
ATOM 4941 N N . VAL B 1 285 ? 8.808 40.669 21.087 1.00 20.71 283 VAL B N 1
ATOM 4942 C CA . VAL B 1 285 ? 7.735 39.783 20.623 1.00 20.24 283 VAL B CA 1
ATOM 4943 C C . VAL B 1 285 ? 6.394 40.129 21.286 1.00 21.42 283 VAL B C 1
ATOM 4944 O O . VAL B 1 285 ? 5.347 40.170 20.622 1.00 23.08 283 VAL B O 1
ATOM 4948 N N . SER B 1 286 ? 6.445 40.404 22.587 1.00 25.46 284 SER B N 1
ATOM 4949 C CA . SER B 1 286 ? 5.280 40.825 23.360 1.00 23.99 284 SER B CA 1
ATOM 4950 C C . SER B 1 286 ? 4.623 42.116 22.860 1.00 24.82 284 SER B C 1
ATOM 4951 O O . SER B 1 286 ? 3.397 42.234 22.880 1.00 28.35 284 SER B O 1
ATOM 4954 N N . VAL B 1 287 ? 5.427 43.075 22.404 1.00 25.89 285 VAL B N 1
ATOM 4955 C CA . VAL B 1 287 ? 4.894 44.377 21.982 1.00 22.25 285 VAL B CA 1
ATOM 4956 C C . VAL B 1 287 ? 4.762 44.527 20.462 1.00 27.11 285 VAL B C 1
ATOM 4957 O O . VAL B 1 287 ? 4.327 45.569 19.966 1.00 26.56 285 VAL B O 1
ATOM 4961 N N . GLY B 1 288 ? 5.124 43.477 19.729 1.00 26.07 286 GLY B N 1
ATOM 4962 C CA . GLY B 1 288 ? 4.927 43.438 18.283 1.00 21.71 286 GLY B CA 1
ATOM 4963 C C . GLY B 1 288 ? 5.993 44.158 17.480 1.00 24.09 286 GLY B C 1
ATOM 4964 O O . GLY B 1 288 ? 5.743 44.571 16.346 1.00 29.06 286 GLY B O 1
ATOM 4965 N N . TRP B 1 289 ? 7.188 44.297 18.050 1.00 20.89 287 TRP B N 1
ATOM 4966 C CA . TRP B 1 289 ? 8.347 44.764 17.285 1.00 21.48 287 TRP B CA 1
ATOM 4967 C C . TRP B 1 289 ? 8.808 43.730 16.266 1.00 21.66 287 TRP B C 1
ATOM 4968 O O . TRP B 1 289 ? 8.694 42.527 16.488 1.00 24.50 287 TRP B O 1
ATOM 4979 N N . GLN B 1 290 ? 9.314 44.225 15.142 1.00 22.41 288 GLN B N 1
ATOM 4980 C CA . GLN B 1 290 ? 10.142 43.443 14.232 1.00 25.18 288 GLN B CA 1
ATOM 4981 C C . GLN B 1 290 ? 11.610 43.749 14.492 1.00 27.99 288 GLN B C 1
ATOM 4982 O O . GLN B 1 290 ? 11.962 44.884 14.787 1.00 27.04 288 GLN B O 1
ATOM 4988 N N . MET B 1 291 ? 12.469 42.736 14.417 1.00 24.07 289 MET B N 1
ATOM 4989 C CA . MET B 1 291 ? 13.824 42.866 14.950 1.00 21.46 289 MET B CA 1
ATOM 4990 C C . MET B 1 291 ? 14.877 42.338 13.982 1.00 26.39 289 MET B C 1
ATOM 4991 O O . MET B 1 291 ? 14.705 41.268 13.392 1.00 27.79 289 MET B O 1
ATOM 4996 N N . HIS B 1 292 ? 15.947 43.110 13.796 1.00 25.97 290 HIS B N 1
ATOM 4997 C CA . HIS B 1 292 ? 17.188 42.596 13.223 1.00 29.77 290 HIS B CA 1
ATOM 4998 C C . HIS B 1 292 ? 18.056 42.089 14.360 1.00 33.17 290 HIS B C 1
ATOM 4999 O O . HIS B 1 292 ? 18.332 42.820 15.312 1.00 36.92 290 HIS B O 1
ATOM 5006 N N . ILE B 1 293 ? 18.462 40.826 14.284 1.00 30.67 291 ILE B N 1
ATOM 5007 C CA . ILE B 1 293 ? 19.292 40.246 15.337 1.00 30.59 291 ILE B CA 1
ATOM 5008 C C . ILE B 1 293 ? 20.620 39.796 14.740 1.00 32.16 291 ILE B C 1
ATOM 5009 O O . ILE B 1 293 ? 20.658 38.906 13.900 1.00 38.26 291 ILE B O 1
ATOM 5014 N N . GLU B 1 294 ? 21.693 40.458 15.166 1.00 30.34 292 GLU B N 1
ATOM 5015 C CA . GLU B 1 294 ? 23.019 40.349 14.562 1.00 30.41 292 GLU B CA 1
ATOM 5016 C C . GLU B 1 294 ? 24.012 40.862 15.605 1.00 33.82 292 GLU B C 1
ATOM 5017 O O . GLU B 1 294 ? 23.596 41.438 16.596 1.00 35.25 292 GLU B O 1
ATOM 5023 N N . ASP B 1 295 ? 25.312 40.661 15.405 1.00 33.46 293 ASP B N 1
ATOM 5024 C CA . ASP B 1 295 ? 26.282 41.366 16.234 1.00 35.56 293 ASP B CA 1
ATOM 5025 C C . ASP B 1 295 ? 26.940 42.556 15.539 1.00 33.96 293 ASP B C 1
ATOM 5026 O O . ASP B 1 295 ? 26.680 42.817 14.366 1.00 32.35 293 ASP B O 1
ATOM 5031 N N . VAL B 1 296 ? 27.777 43.272 16.290 1.00 39.43 294 VAL B N 1
ATOM 5032 C CA . VAL B 1 296 ? 28.320 44.581 15.913 1.00 41.05 294 VAL B CA 1
ATOM 5033 C C . VAL B 1 296 ? 29.420 44.431 14.858 1.00 40.28 294 VAL B C 1
ATOM 5034 O O . VAL B 1 296 ? 29.565 45.266 13.957 1.00 44.32 294 VAL B O 1
ATOM 5038 N N . GLY B 1 297 ? 30.177 43.345 14.969 1.00 38.44 295 GLY B N 1
ATOM 5039 C CA . GLY B 1 297 ? 31.194 43.001 13.985 1.00 37.78 295 GLY B CA 1
ATOM 5040 C C . GLY B 1 297 ? 31.939 41.752 14.402 1.00 40.27 295 GLY B C 1
ATOM 5041 O O . GLY B 1 297 ? 31.593 41.108 15.399 1.00 40.08 295 GLY B O 1
ATOM 5042 N N . GLY B 1 298 ? 32.964 41.410 13.633 1.00 41.00 296 GLY B N 1
ATOM 5043 C CA . GLY B 1 298 ? 33.875 40.341 14.008 1.00 39.85 296 GLY B CA 1
ATOM 5044 C C . GLY B 1 298 ? 33.654 39.075 13.220 1.00 39.19 296 GLY B C 1
ATOM 5045 O O . GLY B 1 298 ? 33.088 39.100 12.128 1.00 40.65 296 GLY B O 1
ATOM 5046 N N . THR B 1 299 ? 34.101 37.961 13.784 1.00 36.95 297 THR B N 1
ATOM 5047 C CA . THR B 1 299 ? 34.183 36.715 13.038 1.00 37.90 297 THR B CA 1
ATOM 5048 C C . THR B 1 299 ? 32.857 35.968 13.094 1.00 40.65 297 THR B C 1
ATOM 5049 O O . THR B 1 299 ? 31.886 36.447 13.691 1.00 42.47 297 THR B O 1
ATOM 5053 N N . ALA B 1 300 ? 32.834 34.784 12.484 1.00 39.45 298 ALA B N 1
ATOM 5054 C CA . ALA B 1 300 ? 31.655 33.925 12.469 1.00 36.01 298 ALA B CA 1
ATOM 5055 C C . ALA B 1 300 ? 31.320 33.333 13.837 1.00 33.04 298 ALA B C 1
ATOM 5056 O O . ALA B 1 300 ? 30.261 32.740 14.002 1.00 32.60 298 ALA B O 1
ATOM 5058 N N . LEU B 1 301 ? 32.218 33.492 14.807 1.00 31.92 299 LEU B N 1
ATOM 5059 C CA . LEU B 1 301 ? 31.938 33.124 16.193 1.00 26.71 299 LEU B CA 1
ATOM 5060 C C . LEU B 1 301 ? 30.803 33.978 16.792 1.00 29.95 299 LEU B C 1
ATOM 5061 O O . LEU B 1 301 ? 29.781 33.435 17.219 1.00 28.09 299 LEU B O 1
ATOM 5066 N N . ALA B 1 302 ? 30.981 35.300 16.797 1.00 27.60 300 ALA B N 1
ATOM 5067 C CA . ALA B 1 302 ? 29.946 36.236 17.260 1.00 32.31 300 ALA B CA 1
ATOM 5068 C C . ALA B 1 302 ? 28.701 36.235 16.371 1.00 31.05 300 ALA B C 1
ATOM 5069 O O . ALA B 1 302 ? 27.591 36.390 16.874 1.00 31.72 300 ALA B O 1
ATOM 5071 N N . ASP B 1 303 ? 28.894 36.050 15.064 1.00 33.06 301 ASP B N 1
ATOM 5072 C CA . ASP B 1 303 ? 27.788 35.914 14.109 1.00 33.54 301 ASP B CA 1
ATOM 5073 C C . ASP B 1 303 ? 26.870 34.728 14.397 1.00 31.89 301 ASP B C 1
ATOM 5074 O O . ASP B 1 303 ? 25.647 34.849 14.302 1.00 37.79 301 ASP B O 1
ATOM 5079 N N . THR B 1 304 ? 27.472 33.602 14.770 1.00 31.83 302 THR B N 1
ATOM 5080 C CA . THR B 1 304 ? 26.754 32.362 15.075 1.00 30.57 302 THR B CA 1
ATOM 5081 C C . THR B 1 304 ? 25.902 32.489 16.336 1.00 29.87 302 THR B C 1
ATOM 5082 O O . THR B 1 304 ? 24.768 32.015 16.368 1.00 30.12 302 THR B O 1
ATOM 5086 N N . ALA B 1 305 ? 26.456 33.134 17.360 1.00 28.09 303 ALA B N 1
ATOM 5087 C CA . ALA B 1 305 ? 25.754 33.355 18.625 1.00 32.67 303 ALA B CA 1
ATOM 5088 C C . ALA B 1 305 ? 24.482 34.182 18.428 1.00 33.06 303 ALA B C 1
ATOM 5089 O O . ALA B 1 305 ? 23.424 33.851 18.973 1.00 37.65 303 ALA B O 1
ATOM 5091 N N . ALA B 1 306 ? 24.595 35.232 17.621 1.00 30.84 304 ALA B N 1
ATOM 5092 C CA . ALA B 1 306 ? 23.467 36.076 17.260 1.00 32.17 304 ALA B CA 1
ATOM 5093 C C . ALA B 1 306 ? 22.459 35.352 16.369 1.00 34.25 304 ALA B C 1
ATOM 5094 O O . ALA B 1 306 ? 21.251 35.580 16.480 1.00 35.53 304 ALA B O 1
ATOM 5096 N N . LEU B 1 307 ? 22.958 34.474 15.500 1.00 33.44 305 LEU B N 1
ATOM 5097 C CA . LEU B 1 307 ? 22.104 33.688 14.608 1.00 30.52 305 LEU B CA 1
ATOM 5098 C C . LEU B 1 307 ? 21.261 32.633 15.319 1.00 31.64 305 LEU B C 1
ATOM 5099 O O . LEU B 1 307 ? 20.149 32.327 14.885 1.00 27.25 305 LEU B O 1
ATOM 5104 N N . HIS B 1 308 ? 21.790 32.084 16.409 1.00 26.08 306 HIS B N 1
ATOM 5105 C CA . HIS B 1 308 ? 21.014 31.205 17.271 1.00 29.93 306 HIS B CA 1
ATOM 5106 C C . HIS B 1 308 ? 19.805 31.939 17.871 1.00 31.27 306 HIS B C 1
ATOM 5107 O O . HIS B 1 308 ? 18.716 31.373 17.972 1.00 31.22 306 HIS B O 1
ATOM 5114 N N . LEU B 1 309 ? 20.003 33.200 18.253 1.00 29.53 307 LEU B N 1
ATOM 5115 C CA . LEU B 1 309 ? 18.915 34.037 18.743 1.00 28.98 307 LEU B CA 1
ATOM 5116 C C . LEU B 1 309 ? 17.935 34.417 17.632 1.00 24.85 307 LEU B C 1
ATOM 5117 O O . LEU B 1 309 ? 16.724 34.347 17.830 1.00 28.46 307 LEU B O 1
ATOM 5122 N N . ALA B 1 310 ? 18.472 34.813 16.479 1.00 21.27 308 ALA B N 1
ATOM 5123 C CA . ALA B 1 310 ? 17.673 35.131 15.297 1.00 24.18 308 ALA B CA 1
ATOM 5124 C C . ALA B 1 310 ? 16.795 33.958 14.850 1.00 27.17 308 ALA B C 1
ATOM 5125 O O . ALA B 1 310 ? 15.600 34.132 14.651 1.00 31.18 308 ALA B O 1
ATOM 5127 N N . ALA B 1 311 ? 17.376 32.765 14.739 1.00 27.86 309 ALA B N 1
ATOM 5128 C CA . ALA B 1 311 ? 16.643 31.574 14.298 1.00 28.46 309 ALA B CA 1
ATOM 5129 C C . ALA B 1 311 ? 15.522 31.150 15.248 1.00 30.76 309 ALA B C 1
ATOM 5130 O O . ALA B 1 311 ? 14.490 30.657 14.803 1.00 31.60 309 ALA B O 1
ATOM 5132 N N . SER B 1 312 ? 15.732 31.361 16.549 1.00 33.41 310 SER B N 1
ATOM 5133 C CA . SER B 1 312 ? 14.739 31.055 17.589 1.00 26.88 310 SER B CA 1
ATOM 5134 C C . SER B 1 312 ? 13.612 32.092 17.727 1.00 27.26 310 SER B C 1
ATOM 5135 O O . SER B 1 312 ? 12.721 31.925 18.555 1.00 37.11 310 SER B O 1
ATOM 5138 N N . THR B 1 313 ? 13.662 33.157 16.933 1.00 24.21 311 THR B N 1
ATOM 5139 C CA . THR B 1 313 ? 12.662 34.230 16.968 1.00 25.18 311 THR B CA 1
ATOM 5140 C C . THR B 1 313 ? 11.503 33.853 16.044 1.00 26.66 311 THR B C 1
ATOM 5141 O O . THR B 1 313 ? 11.743 33.375 14.934 1.00 32.24 311 THR B O 1
ATOM 5145 N N . PRO B 1 314 ? 10.243 34.059 16.496 1.00 30.48 312 PRO B N 1
ATOM 5146 C CA . PRO B 1 314 ? 9.054 33.951 15.636 1.00 30.43 312 PRO B CA 1
ATOM 5147 C C . PRO B 1 314 ? 9.190 34.721 14.321 1.00 30.80 312 PRO B C 1
ATOM 5148 O O . PRO B 1 314 ? 9.727 35.831 14.299 1.00 33.33 312 PRO B O 1
ATOM 5152 N N . GLU B 1 315 ? 8.701 34.116 13.244 1.00 33.94 313 GLU B N 1
ATOM 5153 C CA . GLU B 1 315 ? 8.933 34.573 11.875 1.00 36.26 313 GLU B CA 1
ATOM 5154 C C . GLU B 1 315 ? 8.300 35.950 11.609 1.00 33.68 313 GLU B C 1
ATOM 5155 O O . GLU B 1 315 ? 8.875 36.779 10.896 1.00 38.50 313 GLU B O 1
ATOM 5161 N N . ALA B 1 316 ? 7.141 36.197 12.219 1.00 27.46 314 ALA B N 1
ATOM 5162 C CA . ALA B 1 316 ? 6.468 37.495 12.155 1.00 29.60 314 ALA B CA 1
ATOM 5163 C C . ALA B 1 316 ? 7.297 38.657 12.710 1.00 30.33 314 ALA B C 1
ATOM 5164 O O . ALA B 1 316 ? 7.162 39.789 12.247 1.00 31.90 314 ALA B O 1
ATOM 5166 N N . ASN B 1 317 ? 8.169 38.359 13.674 1.00 26.20 315 ASN B N 1
ATOM 5167 C CA . ASN B 1 317 ? 9.015 39.362 14.323 1.00 24.65 315 ASN B CA 1
ATOM 5168 C C . ASN B 1 317 ? 10.461 39.420 13.853 1.00 27.79 315 ASN B C 1
ATOM 5169 O O . ASN B 1 317 ? 11.232 40.251 14.334 1.00 31.69 315 ASN B O 1
ATOM 5174 N N . ARG B 1 318 ? 10.836 38.539 12.930 1.00 33.54 316 ARG B N 1
ATOM 5175 C CA . ARG B 1 318 ? 12.236 38.402 12.525 1.00 31.50 316 ARG B CA 1
ATOM 5176 C C . ARG B 1 318 ? 12.472 39.002 11.141 1.00 29.27 316 ARG B C 1
ATOM 5177 O O . ARG B 1 318 ? 11.814 38.634 10.166 1.00 33.54 316 ARG B O 1
ATOM 5185 N N . LEU B 1 319 ? 13.405 39.944 11.072 1.00 27.25 317 LEU B N 1
ATOM 5186 C CA . LEU B 1 319 ? 13.898 40.455 9.797 1.00 27.90 317 LEU B CA 1
ATOM 5187 C C . LEU B 1 319 ? 15.293 39.888 9.494 1.00 28.06 317 LEU B C 1
ATOM 5188 O O . LEU B 1 319 ? 15.742 38.959 10.163 1.00 31.43 317 LEU B O 1
ATOM 5193 N N . ALA B 1 320 ? 15.967 40.435 8.486 1.00 33.09 318 ALA B N 1
ATOM 5194 C CA . ALA B 1 320 ? 17.233 39.870 8.005 1.00 33.71 318 ALA B CA 1
ATOM 5195 C C . ALA B 1 320 ? 18.389 40.116 8.965 1.00 34.35 318 ALA B C 1
ATOM 5196 O O . ALA B 1 320 ? 18.445 41.153 9.624 1.00 36.86 318 ALA B O 1
ATOM 5198 N N . SER B 1 321 ? 19.300 39.149 9.054 1.00 33.44 319 SER B N 1
ATOM 5199 C CA . SER B 1 321 ? 20.531 39.322 9.821 1.00 34.40 319 SER B CA 1
ATOM 5200 C C . SER B 1 321 ? 21.690 39.831 8.968 1.00 36.12 319 SER B C 1
ATOM 5201 O O . SER B 1 321 ? 21.683 39.700 7.747 1.00 38.57 319 SER B O 1
ATOM 5204 N N . TRP B 1 322 ? 22.673 40.436 9.622 1.00 38.75 320 TRP B N 1
ATOM 5205 C CA . TRP B 1 322 ? 23.896 40.872 8.966 1.00 34.67 320 TRP B CA 1
ATOM 5206 C C . TRP B 1 322 ? 25.042 40.044 9.515 1.00 37.49 320 TRP B C 1
ATOM 5207 O O . TRP B 1 322 ? 25.138 39.814 10.724 1.00 41.61 320 TRP B O 1
ATOM 5218 N N . LEU B 1 323 ? 25.895 39.571 8.616 1.00 40.34 321 LEU B N 1
ATOM 5219 C CA . LEU B 1 323 ? 27.041 38.758 8.995 1.00 36.86 321 LEU B CA 1
ATOM 5220 C C . LEU B 1 323 ? 28.290 39.617 8.918 1.00 35.91 321 LEU B C 1
ATOM 5221 O O . LEU B 1 323 ? 28.645 40.111 7.846 1.00 40.24 321 LEU B O 1
ATOM 5226 N N . GLY B 1 324 ? 28.937 39.807 10.065 1.00 38.74 322 GLY B N 1
ATOM 5227 C CA . GLY B 1 324 ? 30.125 40.653 10.156 1.00 41.09 322 GLY B CA 1
ATOM 5228 C C . GLY B 1 324 ? 31.330 40.104 9.411 1.00 41.62 322 GLY B C 1
ATOM 5229 O O . GLY B 1 324 ? 32.083 40.862 8.791 1.00 41.04 322 GLY B O 1
ATOM 5230 N N . HIS B 1 325 ? 31.492 38.782 9.460 1.00 38.72 323 HIS B N 1
ATOM 5231 C CA . HIS B 1 325 ? 32.659 38.105 8.894 1.00 39.89 323 HIS B CA 1
ATOM 5232 C C . HIS B 1 325 ? 32.781 38.226 7.376 1.00 40.73 323 HIS B C 1
ATOM 5233 O O . HIS B 1 325 ? 33.872 38.080 6.830 1.00 45.81 323 HIS B O 1
ATOM 5240 N N . ALA B 1 326 ? 31.656 38.498 6.712 1.00 43.96 324 ALA B N 1
ATOM 5241 C CA . ALA B 1 326 ? 31.604 38.772 5.272 1.00 44.54 324 ALA B CA 1
ATOM 5242 C C . ALA B 1 326 ? 32.413 39.999 4.845 1.00 45.23 324 ALA B C 1
ATOM 5243 O O . ALA B 1 326 ? 32.666 40.198 3.657 1.00 43.84 324 ALA B O 1
ATOM 5245 N N . HIS B 1 327 ? 32.809 40.818 5.816 1.00 46.60 325 HIS B N 1
ATOM 5246 C CA . HIS B 1 327 ? 33.535 42.047 5.536 1.00 44.45 325 HIS B CA 1
ATOM 5247 C C . HIS B 1 327 ? 35.032 41.920 5.807 1.00 39.68 325 HIS B C 1
ATOM 5248 O O . HIS B 1 327 ? 35.788 42.850 5.544 1.00 36.66 325 HIS B O 1
ATOM 5255 N N . LEU B 1 328 ? 35.449 40.760 6.313 1.00 40.41 326 LEU B N 1
ATOM 5256 C CA . LEU B 1 328 ? 36.849 40.508 6.656 1.00 42.31 326 LEU B CA 1
ATOM 5257 C C . LEU B 1 328 ? 37.620 39.782 5.549 1.00 46.60 326 LEU B C 1
ATOM 5258 O O . LEU B 1 328 ? 37.062 38.955 4.820 1.00 47.64 326 LEU B O 1
ATOM 5263 N N . ALA B 1 329 ? 38.911 40.092 5.451 1.00 49.55 327 ALA B N 1
ATOM 5264 C CA . ALA B 1 329 ? 39.848 39.322 4.637 1.00 52.76 327 ALA B CA 1
ATOM 5265 C C . ALA B 1 329 ? 40.250 38.003 5.302 1.00 56.43 327 ALA B C 1
ATOM 5266 O O . ALA B 1 329 ? 40.316 36.969 4.639 1.00 61.34 327 ALA B O 1
ATOM 5268 N N . ASP B 1 330 ? 40.512 38.047 6.607 1.00 59.82 328 ASP B N 1
ATOM 5269 C CA . ASP B 1 330 ? 40.965 36.876 7.361 1.00 61.51 328 ASP B CA 1
ATOM 5270 C C . ASP B 1 330 ? 39.821 36.026 7.929 1.00 61.02 328 ASP B C 1
ATOM 5271 O O . ASP B 1 330 ? 38.743 36.538 8.239 1.00 63.39 328 ASP B O 1
ATOM 5276 N N . ASP B 1 331 ? 40.074 34.726 8.065 1.00 59.10 329 ASP B N 1
ATOM 5277 C CA . ASP B 1 331 ? 39.220 33.839 8.851 1.00 56.29 329 ASP B CA 1
ATOM 5278 C C . ASP B 1 331 ? 40.070 32.998 9.804 1.00 55.45 329 ASP B C 1
ATOM 5279 O O . ASP B 1 331 ? 40.883 32.186 9.357 1.00 61.18 329 ASP B O 1
ATOM 5284 N N . PRO B 1 332 ? 39.883 33.200 11.121 1.00 53.92 330 PRO B N 1
ATOM 5285 C CA . PRO B 1 332 ? 40.503 32.404 12.184 1.00 51.53 330 PRO B CA 1
ATOM 5286 C C . PRO B 1 332 ? 39.806 31.070 12.464 1.00 51.49 330 PRO B C 1
ATOM 5287 O O . PRO B 1 332 ? 40.387 30.202 13.125 1.00 50.72 330 PRO B O 1
ATOM 5291 N N . ILE B 1 333 ? 38.571 30.919 11.988 1.00 48.02 331 ILE B N 1
ATOM 5292 C CA . ILE B 1 333 ? 37.785 29.709 12.231 1.00 45.94 331 ILE B CA 1
ATOM 5293 C C . ILE B 1 333 ? 37.155 29.135 10.942 1.00 50.05 331 ILE B C 1
ATOM 5294 O O . ILE B 1 333 ? 35.928 29.117 10.804 1.00 49.79 331 ILE B O 1
ATOM 5299 N N . PRO B 1 334 ? 37.993 28.643 9.998 1.00 51.81 332 PRO B N 1
ATOM 5300 C CA . PRO B 1 334 ? 37.505 28.337 8.650 1.00 50.88 332 PRO B CA 1
ATOM 5301 C C . PRO B 1 334 ? 36.576 27.127 8.628 1.00 51.14 332 PRO B C 1
ATOM 5302 O O . PRO B 1 334 ? 36.788 26.165 9.376 1.00 50.11 332 PRO B O 1
ATOM 5306 N N . GLY B 1 335 ? 35.534 27.205 7.801 1.00 53.38 333 GLY B N 1
ATOM 5307 C CA . GLY B 1 335 ? 34.534 26.140 7.678 1.00 55.30 333 GLY B CA 1
ATOM 5308 C C . GLY B 1 335 ? 33.608 25.965 8.873 1.00 55.73 333 GLY B C 1
ATOM 5309 O O . GLY B 1 335 ? 32.938 24.934 9.004 1.00 54.56 333 GLY B O 1
ATOM 5310 N N . GLN B 1 336 ? 33.563 26.973 9.742 1.00 54.18 334 GLN B N 1
ATOM 5311 C CA . GLN B 1 336 ? 32.859 26.861 11.014 1.00 51.35 334 GLN B CA 1
ATOM 5312 C C . GLN B 1 336 ? 31.799 27.938 11.221 1.00 49.97 334 GLN B C 1
ATOM 5313 O O . GLN B 1 336 ? 31.923 29.056 10.716 1.00 46.61 334 GLN B O 1
ATOM 5319 N N . GLY B 1 337 ? 30.758 27.581 11.966 1.00 50.58 335 GLY B N 1
ATOM 5320 C CA . GLY B 1 337 ? 29.697 28.512 12.318 1.00 54.09 335 GLY B CA 1
ATOM 5321 C C . GLY B 1 337 ? 28.704 28.753 11.198 1.00 56.60 335 GLY B C 1
ATOM 5322 O O . GLY B 1 337 ? 28.542 27.918 10.305 1.00 62.73 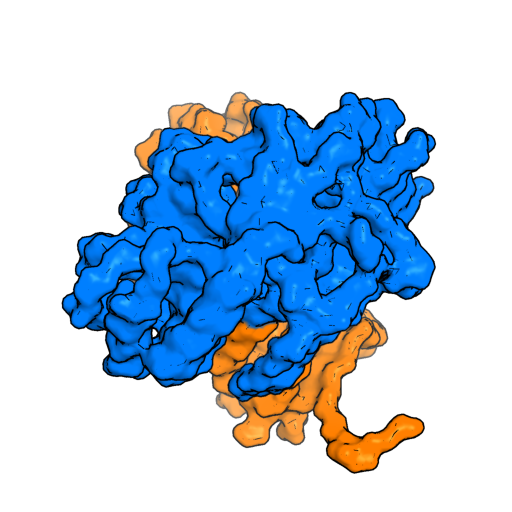335 GLY B O 1
ATOM 5323 N N . ALA B 1 338 ? 28.035 29.899 11.250 1.00 54.14 336 ALA B N 1
ATOM 5324 C CA . ALA B 1 338 ? 26.953 30.192 10.327 1.00 52.12 336 ALA B CA 1
ATOM 5325 C C . ALA B 1 338 ? 27.463 31.028 9.159 1.00 52.30 336 ALA B C 1
ATOM 5326 O O . ALA B 1 338 ? 28.036 32.100 9.356 1.00 54.31 336 ALA B O 1
ATOM 5328 N N . ARG B 1 339 ? 27.257 30.518 7.948 1.00 49.84 337 ARG B N 1
ATOM 5329 C CA . ARG B 1 339 ? 27.768 31.135 6.724 1.00 47.30 337 ARG B CA 1
ATOM 5330 C C . ARG B 1 339 ? 26.632 31.409 5.748 1.00 45.42 337 ARG B C 1
ATOM 5331 O O . ARG B 1 339 ? 25.594 30.746 5.792 1.00 46.65 337 ARG B O 1
ATOM 5339 N N . ASN B 1 340 ? 26.848 32.378 4.862 1.00 47.64 338 ASN B N 1
ATOM 5340 C CA . ASN B 1 340 ? 25.909 32.699 3.790 1.00 49.63 338 ASN B CA 1
ATOM 5341 C C . ASN B 1 340 ? 25.864 31.606 2.730 1.00 50.33 338 ASN B C 1
ATOM 5342 O O . ASN B 1 340 ? 26.891 31.251 2.152 1.00 51.08 338 ASN B O 1
ATOM 5347 N N . ARG B 1 341 ? 24.661 31.083 2.496 1.00 54.09 339 ARG B N 1
ATOM 5348 C CA . ARG B 1 341 ? 24.363 30.180 1.383 1.00 53.00 339 ARG B CA 1
ATOM 5349 C C . ARG B 1 341 ? 23.163 30.720 0.612 1.00 53.04 339 ARG B C 1
ATOM 5350 O O . ARG B 1 341 ? 22.019 30.515 1.029 1.00 53.63 339 ARG B O 1
ATOM 5358 N N . ASP B 1 342 ? 23.436 31.410 -0.499 1.00 54.89 340 ASP B N 1
ATOM 5359 C CA . ASP B 1 342 ? 22.413 32.035 -1.362 1.00 56.89 340 ASP B CA 1
ATOM 5360 C C . ASP B 1 342 ? 21.534 33.083 -0.652 1.00 54.69 340 ASP B C 1
ATOM 5361 O O . ASP B 1 342 ? 20.347 33.234 -0.969 1.00 54.23 340 ASP B O 1
ATOM 5366 N N . GLY B 1 343 ? 22.133 33.804 0.298 1.00 50.28 341 GLY B N 1
ATOM 5367 C CA . GLY B 1 343 ? 21.428 34.797 1.111 1.00 45.25 341 GLY B CA 1
ATOM 5368 C C . GLY B 1 343 ? 20.626 34.239 2.275 1.00 42.94 341 GLY B C 1
ATOM 5369 O O . GLY B 1 343 ? 19.745 34.917 2.798 1.00 42.04 341 GLY B O 1
ATOM 5370 N N . LEU B 1 344 ? 20.915 32.999 2.670 1.00 40.79 342 LEU B N 1
ATOM 5371 C CA . LEU B 1 344 ? 20.389 32.432 3.915 1.00 38.74 342 LEU B CA 1
ATOM 5372 C C . LEU B 1 344 ? 21.524 31.884 4.773 1.00 39.69 342 LEU B C 1
ATOM 5373 O O . LEU B 1 344 ? 22.550 31.456 4.246 1.00 41.80 342 LEU B O 1
ATOM 5378 N N . ALA B 1 345 ? 21.341 31.910 6.091 1.00 38.56 343 ALA B N 1
ATOM 5379 C CA . ALA B 1 345 ? 22.253 31.234 7.010 1.00 36.32 343 ALA B CA 1
ATOM 5380 C C . ALA B 1 345 ? 21.506 30.382 8.026 1.00 38.78 343 ALA B C 1
ATOM 5381 O O . ALA B 1 345 ? 20.563 30.842 8.668 1.00 40.97 343 ALA B O 1
ATOM 5383 N N . THR B 1 346 ? 21.934 29.131 8.148 1.00 38.86 344 THR B N 1
ATOM 5384 C CA . THR B 1 346 ? 21.383 28.190 9.115 1.00 38.79 344 THR B CA 1
ATOM 5385 C C . THR B 1 346 ? 22.376 28.092 10.276 1.00 40.55 344 THR B C 1
ATOM 5386 O O . THR B 1 346 ? 23.577 27.922 10.040 1.00 42.40 344 THR B O 1
ATOM 5390 N N . PRO B 1 347 ? 21.890 28.213 11.531 1.00 38.15 345 PRO B N 1
ATOM 5391 C CA . PRO B 1 347 ? 22.784 27.938 12.650 1.00 38.80 345 PRO B CA 1
ATOM 5392 C C . PRO B 1 347 ? 23.057 26.431 12.752 1.00 39.60 345 PRO B C 1
ATOM 5393 O O . PRO B 1 347 ? 22.220 25.635 12.317 1.00 35.75 345 PRO B O 1
ATOM 5397 N N . PRO B 1 348 ? 24.232 26.044 13.292 1.00 43.38 346 PRO B N 1
ATOM 5398 C CA . PRO B 1 348 ? 24.539 24.646 13.630 1.00 46.28 346 PRO B CA 1
ATOM 5399 C C . PRO B 1 348 ? 23.603 24.021 14.667 1.00 47.86 346 PRO B C 1
ATOM 5400 O O . PRO B 1 348 ? 22.936 24.738 15.421 1.00 51.48 346 PRO B O 1
ATOM 5404 N N . SER B 1 349 ? 23.563 22.689 14.692 1.00 46.61 347 SER B N 1
ATOM 5405 C CA . SER B 1 349 ? 22.695 21.944 15.611 1.00 42.43 347 SER B CA 1
ATOM 5406 C C . SER B 1 349 ? 23.470 21.005 16.537 1.00 42.16 347 SER B C 1
ATOM 5407 O O . SER B 1 349 ? 22.875 20.168 17.217 1.00 44.48 347 SER B O 1
ATOM 5410 N N . ALA B 1 350 ? 24.795 21.155 16.556 1.00 42.35 348 ALA B N 1
ATOM 5411 C CA . ALA B 1 350 ? 25.651 20.613 17.618 1.00 42.93 348 ALA B CA 1
ATOM 5412 C C . ALA B 1 350 ? 25.323 21.260 18.969 1.00 44.13 348 ALA B C 1
ATOM 5413 O O . ALA B 1 350 ? 24.891 22.415 19.001 1.00 48.98 348 ALA B O 1
ATOM 5415 N N . PRO B 1 351 ? 25.525 20.524 20.086 1.00 45.35 349 PRO B N 1
ATOM 5416 C CA . PRO B 1 351 ? 25.400 21.111 21.427 1.00 42.86 349 PRO B CA 1
ATOM 5417 C C . PRO B 1 351 ? 26.201 22.404 21.622 1.00 45.61 349 PRO B C 1
ATOM 5418 O O . PRO B 1 351 ? 27.309 22.547 21.089 1.00 47.25 349 PRO B O 1
ATOM 5422 N N . GLY B 1 352 ? 25.625 23.341 22.369 1.00 40.54 350 GLY B N 1
ATOM 5423 C CA . GLY B 1 352 ? 26.242 24.641 22.587 1.00 33.79 350 GLY B CA 1
ATOM 5424 C C . GLY B 1 352 ? 26.223 25.524 21.364 1.00 33.38 350 GLY B C 1
ATOM 5425 O O . GLY B 1 352 ? 25.277 25.494 20.573 1.00 31.11 350 GLY B O 1
ATOM 5426 N N . LEU B 1 353 ? 27.288 26.305 21.221 1.00 35.69 351 LEU B N 1
ATOM 5427 C CA . LEU B 1 353 ? 27.442 27.274 20.148 1.00 35.21 351 LEU B CA 1
ATOM 5428 C C . LEU B 1 353 ? 27.640 26.602 18.798 1.00 37.40 351 LEU B C 1
ATOM 5429 O O . LEU B 1 353 ? 27.135 27.085 17.785 1.00 35.35 351 LEU B O 1
ATOM 5434 N N . GLY B 1 354 ? 28.394 25.503 18.792 1.00 43.06 352 GLY B N 1
ATOM 5435 C CA . GLY B 1 354 ? 28.704 24.768 17.567 1.00 40.39 352 GLY B CA 1
ATOM 5436 C C . GLY B 1 354 ? 29.846 25.365 16.769 1.00 43.79 352 GLY B C 1
ATOM 5437 O O . GLY B 1 354 ? 29.928 25.174 15.552 1.00 44.59 352 GLY B O 1
ATOM 5438 N N . VAL B 1 355 ? 30.722 26.103 17.450 1.00 44.87 353 VAL B N 1
ATOM 5439 C CA . VAL B 1 355 ? 32.017 26.496 16.887 1.00 46.60 353 VAL B CA 1
ATOM 5440 C C . VAL B 1 355 ? 33.141 26.413 17.927 1.00 48.19 353 VAL B C 1
ATOM 5441 O O . VAL B 1 355 ? 33.049 27.004 19.005 1.00 48.53 353 VAL B O 1
ATOM 5445 N N . ILE B 1 356 ? 34.176 25.636 17.598 1.00 50.22 354 ILE B N 1
ATOM 5446 C CA . ILE B 1 356 ? 35.356 25.449 18.449 1.00 51.65 354 ILE B CA 1
ATOM 5447 C C . ILE B 1 356 ? 36.603 25.955 17.708 1.00 51.47 354 ILE B C 1
ATOM 5448 O O . ILE B 1 356 ? 37.078 25.297 16.782 1.00 54.10 354 ILE B O 1
ATOM 5453 N N . PRO B 1 357 ? 37.129 27.130 18.107 1.00 51.19 355 PRO B N 1
ATOM 5454 C CA . PRO B 1 357 ? 38.432 27.601 17.624 1.00 52.52 355 PRO B CA 1
ATOM 5455 C C . PRO B 1 357 ? 39.588 26.667 17.988 1.00 52.41 355 PRO B C 1
ATOM 5456 O O . PRO B 1 357 ? 39.573 26.042 19.051 1.00 48.44 355 PRO B O 1
ATOM 5460 N N . ASP B 1 358 ? 40.562 26.565 17.088 1.00 54.78 356 ASP B N 1
ATOM 5461 C CA . ASP B 1 358 ? 41.884 26.037 17.415 1.00 57.67 356 ASP B CA 1
ATOM 5462 C C . ASP B 1 358 ? 42.745 27.190 17.925 1.00 56.47 356 ASP B C 1
ATOM 5463 O O . ASP B 1 358 ? 42.898 28.195 17.224 1.00 58.80 356 ASP B O 1
ATOM 5468 N N . PRO B 1 359 ? 43.303 27.058 19.146 1.00 56.20 357 PRO B N 1
ATOM 5469 C CA . PRO B 1 359 ? 44.220 28.060 19.709 1.00 60.70 357 PRO B CA 1
ATOM 5470 C C . PRO B 1 359 ? 45.521 28.284 18.921 1.00 65.91 357 PRO B C 1
ATOM 5471 O O . PRO B 1 359 ? 46.160 29.326 19.086 1.00 67.89 357 PRO B O 1
ATOM 5475 N N . GLU B 1 360 ? 45.895 27.321 18.078 1.00 71.76 358 GLU B N 1
ATOM 5476 C CA . GLU B 1 360 ? 47.060 27.443 17.193 1.00 77.37 358 GLU B CA 1
ATOM 5477 C C . GLU B 1 360 ? 46.845 28.437 16.046 1.00 78.61 358 GLU B C 1
ATOM 5478 O O . GLU B 1 360 ? 47.791 29.094 15.603 1.00 79.91 358 GLU B O 1
ATOM 5484 N N . ALA B 1 361 ? 45.602 28.542 15.575 1.00 77.88 359 ALA B N 1
ATOM 5485 C CA . ALA B 1 361 ? 45.233 29.492 14.522 1.00 74.65 359 ALA B CA 1
ATOM 5486 C C . ALA B 1 361 ? 45.158 30.937 15.020 1.00 73.31 359 ALA B C 1
ATOM 5487 O O . ALA B 1 361 ? 45.277 31.878 14.231 1.00 72.99 359 ALA B O 1
ATOM 5489 N N . LEU B 1 362 ? 44.960 31.104 16.327 1.00 71.29 360 LEU B N 1
ATOM 5490 C CA . LEU B 1 362 ? 44.771 32.426 16.927 1.00 69.27 360 LEU B CA 1
ATOM 5491 C C . LEU B 1 362 ? 46.093 33.086 17.290 1.00 69.80 360 LEU B C 1
ATOM 5492 O O . LEU B 1 362 ? 46.276 34.286 17.073 1.00 70.85 360 LEU B O 1
ATOM 5497 N N . GLY B 1 363 ? 47.006 32.294 17.847 1.00 67.46 361 GLY B N 1
ATOM 5498 C CA . GLY B 1 363 ? 48.277 32.805 18.339 1.00 66.70 361 GLY B CA 1
ATOM 5499 C C . GLY B 1 363 ? 48.387 32.742 19.848 1.00 65.73 361 GLY B C 1
ATOM 5500 O O . GLY B 1 363 ? 47.615 32.044 20.510 1.00 65.80 361 GLY B O 1
ATOM 5501 N N . ARG B 1 364 ? 49.353 33.478 20.387 1.00 64.78 362 ARG B N 1
ATOM 5502 C CA . ARG B 1 364 ? 49.707 33.393 21.799 1.00 64.85 362 ARG B CA 1
ATOM 5503 C C . ARG B 1 364 ? 48.780 34.284 22.630 1.00 61.68 362 ARG B C 1
ATOM 5504 O O . ARG B 1 364 ? 48.594 35.460 22.293 1.00 59.66 362 ARG B O 1
ATOM 5512 N N . PRO B 1 365 ? 48.195 33.723 23.712 1.00 55.98 363 PRO B N 1
ATOM 5513 C CA . PRO B 1 365 ? 47.283 34.432 24.615 1.00 53.87 363 PRO B CA 1
ATOM 5514 C C . PRO B 1 365 ? 47.887 35.705 25.200 1.00 50.20 363 PRO B C 1
ATOM 5515 O O . PRO B 1 365 ? 49.022 35.689 25.688 1.00 50.72 363 PRO B O 1
ATOM 5519 N N . VAL B 1 366 ? 47.131 36.798 25.135 1.00 45.44 364 VAL B N 1
ATOM 5520 C CA . VAL B 1 366 ? 47.562 38.065 25.727 1.00 44.79 364 VAL B CA 1
ATOM 5521 C C . VAL B 1 366 ? 47.333 38.129 27.241 1.00 40.72 364 VAL B C 1
ATOM 5522 O O . VAL B 1 366 ? 47.976 38.921 27.931 1.00 47.23 364 VAL B O 1
ATOM 5526 N N . ALA B 1 367 ? 46.427 37.289 27.747 1.00 36.85 365 ALA B N 1
ATOM 5527 C CA . ALA B 1 367 ? 46.195 37.150 29.189 1.00 34.93 365 ALA B CA 1
ATOM 5528 C C . ALA B 1 367 ? 45.624 35.784 29.554 1.00 35.65 365 ALA B C 1
ATOM 5529 O O . ALA B 1 367 ? 44.950 35.147 28.750 1.00 38.14 365 ALA B O 1
ATOM 5531 N N . SER B 1 368 ? 45.895 35.351 30.782 1.00 37.74 366 SER B N 1
ATOM 5532 C CA . SER B 1 368 ? 45.358 34.110 31.324 1.00 39.87 366 SER B CA 1
ATOM 5533 C C . SER B 1 368 ? 45.136 34.274 32.827 1.00 41.37 366 SER B C 1
ATOM 5534 O O . SER B 1 368 ? 45.939 34.911 33.511 1.00 50.33 366 SER B O 1
ATOM 5537 N N . TYR B 1 369 ? 44.038 33.719 33.333 1.00 38.20 367 TYR B N 1
ATOM 5538 C CA . TYR B 1 369 ? 43.658 33.889 34.736 1.00 37.29 367 TYR B CA 1
ATOM 5539 C C . TYR B 1 369 ? 43.250 32.539 35.320 1.00 42.06 367 TYR B C 1
ATOM 5540 O O . TYR B 1 369 ? 42.457 31.823 34.717 1.00 39.76 367 TYR B O 1
ATOM 5549 N N . ASP B 1 370 ? 43.801 32.206 36.489 1.00 47.62 368 ASP B N 1
ATOM 5550 C CA . ASP B 1 370 ? 43.777 30.841 37.038 1.00 54.65 368 ASP B CA 1
ATOM 5551 C C . ASP B 1 370 ? 43.451 30.878 38.531 1.00 58.17 368 ASP B C 1
ATOM 5552 O O . ASP B 1 370 ? 43.619 31.910 39.186 1.00 58.16 368 ASP B O 1
ATOM 5557 N N . GLU B 1 371 ? 43.008 29.746 39.068 1.00 61.79 369 GLU B N 1
ATOM 5558 C CA . GLU B 1 371 ? 42.920 29.564 40.523 1.00 69.42 369 GLU B CA 1
ATOM 5559 C C . GLU B 1 371 ? 44.227 29.047 41.138 1.00 70.61 369 GLU B C 1
ATOM 5560 O O . GLU B 1 371 ? 44.933 28.236 40.533 1.00 69.39 369 GLU B O 1
ATOM 5566 N N . GLY B 1 372 ? 44.533 29.521 42.345 1.00 72.90 370 GLY B N 1
ATOM 5567 C CA . GLY B 1 372 ? 45.833 29.282 42.976 1.00 76.18 370 GLY B CA 1
ATOM 5568 C C . GLY B 1 372 ? 45.769 28.605 44.337 1.00 78.85 370 GLY B C 1
ATOM 5569 O O . GLY B 1 372 ? 44.824 28.811 45.105 1.00 78.18 370 GLY B O 1
ATOM 5570 N N . HIS B 1 373 ? 46.794 27.805 44.632 1.00 80.39 371 HIS B N 1
ATOM 5571 C CA . HIS B 1 373 ? 46.889 27.048 45.884 1.00 79.36 371 HIS B CA 1
ATOM 5572 C C . HIS B 1 373 ? 47.264 27.947 47.068 1.00 77.42 371 HIS B C 1
ATOM 5573 O O . HIS B 1 373 ? 47.957 28.956 46.898 1.00 77.07 371 HIS B O 1
ATOM 5580 N N A HIS B 1 374 ? 46.803 27.574 48.261 0.50 75.92 372 HIS B N 1
ATOM 5581 N N B HIS B 1 374 ? 46.804 27.558 48.255 0.50 75.60 372 HIS B N 1
ATOM 5582 C CA A HIS B 1 374 ? 46.916 28.424 49.451 0.50 74.28 372 HIS B CA 1
ATOM 5583 C CA B HIS B 1 374 ? 46.893 28.377 49.466 0.50 73.70 372 HIS B CA 1
ATOM 5584 C C A HIS B 1 374 ? 48.261 28.309 50.172 0.50 72.85 372 HIS B C 1
ATOM 5585 C C B HIS B 1 374 ? 48.280 28.339 50.110 0.50 72.67 372 HIS B C 1
ATOM 5586 O O A HIS B 1 374 ? 48.608 29.167 50.990 0.50 70.74 372 HIS B O 1
ATOM 5587 O O B HIS B 1 374 ? 48.672 29.272 50.815 0.50 71.21 372 HIS B O 1
ATOM 5600 N N . HIS B 1 375 ? 49.004 27.247 49.872 1.00 72.03 373 HIS B N 1
ATOM 5601 C CA . HIS B 1 375 ? 50.332 27.042 50.449 1.00 71.52 373 HIS B CA 1
ATOM 5602 C C . HIS B 1 375 ? 51.434 27.399 49.453 1.00 70.45 373 HIS B C 1
ATOM 5603 O O . HIS B 1 375 ? 52.609 27.131 49.706 1.00 69.05 373 HIS B O 1
ATOM 5610 N N . HIS B 1 376 ? 51.043 28.015 48.335 1.00 69.22 374 HIS B N 1
ATOM 5611 C CA . HIS B 1 376 ? 51.964 28.368 47.255 1.00 68.92 374 HIS B CA 1
ATOM 5612 C C . HIS B 1 376 ? 52.951 29.468 47.647 1.00 67.81 374 HIS B C 1
ATOM 5613 O O . HIS B 1 376 ? 52.596 30.424 48.341 1.00 67.29 374 HIS B O 1
ATOM 5620 N N . HIS B 1 377 ? 54.191 29.302 47.194 1.00 64.87 375 HIS B N 1
ATOM 5621 C CA . HIS B 1 377 ? 55.253 30.283 47.376 1.00 63.23 375 HIS B CA 1
ATOM 5622 C C . HIS B 1 377 ? 55.936 30.502 46.029 1.00 65.30 375 HIS B C 1
ATOM 5623 O O . HIS B 1 377 ? 56.054 29.569 45.226 1.00 64.50 375 HIS B O 1
ATOM 5630 N N . HIS B 1 378 ? 56.375 31.734 45.782 1.00 65.73 376 HIS B N 1
ATOM 5631 C CA . HIS B 1 378 ? 57.277 32.017 44.669 1.00 69.82 376 HIS B CA 1
ATOM 5632 C C . HIS B 1 378 ? 58.682 31.465 44.927 1.00 71.97 376 HIS B C 1
ATOM 5633 O O . HIS B 1 378 ? 59.456 31.239 44.000 1.00 75.37 376 HIS B O 1
#

Sequence (736 aa):
SLRITRRLTVFHLDLPLAKPYWLSGLKFDRLDSTYLRIDTDEGVTGWGEGCPWGHSSYLPAHGPGLRAGIATLAPHLLGLDPRSLDHVNRVMDLQLPGHSSYVKSSPIDMACWDILGQVAGLPLWQLLGGEAATPVPINSSISTGTPDQMLGLIAEAAAQGYRTHSAKIGGSDPAQDIARIEAISAGLPDGHRVTFDVNNRAWTPAIAVEVLNSVRARDWIEQPCQTLDQCAHVARRVANPIIMLDECLHEFSDHLAAWSRGACEGVKIKPNRVGGLTRARQIRDFGVSVGWQMHIEDVGGTALADTAALHLAASTPEANRLASWLGHAHLADDPIPGQGARNRDGLATPPSAPGLGVIPDPEALGRPVASYDESLRITRLTVFHLDLPLAKPFDRLDSTYLRIDTDEGVTGWGEGCPWGHSSYLPAHGPGLRAGIATLAPHLLGLDPRSLDHVNRVMDLQLPGHSSYVKSPIDMACWDILGQVAGLPLWQLLGGEAATPVPINNSSISSTGTPDQMLGLIAEAAAQGYRTHSAKIGGSDPAQDIARIEEAISAGLPDGHRVTFDVNRAWTPAIIAVEVLNSVRARDWIEQQPCQTLDQCAHVARRVANPIMLDECLHEFSDHLAAWSRRGACEGVKIKPNRVGGLTRARRQIRDFGVSVGWQMHIEDVGGTALADTAALHLAASTPEANRLASWLGHAHLADDPIPGQGARNRDGLATPPSAPGLGVIPDPEALGRPVASYDEGHHHHHHH

Radius of gyration: 26.88 Å; Cα contacts (8 Å, |Δi|>4): 1792; chains: 2; bounding box: 55×68×79 Å

Solvent-accessible surface area: 28678 Å² total; per-residue (Å²): 122,7,120,4,30,98,0,4,1,2,67,11,84,4,36,11,49,164,52,90,195,72,130,65,81,125,22,38,113,2,41,0,0,0,0,56,0,20,7,62,118,66,25,38,0,9,0,0,0,1,5,49,17,47,53,34,9,46,5,1,4,51,0,0,46,14,0,0,33,15,0,0,75,59,0,17,42,24,36,0,82,54,18,80,74,0,4,137,23,0,56,118,40,0,24,40,17,29,3,0,11,2,0,0,0,8,0,0,6,5,0,37,0,72,71,51,40,60,8,0,21,78,40,10,64,11,170,43,24,35,66,0,54,5,12,6,44,3,72,73,20,62,39,118,108,0,52,41,67,2,62,108,5,32,92,111,19,33,132,22,0,8,0,67,11,16,31,89,72,32,71,84,0,42,49,21,1,36,30,0,34,87,33,40,48,138,57,29,137,6,8,1,5,3,58,51,51,6,75,32,77,28,0,23,91,0,2,85,62,8,186,9,127,30,22,1,2,0,0,0,116,54,26,84,60,0,1,86,0,25,164,145,21,68,9,44,2,0,0,0,1,18,0,73,107,60,56,36,0,75,34,0,132,83,99,52,1,13,95,0,0,16,0,12,6,4,5,8,3,0,2,10,72,0,78,81,2,7,66,34,0,56,95,50,54,8,65,0,7,1,6,5,6,1,0,0,1,0,0,4,0,2,1,2,0,0,0,5,12,1,63,134,77,17,26,31,5,0,38,3,1,27,60,58,18,72,82,52,18,1,97,80,52,18,2,65,57,180,123,8,75,0,69,4,29,66,52,64,0,0,22,2,131,3,83,43,156,62,11,48,209,42,82,30,66,56,85,166,117,4,110,1,25,85,0,2,0,4,69,10,83,4,31,16,55,178,122,142,63,104,2,43,0,0,0,0,48,0,17,9,70,119,63,25,40,0,6,0,0,0,2,4,67,18,56,56,34,8,43,4,1,4,48,1,0,43,13,0,0,37,14,0,0,86,36,0,40,38,28,38,0,87,52,16,82,81,0,4,133,21,0,59,120,16,0,28,40,17,27,4,0,12,1,0,0,0,6,0,0,8,6,0,36,0,71,69,48,43,61,10,0,22,78,38,4,62,12,172,43,23,36,64,0,55,5,6,6,42,4,70,87,19,62,38,109,105,0,52,42,71,1,61,106,5,29,91,106,17,35,138,23,0,5,0,67,11,19,25,103,65,33,70,86,0,43,48,21,1,35,31,0,30,84,35,38,53,138,53,30,152,3,5,0,12,4,56,45,53,5,80,29,75,28,0,23,89,0,0,83,63,8,184,9,117,36,33,0,4,0,0,0,98,48,26,81,55,0,2,73,0,26,165,144,22,64,9,45,1,0,0,0,5,18,0,69,107,55,58,35,0,76,38,0,130,83,109,52,0,14,92,0,0,12,0,12,5,5,5,7,3,0,2,15,63,0,84,80,2,8,69,32,0,54,94,49,53,10,62,0,2,2,5,3,7,1,0,0,0,0,1,2,0,2,1,2,0,0,0,4,11,4,63,129,79,15,26,27,4,1,38,4,0,27,62,61,18,74,77,56,16,2,96,82,50,23,0,69,56,199,121,6,80,1,71,3,30,67,52,63,0,0,22,2,133,4,83,54,161,64,24,39,218,53,84,27,63,51,78,91,71,141,185,168,135,159,216

Organism: Roseovarius nubinhibens (strain ATCC BAA-591 / DSM 15170 / ISM) (NCBI:txid89187)

B-factor: mean 40.69, std 15.71, range [10.68, 105.62]

CATH classification: 3.30.390.10 (+1 more: 3.20.20.120)

Nearest PDB structures (foldseek):
  2qdd-assembly1_A  TM=1.003E+00  e=1.051E-84  Roseovarius nubinhibens ISM
  3fvd-assembly1_B  TM=1.002E+00  e=5.004E-80  Roseovarius nubinhibens ISM
  2qdd-assembly1_B  TM=1.002E+00  e=4.973E-78  Roseovarius nubinhibens ISM
  3eez-assembly1_A  TM=9.765E-01  e=2.325E-48  Ruegeria pomeroyi
  4mgg-assembly1_C  TM=9.316E-01  e=8.131E-42  Roseibium aggregatum IAM 12614

Secondary structure (DSSP, 8-state):
---EEEEEEEEEEEEEEEEEE----EEEEEEEEEEEEEETTS-EEEEEE--STTTSSS--HHHHHHHHHHHHHHHTT--TT-HHHHHHHHHHHS-S-HHHHHHHHHHHHHHHHHHHT-BHHHHTT-SS---EEBEEEE-S--HHHHHHHHHHHHHHT--EEEEE--SS-HHHHHHHHHHHHHSPPTT-EEEEE-TT---HHHHHHHHTS-----EEE--SSSHHHHHHHHTT--S-EEE-TT--SHHHHHHHHHHT--SEEEE-HHHHTSHHHHHHHHHHHHHHT-EEEE--SS--HHHHHHHHHHHHTS-TTTB--B--GGGGBS--SSTT-S---BTTEE----SSBT-----GGGS-S-SEEEE-/---EEEEEEEEEEEEBS----EEEEEEEEEEETTS-EEEEEE--SSSSSSS--HHHHHHHHHHHHHHHTT--TT-HHHHHHHHHHHS-S-HHHHHHHHHHHHHHHHHHHT-BHHHHTT-SS---EEBEEEE----HHHHHHHHHHHHHHT--EEEEE---S-HHHHHHHHHHHHHTPPTT-EEEEE--S---HHHHHHHHTS-----EEE--SSSHHHHHHHHTT-SS-EEE-TT--SHHHHHHHHHHT--SEEEE-HHHHTSHHHHHHHHHHHHHHT-EEEE--SS--HHHHHHHHHHHHTS-GGGB--B--GGGGBS--SSTT-S---BTTEEPPP-SSBTS----HHHH-S-SEEEE---TT---

InterPro domains:
  IPR013341 Mandelate racemase, N-terminal domain [PF02746] (34-126)
  IPR013342 Mandelate racemase, C-terminal domain [PF13378] (151-358)
  IPR013342 Mandelate racemase, C-terminal domain [SM00922] (144-237)
  IPR029017 Enolase-like, N-terminal [G3DSA:3.30.390.10] (4-118)
  IPR029017 Enolase-like, N-terminal [SSF54826] (1-127)
  IPR034593 D-galactonate dehydratase DgoD-like [PTHR48080] (1-360)
  IPR036849 Enolase-like, C-terminal domain superfamily [G3DSA:3.20.20.120] (119-356)
  IPR036849 Enolase-like, C-terminal domain superfamily [SSF51604] (114-362)

Foldseek 3Di:
DKWWFKKFKFWDWFFFPDWDDDPVDTQTTWIKIKMWIAIPVGQIFIFIQIASDPPQAVDHNVVLVVLCVQCQVQRGGDDLLVLVVSVVSSCVRDNAQLSNQAGVSQRSLLSNLVVVFWELLVVLPAPDLDWFFAEAEFEDDQLVRSLVVQVVVVVLQHQEYEYEDADPPLVRVLRNQQSPQVSDDPNGAYEHEHSARDFLVSLLVNQVVHPDQGEYENNHDELVRQLVNVVRHRHFYEYERNCQAPVSLVVSLVSVRGQAYEAASSRYRHDVRSSVSLVVCVVSRHAYEFAHNADALLSRLRRSSVLNSRDPSRHHHYYHRNVRTPDHQQPPFHWDDDNRITGHDGGGGSRGDGDVVSRDDTPDMDGD/DKWWFKKFKFWFWFAFPDAVTTWTKIKIWTAIPVGQIFIFIQIAPDCPQAVDDNVVLVVLCVQCVVVRGGDDLLVLVVSVVSSCVRDPAQLSNQAGVSQRSLQRNQVVVFWESLVVLPADFLDWFFAEEEQEDDAQVSSLVVLVVVVVLQHQEYEYEDADPDLPRRLRNVQSPQVSDDPNGAYAYEPSQRDFLVSLLVNQVVHPDQGEYENPHDELVRLLSNVVRHRHAYEYERHQQEPVRLVVSVVSVRGQAYEQASSRYRHDVRSSVSLVVCVVSRHAYAFAHNADALLSRLRSSSNQNSHDPSRHHHYYHRNVRTPDHQFPPFAWDDDSRITGGDTGGGSGGDGDPVSRDDTPDMHGDDDPPDDD